Protein 2R3B (pdb70)

B-factor: mean 25.13, std 12.29, range [5.48, 78.99]

Structure (mmCIF, N/CA/C/O backbone):
data_2R3B
#
_entry.id   2R3B
#
_cell.length_a   97.817
_cell.length_b   159.564
_cell.length_c   102.497
_cell.angle_alpha   90.000
_cell.angle_beta   90.000
_cell.angle_gamma   90.000
#
_symmetry.space_group_name_H-M   'C 2 2 21'
#
loop_
_entity.id
_entity.type
_entity.pdbx_description
1 polymer 'YjeF-related protein'
2 non-polymer 'MAGNESIUM ION'
3 non-polymer 'CHLORIDE ION'
4 non-polymer 1,2-ETHANEDIOL
5 water water
#
loop_
_atom_site.group_PDB
_atom_site.id
_atom_site.type_symbol
_atom_site.label_atom_id
_atom_site.label_alt_id
_atom_site.label_comp_id
_atom_site.label_asym_id
_atom_site.label_entity_id
_atom_site.label_seq_id
_atom_site.pdbx_PDB_ins_code
_atom_site.Cartn_x
_atom_site.Cartn_y
_atom_site.Cartn_z
_atom_site.occupancy
_atom_site.B_iso_or_equiv
_atom_site.auth_seq_id
_atom_site.auth_comp_id
_atom_site.auth_asym_id
_atom_site.auth_atom_id
_atom_site.pdbx_PDB_model_num
ATOM 1 N N . GLU A 1 13 ? 12.656 38.578 -14.626 1.00 49.89 -6 GLU A N 1
ATOM 2 C CA . GLU A 1 13 ? 13.637 38.162 -13.583 1.00 48.63 -6 GLU A CA 1
ATOM 3 C C . GLU A 1 13 ? 14.470 39.354 -13.101 1.00 44.87 -6 GLU A C 1
ATOM 4 O O . GLU A 1 13 ? 14.558 40.393 -13.776 1.00 44.21 -6 GLU A O 1
ATOM 10 N N . ASN A 1 14 ? 15.081 39.199 -11.932 1.00 38.32 -5 ASN A N 1
ATOM 11 C CA . ASN A 1 14 ? 15.903 40.241 -11.366 1.00 34.55 -5 ASN A CA 1
ATOM 12 C C . ASN A 1 14 ? 17.060 40.585 -12.285 1.00 34.76 -5 ASN A C 1
ATOM 13 O O . ASN A 1 14 ? 17.544 39.739 -13.036 1.00 34.86 -5 ASN A O 1
ATOM 18 N N . LEU A 1 15 ? 17.502 41.825 -12.199 1.00 34.47 -4 LEU A N 1
ATOM 19 C CA . LEU A 1 15 ? 18.659 42.313 -12.917 1.00 36.83 -4 LEU A CA 1
ATOM 20 C C . LEU A 1 15 ? 19.682 42.614 -11.884 1.00 36.30 -4 LEU A C 1
ATOM 21 O O . LEU A 1 15 ? 19.453 43.432 -10.996 1.00 35.05 -4 LEU A O 1
ATOM 26 N N . TYR A 1 16 ? 20.830 41.964 -12.001 1.00 34.09 -3 TYR A N 1
ATOM 27 C CA . TYR A 1 16 ? 21.858 42.125 -11.019 1.00 32.84 -3 TYR A CA 1
ATOM 28 C C . TYR A 1 16 ? 23.005 42.867 -11.622 1.00 37.62 -3 TYR A C 1
ATOM 29 O O . TYR A 1 16 ? 23.274 42.754 -12.806 1.00 40.46 -3 TYR A O 1
ATOM 38 N N . PHE A 1 17 ? 23.659 43.669 -10.811 1.00 39.88 -2 PHE A N 1
ATOM 39 C CA . PHE A 1 17 ? 24.781 44.442 -11.266 1.00 43.28 -2 PHE A CA 1
ATOM 40 C C . PHE A 1 17 ? 25.924 43.868 -10.498 1.00 41.56 -2 PHE A C 1
ATOM 41 O O . PHE A 1 17 ? 25.813 43.555 -9.324 1.00 39.98 -2 PHE A O 1
ATOM 49 N N . GLN A 1 18 ? 27.016 43.650 -11.208 1.00 42.25 -1 GLN A N 1
ATOM 50 C CA . GLN A 1 18 ? 28.133 42.922 -10.666 1.00 40.25 -1 GLN A CA 1
ATOM 51 C C . GLN A 1 18 ? 28.796 43.735 -9.576 1.00 37.33 -1 GLN A C 1
ATOM 52 O O . GLN A 1 18 ? 29.355 43.187 -8.636 1.00 38.08 -1 GLN A O 1
ATOM 58 N N A GLY A 1 19 ? 28.723 45.062 -9.676 0.50 36.87 0 GLY A N 1
ATOM 59 N N B GLY A 1 19 ? 28.746 45.052 -9.744 0.50 35.41 0 GLY A N 1
ATOM 60 C CA A GLY A 1 19 ? 29.338 45.938 -8.679 0.50 36.53 0 GLY A CA 1
ATOM 61 C CA B GLY A 1 19 ? 29.276 45.962 -8.767 0.50 33.80 0 GLY A CA 1
ATOM 62 C C A GLY A 1 19 ? 28.506 46.181 -7.417 0.50 36.40 0 GLY A C 1
ATOM 63 C C B GLY A 1 19 ? 28.177 46.503 -7.870 0.50 32.74 0 GLY A C 1
ATOM 64 O O A GLY A 1 19 ? 28.975 46.807 -6.457 0.50 35.24 0 GLY A O 1
ATOM 65 O O B GLY A 1 19 ? 28.086 47.718 -7.682 0.50 26.10 0 GLY A O 1
ATOM 79 N N A ARG A 1 21 ? 26.276 45.330 -3.981 0.70 27.83 2 ARG A N 1
ATOM 80 N N B ARG A 1 21 ? 26.340 45.331 -3.986 0.30 26.83 2 ARG A N 1
ATOM 81 C CA A ARG A 1 21 ? 26.289 44.462 -2.793 0.70 26.17 2 ARG A CA 1
ATOM 82 C CA B ARG A 1 21 ? 26.208 44.438 -2.849 0.30 24.19 2 ARG A CA 1
ATOM 83 C C A ARG A 1 21 ? 24.903 44.363 -2.070 0.70 25.59 2 ARG A C 1
ATOM 84 C C B ARG A 1 21 ? 24.736 44.341 -2.482 0.30 23.22 2 ARG A C 1
ATOM 85 O O A ARG A 1 21 ? 24.425 45.333 -1.483 0.70 23.97 2 ARG A O 1
ATOM 86 O O B ARG A 1 21 ? 23.987 45.304 -2.654 0.30 21.26 2 ARG A O 1
ATOM 101 N N . TYR A 1 22 ? 24.324 43.166 -2.015 1.00 22.82 3 TYR A N 1
ATOM 102 C CA . TYR A 1 22 ? 22.951 42.944 -1.556 1.00 21.58 3 TYR A CA 1
ATOM 103 C C . TYR A 1 22 ? 22.876 42.688 -0.073 1.00 25.09 3 TYR A C 1
ATOM 104 O O . TYR A 1 22 ? 23.469 41.727 0.441 1.00 23.68 3 TYR A O 1
ATOM 113 N N . LEU A 1 23 ? 22.146 43.542 0.634 1.00 20.13 4 LEU A N 1
ATOM 114 C CA . LEU A 1 23 ? 22.112 43.431 2.093 1.00 21.12 4 LEU A CA 1
ATOM 115 C C . LEU A 1 23 ? 21.326 42.222 2.581 1.00 20.94 4 LEU A C 1
ATOM 116 O O . LEU A 1 23 ? 20.377 41.774 1.937 1.00 21.34 4 LEU A O 1
ATOM 121 N N . SER A 1 24 ? 21.779 41.676 3.711 1.00 23.30 5 SER A N 1
ATOM 122 C CA . SER A 1 24 ? 21.151 40.530 4.368 1.00 23.43 5 SER A CA 1
ATOM 123 C C . SER A 1 24 ? 21.352 40.677 5.871 1.00 22.50 5 SER A C 1
ATOM 124 O O . SER A 1 24 ? 21.990 41.611 6.325 1.00 21.75 5 SER A O 1
ATOM 127 N N . LYS A 1 25 ? 20.870 39.718 6.644 1.00 23.21 6 LYS A N 1
ATOM 128 C CA . LYS A 1 25 ? 21.070 39.741 8.098 1.00 23.18 6 LYS A CA 1
ATOM 129 C C . LYS A 1 25 ? 22.532 39.789 8.498 1.00 21.24 6 LYS A C 1
ATOM 130 O O . LYS A 1 25 ? 22.848 40.197 9.597 1.00 21.78 6 LYS A O 1
ATOM 136 N N . ASP A 1 26 ? 23.454 39.395 7.607 1.00 24.22 7 ASP A N 1
ATOM 137 C CA . ASP A 1 26 ? 24.889 39.466 7.907 1.00 24.31 7 ASP A CA 1
ATOM 138 C C . ASP A 1 26 ? 25.333 40.880 8.308 1.00 20.88 7 ASP A C 1
ATOM 139 O O . ASP A 1 26 ? 26.240 41.065 9.111 1.00 23.22 7 ASP A O 1
ATOM 144 N N . ILE A 1 27 ? 24.703 41.894 7.721 1.00 20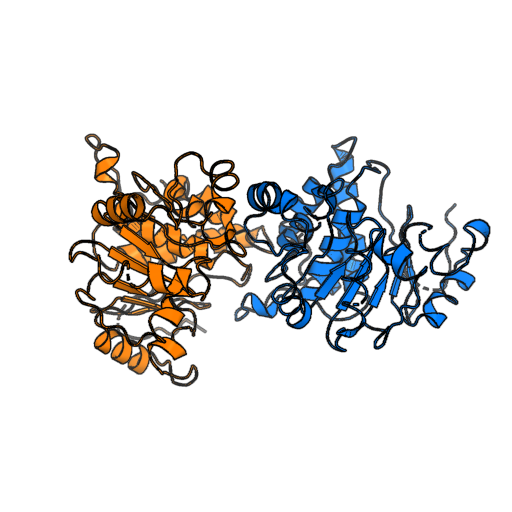.36 8 ILE A N 1
ATOM 145 C CA . ILE A 1 27 ? 25.064 43.280 8.004 1.00 18.52 8 ILE A CA 1
ATOM 146 C C . ILE A 1 27 ? 24.748 43.619 9.460 1.00 18.78 8 ILE A C 1
ATOM 147 O O . ILE A 1 27 ? 25.503 44.328 10.092 1.00 20.37 8 ILE A O 1
ATOM 152 N N . LEU A 1 28 ? 23.673 43.061 9.998 1.00 20.01 9 LEU A N 1
ATOM 153 C CA . LEU A 1 28 ? 23.281 43.335 11.376 1.00 20.13 9 LEU A CA 1
ATOM 154 C C . LEU A 1 28 ? 24.257 42.707 12.362 1.00 22.44 9 LEU A C 1
ATOM 155 O O . LEU A 1 28 ? 24.640 43.323 13.341 1.00 21.08 9 LEU A O 1
ATOM 160 N N . GLU A 1 29 ? 24.681 41.480 12.076 1.00 24.27 10 GLU A N 1
ATOM 161 C CA . GLU A 1 29 ? 25.613 40.775 12.948 1.00 27.47 10 GLU A CA 1
ATOM 162 C C . GLU A 1 29 ? 26.947 41.508 12.945 1.00 25.72 10 GLU A C 1
ATOM 163 O O . GLU A 1 29 ? 27.629 41.584 13.962 1.00 27.71 10 GLU A O 1
ATOM 169 N N . GLU A 1 30 ? 27.300 42.100 11.806 1.00 24.51 11 GLU A N 1
ATOM 170 C CA . GLU A 1 30 ? 28.538 42.855 11.676 1.00 26.26 11 GLU A CA 1
ATOM 171 C C . GLU A 1 30 ? 28.491 44.168 12.442 1.00 25.54 11 GLU A C 1
ATOM 172 O O . GLU A 1 30 ? 29.444 44.543 13.115 1.00 25.01 11 GLU A O 1
ATOM 178 N N . VAL A 1 31 ? 27.363 44.870 12.340 1.00 20.40 12 VAL A N 1
ATOM 179 C CA . VAL A 1 31 ? 27.269 46.227 12.866 1.00 17.67 12 VAL A CA 1
ATOM 180 C C . VAL A 1 31 ? 26.919 46.317 14.344 1.00 16.94 12 VAL A C 1
ATOM 181 O O . VAL A 1 31 ? 27.513 47.095 15.098 1.00 16.78 12 VAL A O 1
ATOM 185 N N . ILE A 1 32 ? 25.951 45.517 14.760 1.00 15.11 13 ILE A N 1
ATOM 186 C CA . ILE A 1 32 ? 25.428 45.655 16.101 1.00 16.24 13 ILE A CA 1
ATOM 187 C C . ILE A 1 32 ? 26.264 44.852 17.088 1.00 18.40 13 ILE A C 1
ATOM 188 O O . ILE A 1 32 ? 26.156 43.629 17.155 1.00 22.46 13 ILE A O 1
ATOM 193 N N . THR A 1 33 ? 27.098 45.561 17.819 1.00 18.86 14 THR A N 1
ATOM 194 C CA . THR A 1 33 ? 27.993 44.972 18.769 1.00 21.95 14 THR A CA 1
ATOM 195 C C . THR A 1 33 ? 27.395 44.825 20.187 1.00 23.89 14 THR A C 1
ATOM 196 O O . THR A 1 33 ? 26.483 45.538 20.583 1.00 22.64 14 THR A O 1
ATOM 200 N N . GLN A 1 34 ? 27.932 43.880 20.954 1.00 24.42 15 GLN A N 1
ATOM 201 C CA . GLN A 1 34 ? 27.601 43.785 22.372 1.00 27.04 15 GLN A CA 1
ATOM 202 C C . GLN A 1 34 ? 28.223 44.972 23.070 1.00 24.85 15 GLN A C 1
ATOM 203 O O . GLN A 1 34 ? 29.367 45.308 22.813 1.00 28.91 15 GLN A O 1
ATOM 209 N N . ARG A 1 35 ? 27.489 45.621 23.971 1.00 25.84 16 ARG A N 1
ATOM 210 C CA . ARG A 1 35 ? 28.021 46.769 24.692 1.00 26.21 16 ARG A CA 1
ATOM 211 C C . ARG A 1 35 ? 29.021 46.351 25.747 1.00 28.58 16 ARG A C 1
ATOM 212 O O . ARG A 1 35 ? 28.768 45.378 26.461 1.00 27.71 16 ARG A O 1
ATOM 220 N N . PRO A 1 36 ? 30.147 47.069 25.849 1.00 30.51 17 PRO A N 1
ATOM 221 C CA . PRO A 1 36 ? 31.096 46.789 26.936 1.00 33.51 17 PRO A CA 1
ATOM 222 C C . PRO A 1 36 ? 30.513 47.012 28.314 1.00 33.28 17 PRO A C 1
ATOM 223 O O . PRO A 1 36 ? 29.791 47.981 28.523 1.00 30.65 17 PRO A O 1
ATOM 227 N N . SER A 1 37 ? 30.902 46.155 29.257 1.00 35.30 18 SER A N 1
ATOM 228 C CA . SER A 1 37 ? 30.470 46.254 30.643 1.00 36.60 18 SER A CA 1
ATOM 229 C C . SER A 1 37 ? 30.634 47.626 31.267 1.00 35.22 18 SER A C 1
ATOM 230 O O . SER A 1 37 ? 29.742 48.071 31.979 1.00 39.12 18 SER A O 1
ATOM 233 N N . ASP A 1 38 ? 31.738 48.311 30.992 1.00 36.87 19 ASP A N 1
ATOM 234 C CA . ASP A 1 38 ? 32.020 49.595 31.651 1.00 38.26 19 ASP A CA 1
ATOM 235 C C . ASP A 1 38 ? 31.475 50.840 30.927 1.00 39.38 19 ASP A C 1
ATOM 236 O O . ASP A 1 38 ? 31.844 51.968 31.251 1.00 41.03 19 ASP A O 1
ATOM 238 N N . SER A 1 39 ? 30.570 50.651 29.977 1.00 39.80 20 SER A N 1
ATOM 239 C CA . SER A 1 39 ? 30.007 51.770 29.202 1.00 35.43 20 SER A CA 1
ATOM 240 C C . SER A 1 39 ? 29.127 52.721 30.010 1.00 35.08 20 SER A C 1
ATOM 241 O O . SER A 1 39 ? 28.418 52.296 30.930 1.00 38.00 20 SER A O 1
ATOM 244 N N . TYR A 1 40 ? 29.127 54.002 29.643 1.00 32.15 21 TYR A N 1
ATOM 245 C CA . TYR A 1 40 ? 28.144 54.953 30.163 1.00 33.41 21 TYR A CA 1
ATOM 246 C C . TYR A 1 40 ? 27.442 55.633 28.996 1.00 29.03 21 TYR A C 1
ATOM 247 O O . TYR A 1 40 ? 27.873 55.470 27.874 1.00 25.96 21 TYR A O 1
ATOM 256 N N . LYS A 1 41 ? 26.372 56.379 29.272 1.00 27.21 22 LYS A N 1
ATOM 257 C CA . LYS A 1 41 ? 25.484 56.869 28.192 1.00 29.94 22 LYS A CA 1
ATOM 258 C C . LYS A 1 41 ? 26.232 57.685 27.124 1.00 30.88 22 LYS A C 1
ATOM 259 O O . LYS A 1 41 ? 25.934 57.561 25.947 1.00 27.57 22 LYS A O 1
ATOM 265 N N . SER A 1 42 ? 27.219 58.484 27.533 1.00 31.79 23 SER A N 1
ATOM 266 C CA . SER A 1 42 ? 28.018 59.274 26.579 1.00 33.81 23 SER A CA 1
ATOM 267 C C . SER A 1 42 ? 28.789 58.389 25.567 1.00 32.61 23 SER A C 1
ATOM 268 O O . SER A 1 42 ? 29.030 58.805 24.418 1.00 29.11 23 SER A O 1
ATOM 271 N N . ASN A 1 43 ? 29.138 57.161 25.969 1.00 27.33 24 ASN A N 1
ATOM 272 C CA . ASN A 1 43 ? 29.725 56.206 25.027 1.00 27.31 24 ASN A CA 1
ATOM 273 C C . ASN A 1 43 ? 28.806 55.836 23.869 1.00 25.57 24 ASN A C 1
ATOM 274 O O . ASN A 1 43 ? 29.266 55.361 22.822 1.00 26.23 24 ASN A O 1
ATOM 279 N N . PHE A 1 44 ? 27.502 56.034 24.042 1.00 22.71 25 PHE A N 1
ATOM 280 C CA . PHE A 1 44 ? 26.560 55.656 23.000 1.00 19.76 25 PHE A CA 1
ATOM 281 C C . PHE A 1 44 ? 26.047 56.868 22.247 1.00 20.38 25 PHE A C 1
ATOM 282 O O . PHE A 1 44 ? 25.103 56.757 21.487 1.00 20.85 25 PHE A O 1
ATOM 290 N N . GLY A 1 45 ? 26.703 58.007 22.471 1.00 19.46 26 GLY A N 1
ATOM 291 C CA . GLY A 1 45 ? 26.681 59.142 21.572 1.00 19.05 26 GLY A CA 1
ATOM 292 C C . GLY A 1 45 ? 25.621 60.167 21.962 1.00 20.29 26 GLY A C 1
ATOM 293 O O . GLY A 1 45 ? 24.610 59.804 22.584 1.00 20.33 26 GLY A O 1
ATOM 294 N N . ARG A 1 46 ? 25.910 61.432 21.632 1.00 20.78 27 ARG A N 1
ATOM 295 C CA A ARG A 1 46 ? 24.963 62.535 21.772 0.50 18.30 27 ARG A CA 1
ATOM 296 C CA B ARG A 1 46 ? 24.959 62.529 21.770 0.50 18.34 27 ARG A CA 1
ATOM 297 C C . ARG A 1 46 ? 24.407 62.838 20.387 1.00 18.05 27 ARG A C 1
ATOM 298 O O . ARG A 1 46 ? 25.154 63.178 19.482 1.00 18.36 27 ARG A O 1
ATOM 313 N N . VAL A 1 47 ? 23.091 62.724 20.231 1.00 14.99 28 VAL A N 1
ATOM 314 C CA . VAL A 1 47 ? 22.444 62.963 18.934 1.00 12.46 28 VAL A CA 1
ATOM 315 C C . VAL A 1 47 ? 21.638 64.245 19.085 1.00 14.33 28 VAL A C 1
ATOM 316 O O . VAL A 1 47 ? 20.984 64.470 20.125 1.00 16.13 28 VAL A O 1
ATOM 320 N N . VAL A 1 48 ? 21.699 65.079 18.051 1.00 13.78 29 VAL A N 1
ATOM 321 C CA . VAL A 1 48 ? 20.805 66.231 17.911 1.00 14.36 29 VAL A CA 1
ATOM 322 C C . VAL A 1 48 ? 19.962 66.035 16.664 1.00 14.39 29 VAL A C 1
ATOM 323 O O . VAL A 1 48 ? 20.479 65.795 15.584 1.00 13.32 29 VAL A O 1
ATOM 327 N N . LEU A 1 49 ? 18.645 66.071 16.846 1.00 10.98 30 LEU A N 1
ATOM 328 C CA A LEU A 1 49 ? 17.669 65.941 15.755 0.50 12.13 30 LEU A CA 1
ATOM 329 C CA B LEU A 1 49 ? 17.657 65.948 15.752 0.50 12.73 30 LEU A CA 1
ATOM 330 C C . LEU A 1 49 ? 17.032 67.304 15.542 1.00 13.49 30 LEU A C 1
ATOM 331 O O . LEU A 1 49 ? 16.534 67.922 16.505 1.00 15.58 30 LEU A O 1
ATOM 340 N N . ILE A 1 50 ? 17.022 67.773 14.294 1.00 12.58 31 ILE A N 1
ATOM 341 C CA . ILE A 1 50 ? 16.557 69.126 13.999 1.00 12.76 31 ILE A CA 1
ATOM 342 C C . ILE A 1 50 ? 15.450 69.090 12.937 1.00 13.96 31 ILE A C 1
ATOM 343 O O . ILE A 1 50 ? 15.658 68.653 11.813 1.00 14.13 31 ILE A O 1
ATOM 348 N N . GLY A 1 51 ? 14.260 69.564 13.301 1.00 12.55 32 GLY A N 1
ATOM 349 C CA . GLY A 1 51 ? 13.126 69.532 12.370 1.00 12.70 32 GLY A CA 1
ATOM 350 C C . GLY A 1 51 ? 11.839 69.837 13.078 1.00 13.60 32 GLY A C 1
ATOM 351 O O . GLY A 1 51 ? 11.868 70.288 14.217 1.00 14.65 32 GLY A O 1
ATOM 352 N N . GLY A 1 52 ? 10.728 69.618 12.381 1.00 13.34 33 GLY A N 1
ATOM 353 C CA . GLY A 1 52 ? 9.415 69.767 12.958 1.00 14.40 33 GLY A CA 1
ATOM 354 C C . GLY A 1 52 ? 9.022 71.226 13.089 1.00 11.91 33 GLY A C 1
ATOM 355 O O . GLY A 1 52 ? 9.146 71.818 14.153 1.00 13.87 33 GLY A O 1
ATOM 356 N N . ASN A 1 53 ? 8.537 71.807 12.004 1.00 12.26 34 ASN A N 1
ATOM 357 C CA . ASN A 1 53 ? 7.910 73.116 12.101 1.00 10.89 34 ASN A CA 1
ATOM 358 C C . ASN A 1 53 ? 6.515 72.964 12.681 1.00 12.34 34 ASN A C 1
ATOM 359 O O . ASN A 1 53 ? 6.206 71.927 13.237 1.00 14.16 34 ASN A O 1
ATOM 364 N N . ARG A 1 54 ? 5.662 73.968 12.550 1.00 12.24 35 ARG A N 1
ATOM 365 C CA . ARG A 1 54 ? 4.373 73.927 13.264 1.00 12.01 35 ARG A CA 1
ATOM 366 C C . ARG A 1 54 ? 3.323 73.064 12.611 1.00 13.53 35 ARG A C 1
ATOM 367 O O . ARG A 1 54 ? 2.340 72.648 13.280 1.00 14.02 35 ARG A O 1
ATOM 375 N N . GLN A 1 55 ? 3.513 72.770 11.332 1.00 11.41 36 GLN A N 1
ATOM 376 C CA . GLN A 1 55 ? 2.615 71.872 10.589 1.00 12.41 36 GLN A CA 1
ATOM 377 C C . GLN A 1 55 ? 3.093 70.433 10.671 1.00 13.15 36 GLN A C 1
ATOM 378 O O . GLN A 1 55 ? 2.285 69.502 10.744 1.00 13.61 36 GLN A O 1
ATOM 384 N N . TYR A 1 56 ? 4.410 70.246 10.613 1.00 15.25 37 TYR A N 1
ATOM 385 C CA . TYR A 1 56 ? 4.956 68.894 10.449 1.00 14.88 37 TYR A CA 1
ATOM 386 C C . TYR A 1 56 ? 5.666 68.368 11.690 1.00 16.06 37 TYR A C 1
ATOM 387 O O . TYR A 1 56 ? 6.583 67.562 11.543 1.00 15.63 37 TYR A O 1
ATOM 396 N N . GLY A 1 57 ? 5.296 68.833 12.885 1.00 13.39 38 GLY A N 1
ATOM 397 C CA . GLY A 1 57 ? 6.002 68.436 14.104 1.00 13.83 38 GLY A CA 1
ATOM 398 C C . GLY A 1 57 ? 5.985 66.936 14.395 1.00 15.12 38 GLY A C 1
ATOM 399 O O . GLY A 1 57 ? 6.924 66.376 14.946 1.00 13.97 38 GLY A O 1
ATOM 400 N N . GLY A 1 58 ? 4.969 66.234 13.932 1.00 11.92 39 GLY A N 1
ATOM 401 C CA . GLY A 1 58 ? 4.933 64.775 14.134 1.00 13.20 39 GLY A CA 1
ATOM 402 C C . GLY A 1 58 ? 6.130 64.048 13.527 1.00 12.63 39 GLY A C 1
ATOM 403 O O . GLY A 1 58 ? 6.608 63.027 14.029 1.00 13.34 39 GLY A O 1
ATOM 404 N N . ALA A 1 59 ? 6.661 64.594 12.444 1.00 12.53 40 ALA A N 1
ATOM 405 C CA . ALA A 1 59 ? 7.786 63.977 11.756 1.00 14.63 40 ALA A CA 1
ATOM 406 C C . ALA A 1 59 ? 8.999 63.887 12.679 1.00 13.38 40 ALA A C 1
ATOM 407 O O . ALA A 1 59 ? 9.644 62.831 12.766 1.00 14.30 40 ALA A O 1
ATOM 409 N N . ILE A 1 60 ? 9.308 64.971 13.385 1.00 12.68 41 ILE A N 1
ATOM 410 C CA . ILE A 1 60 ? 10.482 64.970 14.254 1.00 12.05 41 ILE A CA 1
ATOM 411 C C . ILE A 1 60 ? 10.229 64.116 15.479 1.00 13.22 41 ILE A C 1
ATOM 412 O O . ILE A 1 60 ? 11.151 63.505 15.998 1.00 14.00 41 ILE A O 1
ATOM 417 N N . ILE A 1 61 ? 8.967 64.050 15.893 1.00 14.21 42 ILE A N 1
ATOM 418 C CA . ILE A 1 61 ? 8.564 63.199 16.995 1.00 14.76 42 ILE A CA 1
ATOM 419 C C . ILE A 1 61 ? 8.809 61.721 16.652 1.00 14.50 42 ILE A C 1
ATOM 420 O O . ILE A 1 61 ? 9.324 60.958 17.492 1.00 14.33 42 ILE A O 1
ATOM 433 N N . SER A 1 63 ? 11.041 60.618 14.350 1.00 12.92 44 SER A N 1
ATOM 434 C CA . SER A 1 63 ? 12.506 60.430 14.303 1.00 14.30 44 SER A CA 1
ATOM 435 C C . SER A 1 63 ? 13.101 60.243 15.697 1.00 13.70 44 SER A C 1
ATOM 436 O O . SER A 1 63 ? 14.049 59.461 15.904 1.00 11.85 44 SER A O 1
ATOM 439 N N . THR A 1 64 ? 12.580 61.014 16.648 1.00 12.41 45 THR A N 1
ATOM 440 C CA . THR A 1 64 ? 13.050 60.972 18.011 1.00 13.22 45 THR A CA 1
ATOM 441 C C . THR A 1 64 ? 12.781 59.609 18.646 1.00 13.14 45 THR A C 1
ATOM 442 O O . THR A 1 64 ? 13.649 59.039 19.287 1.00 12.97 45 THR A O 1
ATOM 446 N N . GLU A 1 65 ? 11.581 59.078 18.454 1.00 13.60 46 GLU A N 1
ATOM 447 C CA . GLU A 1 65 ? 11.261 57.759 19.012 1.00 14.55 46 GLU A CA 1
ATOM 448 C C . GLU A 1 65 ? 12.173 56.680 18.434 1.00 13.62 46 GLU A C 1
ATOM 449 O O . GLU A 1 65 ? 12.597 55.774 19.135 1.00 10.95 46 GLU A O 1
ATOM 455 N N . ALA A 1 66 ? 12.437 56.763 17.139 1.00 13.71 47 ALA A N 1
ATOM 456 C CA . ALA A 1 66 ? 13.359 55.838 16.469 1.00 14.11 47 ALA A CA 1
ATOM 457 C C . ALA A 1 66 ? 14.754 55.947 17.072 1.00 14.25 47 ALA A C 1
ATOM 458 O O . ALA A 1 66 ? 15.393 54.933 17.416 1.00 15.32 47 ALA A O 1
ATOM 460 N N . CYS A 1 67 ? 15.231 57.167 17.227 1.00 14.69 48 CYS A N 1
ATOM 461 C CA . CYS A 1 67 ? 16.588 57.417 17.770 1.00 13.98 48 CYS A CA 1
ATOM 462 C C . CYS A 1 67 ? 16.779 56.878 19.191 1.00 14.88 48 CYS A C 1
ATOM 463 O O . CYS A 1 67 ? 17.753 56.172 19.478 1.00 17.60 48 CYS A O 1
ATOM 466 N N . ILE A 1 68 ? 15.834 57.195 20.076 1.00 13.84 49 ILE A N 1
ATOM 467 C CA . ILE A 1 68 ? 15.883 56.703 21.428 1.00 12.06 49 ILE A CA 1
ATOM 468 C C . ILE A 1 68 ? 15.848 55.165 21.463 1.00 11.66 49 ILE A C 1
ATOM 469 O O . ILE A 1 68 ? 16.678 54.522 22.136 1.00 15.30 49 ILE A O 1
ATOM 474 N N . ASN A 1 69 ? 14.915 54.562 20.740 1.00 14.26 50 ASN A N 1
ATOM 475 C CA . ASN A 1 69 ? 14.748 53.093 20.762 1.00 13.33 50 ASN A CA 1
ATOM 476 C C . ASN A 1 69 ? 15.906 52.339 20.097 1.00 15.22 50 ASN A C 1
ATOM 477 O O . ASN A 1 69 ? 16.158 51.181 20.391 1.00 14.88 50 ASN A O 1
ATOM 482 N N . SER A 1 70 ? 16.604 53.024 19.219 1.00 13.24 51 SER A N 1
ATOM 483 C CA . SER A 1 70 ? 17.781 52.447 18.554 1.00 14.65 51 SER A CA 1
ATOM 484 C C . SER A 1 70 ? 18.966 52.318 19.501 1.00 15.49 51 SER A C 1
ATOM 485 O O . SER A 1 70 ? 19.910 51.593 19.200 1.00 18.32 51 SER A O 1
ATOM 488 N N . GLY A 1 71 ? 18.932 53.031 20.627 1.00 15.45 52 GLY A N 1
ATOM 489 C CA . GLY A 1 71 ? 19.971 52.954 21.631 1.00 17.55 52 GLY A CA 1
ATOM 490 C C . GLY A 1 71 ? 20.901 54.133 21.757 1.00 16.36 52 GLY A C 1
ATOM 491 O O . GLY A 1 71 ? 21.871 54.075 22.504 1.00 17.12 52 GLY A O 1
ATOM 492 N N . ALA A 1 72 ? 20.596 55.242 21.094 1.00 15.29 53 ALA A N 1
ATOM 493 C CA . ALA A 1 72 ? 21.406 56.450 21.257 1.00 15.06 53 ALA A CA 1
ATOM 494 C C . ALA A 1 72 ? 21.474 56.841 22.697 1.00 15.48 53 ALA A C 1
ATOM 495 O O . ALA A 1 72 ? 20.480 56.799 23.419 1.00 17.47 53 ALA A O 1
ATOM 497 N N . GLY A 1 73 ? 22.640 57.266 23.137 1.00 16.09 54 GLY A N 1
ATOM 498 C CA . GLY A 1 73 ? 22.817 57.519 24.561 1.00 17.70 54 GLY A CA 1
ATOM 499 C C . GLY A 1 73 ? 22.067 58.718 25.080 1.00 16.85 54 GLY A C 1
ATOM 500 O O . GLY A 1 73 ? 21.454 58.656 26.144 1.00 17.25 54 GLY A O 1
ATOM 501 N N . LEU A 1 74 ? 22.144 59.819 24.329 1.00 16.71 55 LEU A N 1
ATOM 502 C CA . LEU A 1 74 ? 21.443 61.048 24.667 1.00 17.90 55 LEU A CA 1
ATOM 503 C C . LEU A 1 74 ? 20.849 61.674 23.430 1.00 17.18 55 LEU A C 1
ATOM 504 O O . LEU A 1 74 ? 21.478 61.714 22.390 1.00 16.61 55 LEU A O 1
ATOM 509 N N . THR A 1 75 ? 19.614 62.148 23.518 1.00 15.35 56 THR A N 1
ATOM 510 C CA . THR A 1 75 ? 18.956 62.691 22.346 1.00 13.87 56 THR A CA 1
ATOM 511 C C . THR A 1 75 ? 18.381 64.071 22.693 1.00 13.64 56 THR A C 1
ATOM 512 O O . THR A 1 75 ? 17.678 64.212 23.674 1.00 14.61 56 THR A O 1
ATOM 516 N N . THR A 1 76 ? 18.742 65.082 21.905 1.00 13.25 57 THR A N 1
ATOM 517 C CA . THR A 1 76 ? 18.201 66.426 22.026 1.00 13.90 57 THR A CA 1
ATOM 518 C C . THR A 1 76 ? 17.523 66.755 20.721 1.00 15.24 57 THR A C 1
ATOM 519 O O . THR A 1 76 ? 18.032 66.436 19.638 1.00 15.15 57 THR A O 1
ATOM 523 N N . VAL A 1 77 ? 16.369 67.374 20.822 1.00 12.14 58 VAL A N 1
ATOM 524 C CA . VAL A 1 77 ? 15.550 67.724 19.657 1.00 11.68 58 VAL A CA 1
ATOM 525 C C . VAL A 1 77 ? 15.428 69.245 19.592 1.00 11.95 58 VAL A C 1
ATOM 526 O O . VAL A 1 77 ? 14.992 69.890 20.546 1.00 13.12 58 VAL A O 1
ATOM 530 N N . ILE A 1 78 ? 15.834 69.800 18.454 1.00 12.56 59 ILE A N 1
ATOM 531 C CA . ILE A 1 78 ? 15.618 71.196 18.125 1.00 13.00 59 ILE A CA 1
ATOM 532 C C . ILE A 1 78 ? 14.407 71.251 17.200 1.00 13.11 59 ILE A C 1
ATOM 533 O O . ILE A 1 78 ? 14.448 70.789 16.059 1.00 13.40 59 ILE A O 1
ATOM 538 N N . THR A 1 79 ? 13.308 71.789 17.729 1.00 11.72 60 THR A N 1
ATOM 539 C CA . THR A 1 79 ? 12.035 71.797 17.031 1.00 11.34 60 THR A CA 1
ATOM 540 C C . THR A 1 79 ? 11.203 72.922 17.574 1.00 10.58 60 THR A C 1
ATOM 541 O O . THR A 1 79 ? 11.513 73.413 18.634 1.00 11.46 60 THR A O 1
ATOM 545 N N . ASP A 1 80 ? 10.161 73.347 16.860 1.00 12.79 61 ASP A N 1
ATOM 546 C CA . ASP A 1 80 ? 9.307 74.432 17.346 1.00 13.36 61 ASP A CA 1
ATOM 547 C C . ASP A 1 80 ? 8.785 74.090 18.708 1.00 13.19 61 ASP A C 1
ATOM 548 O O . ASP A 1 80 ? 8.398 72.936 18.952 1.00 12.92 61 ASP A O 1
ATOM 553 N N . VAL A 1 81 ? 8.767 75.084 19.603 1.00 12.87 62 VAL A N 1
ATOM 554 C CA . VAL A 1 81 ? 8.292 74.911 20.986 1.00 11.51 62 VAL A CA 1
ATOM 555 C C . VAL A 1 81 ? 6.860 74.369 21.012 1.00 12.91 62 VAL A C 1
ATOM 556 O O . VAL A 1 81 ? 6.482 73.663 21.932 1.00 12.86 62 VAL A O 1
ATOM 560 N N . LYS A 1 82 ? 6.106 74.621 19.958 1.00 12.87 63 LYS A N 1
ATOM 561 C CA . LYS A 1 82 ? 4.785 74.017 19.814 1.00 11.70 63 LYS A CA 1
ATOM 562 C C . LYS A 1 82 ? 4.801 72.500 20.016 1.00 12.86 63 LYS A C 1
ATOM 563 O O . LYS A 1 82 ? 3.865 71.955 20.573 1.00 15.54 63 LYS A O 1
ATOM 569 N N . ASN A 1 83 ? 5.834 71.845 19.500 1.00 12.79 64 ASN A N 1
ATOM 570 C CA . ASN A 1 83 ? 5.942 70.392 19.484 1.00 12.01 64 ASN A CA 1
ATOM 571 C C . ASN A 1 83 ? 6.510 69.781 20.743 1.00 11.09 64 ASN A C 1
ATOM 572 O O . ASN A 1 83 ? 6.530 68.553 20.866 1.00 12.86 64 ASN A O 1
ATOM 577 N N . HIS A 1 84 ? 6.920 70.583 21.720 1.00 10.79 65 HIS A N 1
ATOM 578 C CA . HIS A 1 84 ? 7.694 70.007 22.845 1.00 10.35 65 HIS A CA 1
ATOM 579 C C . HIS A 1 84 ? 6.818 69.133 23.753 1.00 12.57 65 HIS A C 1
ATOM 580 O O . HIS A 1 84 ? 7.280 68.099 24.295 1.00 13.65 65 HIS A O 1
ATOM 587 N N . GLY A 1 85 ? 5.549 69.543 23.893 1.00 12.72 66 GLY A N 1
ATOM 588 C CA . GLY A 1 85 ? 4.568 68.859 24.754 1.00 14.34 66 GLY A CA 1
ATOM 589 C C . GLY A 1 85 ? 4.247 67.453 24.277 1.00 13.81 66 GLY A C 1
ATOM 590 O O . GLY A 1 85 ? 4.465 66.476 25.002 1.00 14.16 66 GLY A O 1
ATOM 591 N N . PRO A 1 86 ? 3.750 67.318 23.042 1.00 13.56 67 PRO A N 1
ATOM 592 C CA . PRO A 1 86 ? 3.502 65.962 22.548 1.00 13.95 67 PRO A CA 1
ATOM 593 C C . PRO A 1 86 ? 4.755 65.104 22.456 1.00 12.80 67 PRO A C 1
ATOM 594 O O . PRO A 1 86 ? 4.698 63.905 22.686 1.00 13.83 67 PRO A O 1
ATOM 598 N N . LEU A 1 87 ? 5.885 65.709 22.130 1.00 14.45 68 LEU A N 1
ATOM 599 C CA . LEU A 1 87 ? 7.138 64.975 22.099 1.00 13.67 68 LEU A CA 1
ATOM 600 C C . LEU A 1 87 ? 7.464 64.362 23.462 1.00 14.50 68 LEU A C 1
ATOM 601 O O . LEU A 1 87 ? 7.772 63.189 23.570 1.00 13.32 68 LEU A O 1
ATOM 606 N N . HIS A 1 88 ? 7.427 65.155 24.507 1.00 12.02 69 HIS A N 1
ATOM 607 C CA . HIS A 1 88 ? 7.607 64.612 25.833 1.00 13.49 69 HIS A CA 1
ATOM 608 C C . HIS A 1 88 ? 6.547 63.647 26.306 1.00 13.98 69 HIS A C 1
ATOM 609 O O . HIS A 1 88 ? 6.840 62.757 27.096 1.00 16.21 69 HIS A O 1
ATOM 616 N N . ALA A 1 89 ? 5.333 63.775 25.823 1.00 11.09 70 ALA A N 1
ATOM 617 C CA . ALA A 1 89 ? 4.305 62.798 26.210 1.00 15.62 70 ALA A CA 1
ATOM 618 C C . ALA A 1 89 ? 4.665 61.406 25.692 1.00 16.29 70 ALA A C 1
ATOM 619 O O . ALA A 1 89 ? 4.403 60.390 26.365 1.00 16.12 70 ALA A O 1
ATOM 621 N N . ARG A 1 90 ? 5.255 61.375 24.511 1.00 15.91 71 ARG A N 1
ATOM 622 C CA . ARG A 1 90 ? 5.643 60.128 23.850 1.00 16.78 71 ARG A CA 1
ATOM 623 C C . ARG A 1 90 ? 7.072 59.684 24.200 1.00 18.88 71 ARG A C 1
ATOM 624 O O . ARG A 1 90 ? 7.354 58.477 24.260 1.00 19.76 71 ARG A O 1
ATOM 632 N N . CYS A 1 91 ? 7.977 60.649 24.356 1.00 16.41 72 CYS A N 1
ATOM 633 C CA . CYS A 1 91 ? 9.415 60.421 24.438 1.00 15.26 72 CYS A CA 1
ATOM 634 C C . CYS A 1 91 ? 10.041 61.283 25.524 1.00 13.17 72 CYS A C 1
ATOM 635 O O . CYS A 1 91 ? 10.789 62.220 25.210 1.00 13.64 72 CYS A O 1
ATOM 638 N N . PRO A 1 92 ? 9.768 60.976 26.792 1.00 15.46 73 PRO A N 1
ATOM 639 C CA . PRO A 1 92 ? 10.351 61.779 27.875 1.00 15.09 73 PRO A CA 1
ATOM 640 C C . PRO A 1 92 ? 11.850 61.693 27.964 1.00 14.11 73 PRO A C 1
ATOM 641 O O . PRO A 1 92 ? 12.487 62.554 28.612 1.00 14.62 73 PRO A O 1
ATOM 645 N N . GLU A 1 93 ? 12.457 60.719 27.279 1.00 11.54 74 GLU A N 1
ATOM 646 C CA . GLU A 1 93 ? 13.908 60.616 27.288 1.00 14.15 74 GLU A CA 1
ATOM 647 C C . GLU A 1 93 ? 14.587 61.779 26.551 1.00 15.55 74 GLU A C 1
ATOM 648 O O . GLU A 1 93 ? 15.748 62.095 26.806 1.00 17.51 74 GLU A O 1
ATOM 654 N N . ALA A 1 94 ? 13.861 62.412 25.637 1.00 12.37 75 ALA A N 1
ATOM 655 C CA . ALA A 1 94 ? 14.445 63.448 24.788 1.00 13.53 75 ALA A CA 1
ATOM 656 C C . ALA A 1 94 ? 14.529 64.782 25.496 1.00 16.40 75 ALA A C 1
ATOM 657 O O . ALA A 1 94 ? 13.617 65.149 26.251 1.00 19.29 75 ALA A O 1
ATOM 667 N N . VAL A 1 96 ? 14.769 68.974 24.813 1.00 11.95 77 VAL A N 1
ATOM 668 C CA . VAL A 1 96 ? 14.107 69.802 23.789 1.00 12.30 77 VAL A CA 1
ATOM 669 C C . VAL A 1 96 ? 14.645 71.241 23.822 1.00 13.68 77 VAL A C 1
ATOM 670 O O . VAL A 1 96 ? 14.734 71.849 24.894 1.00 13.36 77 VAL A O 1
ATOM 674 N N . VAL A 1 97 ? 14.903 71.774 22.635 1.00 14.04 78 VAL A N 1
ATOM 675 C CA . VAL A 1 97 ? 15.370 73.150 22.433 1.00 13.14 78 VAL A CA 1
ATOM 676 C C . VAL A 1 97 ? 14.505 73.770 21.318 1.00 14.03 78 VAL A C 1
ATOM 677 O O . VAL A 1 97 ? 14.282 73.140 20.307 1.00 14.36 78 VAL A O 1
ATOM 681 N N . GLY A 1 98 ? 13.989 74.970 21.532 1.00 12.09 79 GLY A N 1
ATOM 682 C CA . GLY A 1 98 ? 13.203 75.640 20.522 1.00 13.04 79 GLY A CA 1
ATOM 683 C C . GLY A 1 98 ? 14.057 76.343 19.483 1.00 12.76 79 GLY A C 1
ATOM 684 O O . GLY A 1 98 ? 15.222 76.691 19.732 1.00 15.78 79 GLY A O 1
ATOM 685 N N . PHE A 1 99 ? 13.458 76.624 18.328 1.00 14.53 80 PHE A N 1
ATOM 686 C CA . PHE A 1 99 ? 14.163 77.325 17.246 1.00 15.96 80 PHE A CA 1
ATOM 687 C C . PHE A 1 99 ? 14.682 78.726 17.593 1.00 17.27 80 PHE A C 1
ATOM 688 O O . PHE A 1 99 ? 15.645 79.203 16.981 1.00 18.38 80 PHE A O 1
ATOM 696 N N . GLU A 1 100 ? 14.019 79.386 18.529 1.00 18.20 81 GLU A N 1
ATOM 697 C CA A GLU A 1 100 ? 14.282 80.734 19.035 0.70 18.96 81 GLU A CA 1
ATOM 698 C CA B GLU A 1 100 ? 14.427 80.745 18.880 0.30 17.78 81 GLU A CA 1
ATOM 699 C C . GLU A 1 100 ? 15.436 80.794 20.026 1.00 20.22 81 GLU A C 1
ATOM 700 O O . GLU A 1 100 ? 15.929 81.865 20.372 1.00 18.50 81 GLU A O 1
ATOM 711 N N . GLU A 1 101 ? 15.822 79.642 20.563 1.00 17.17 82 GLU A N 1
ATOM 712 C CA . GLU A 1 101 ? 16.811 79.586 21.638 1.00 16.51 82 GLU A CA 1
ATOM 713 C C . GLU A 1 101 ? 18.223 79.504 21.068 1.00 19.53 82 GLU A C 1
ATOM 714 O O . GLU A 1 101 ? 18.896 78.476 21.162 1.00 17.00 82 GLU A O 1
ATOM 720 N N . THR A 1 102 ? 18.686 80.621 20.496 1.00 20.92 83 THR A N 1
ATOM 721 C CA . THR A 1 102 ? 19.835 80.609 19.602 1.00 20.10 83 THR A CA 1
ATOM 722 C C . THR A 1 102 ? 21.126 80.158 20.274 1.00 21.09 83 THR A C 1
ATOM 723 O O . THR A 1 102 ? 21.843 79.340 19.716 1.00 25.36 83 THR A O 1
ATOM 727 N N . VAL A 1 103 ? 21.412 80.647 21.463 1.00 21.60 84 VAL A N 1
ATOM 728 C CA . VAL A 1 103 ? 22.659 80.238 22.127 1.00 23.49 84 VAL A CA 1
ATOM 729 C C . VAL A 1 103 ? 22.631 78.768 22.486 1.00 24.14 84 VAL A C 1
ATOM 730 O O . VAL A 1 103 ? 23.603 78.051 22.270 1.00 23.18 84 VAL A O 1
ATOM 734 N N . LEU A 1 104 ? 21.516 78.321 23.042 1.00 21.00 85 LEU A N 1
ATOM 735 C CA . LEU A 1 104 ? 21.408 76.941 23.481 1.00 20.54 85 LEU A CA 1
ATOM 736 C C . LEU A 1 104 ? 21.466 75.964 22.296 1.00 18.47 85 LEU A C 1
ATOM 737 O O . LEU A 1 104 ? 22.101 74.911 22.363 1.00 18.09 85 LEU A O 1
ATOM 742 N N . LEU A 1 105 ? 20.747 76.286 21.238 1.00 17.66 86 LEU A N 1
ATOM 743 C CA A LEU A 1 105 ? 20.730 75.519 19.993 0.50 18.80 86 LEU A CA 1
ATOM 744 C CA B LEU A 1 105 ? 20.754 75.396 20.094 0.50 18.70 86 LEU A CA 1
ATOM 745 C C . LEU A 1 105 ? 22.155 75.322 19.460 1.00 20.22 86 LEU A C 1
ATOM 746 O O . LEU A 1 105 ? 22.582 74.225 19.035 1.00 17.57 86 LEU A O 1
ATOM 755 N N . THR A 1 106 ? 22.918 76.417 19.463 1.00 20.57 87 THR A N 1
ATOM 756 C CA A THR A 1 106 ? 24.299 76.412 18.977 0.70 22.22 87 THR A CA 1
ATOM 757 C CA B THR A 1 106 ? 24.253 76.350 18.908 0.30 20.77 87 THR A CA 1
ATOM 758 C C . THR A 1 106 ? 25.172 75.510 19.834 1.00 20.69 87 THR A C 1
ATOM 759 O O . THR A 1 106 ? 25.968 74.720 19.344 1.00 22.49 87 THR A O 1
ATOM 766 N N . ASN A 1 107 ? 25.000 75.616 21.139 1.00 21.42 88 ASN A N 1
ATOM 767 C CA A ASN A 1 107 ? 25.734 74.748 22.073 0.80 22.40 88 ASN A CA 1
ATOM 768 C CA B ASN A 1 107 ? 25.707 74.764 22.093 0.20 20.58 88 ASN A CA 1
ATOM 769 C C . ASN A 1 107 ? 25.442 73.273 21.878 1.00 20.50 88 ASN A C 1
ATOM 770 O O . ASN A 1 107 ? 26.376 72.451 21.855 1.00 19.72 88 ASN A O 1
ATOM 779 N N . VAL A 1 108 ? 24.167 72.911 21.751 1.00 18.53 89 VAL A N 1
ATOM 780 C CA . VAL A 1 108 ? 23.842 71.494 21.622 1.00 16.64 89 VAL A CA 1
ATOM 781 C C . VAL A 1 108 ? 24.354 70.919 20.309 1.00 16.48 89 VAL A C 1
ATOM 782 O O . VAL A 1 108 ? 24.804 69.780 20.263 1.00 18.03 89 VAL A O 1
ATOM 786 N N . VAL A 1 109 ? 24.293 71.692 19.240 1.00 15.83 90 VAL A N 1
ATOM 787 C CA . VAL A 1 109 ? 24.865 71.276 17.965 1.00 17.48 90 VAL A CA 1
ATOM 788 C C . VAL A 1 109 ? 26.383 71.078 18.065 1.00 18.07 90 VAL A C 1
ATOM 789 O O . VAL A 1 109 ? 26.920 70.083 17.585 1.00 18.10 90 VAL A O 1
ATOM 793 N N . GLU A 1 110 ? 27.060 72.008 18.742 1.00 19.95 91 GLU A N 1
ATOM 794 C CA . GLU A 1 110 ? 28.494 71.937 18.939 1.00 23.10 91 GLU A CA 1
ATOM 795 C C . GLU A 1 110 ? 28.905 70.686 19.677 1.00 22.18 91 GLU A C 1
ATOM 796 O O . GLU A 1 110 ? 29.928 70.094 19.378 1.00 21.98 91 GLU A O 1
ATOM 802 N N . GLN A 1 111 ? 28.095 70.275 20.633 1.00 18.15 92 GLN A N 1
ATOM 803 C CA . GLN A 1 111 ? 28.394 69.129 21.468 1.00 19.22 92 GLN A CA 1
ATOM 804 C C . GLN A 1 111 ? 27.986 67.805 20.854 1.00 19.83 92 GLN A C 1
ATOM 805 O O . GLN A 1 111 ? 28.331 66.754 21.367 1.00 19.75 92 GLN A O 1
ATOM 811 N N . ALA A 1 112 ? 27.235 67.836 19.763 1.00 18.21 93 ALA A N 1
ATOM 812 C CA . ALA A 1 112 ? 26.670 66.595 19.234 1.00 17.51 93 ALA A CA 1
ATOM 813 C C . ALA A 1 112 ? 27.734 65.700 18.584 1.00 18.91 93 ALA A C 1
ATOM 814 O O . ALA A 1 112 ? 28.669 66.194 17.925 1.00 18.56 93 ALA A O 1
ATOM 816 N N . ASP A 1 113 ? 27.523 64.389 18.683 1.00 17.54 94 ASP A N 1
ATOM 817 C CA . ASP A 1 113 ? 28.260 63.431 17.878 1.00 17.62 94 ASP A CA 1
ATOM 818 C C . ASP A 1 113 ? 27.645 63.197 16.513 1.00 17.55 94 ASP A C 1
ATOM 819 O O . ASP A 1 113 ? 28.365 62.950 15.545 1.00 15.64 94 ASP A O 1
ATOM 824 N N . VAL A 1 114 ? 26.321 63.230 16.450 1.00 14.81 95 VAL A N 1
ATOM 825 C CA . VAL A 1 114 ? 25.542 63.014 15.213 1.00 13.10 95 VAL A CA 1
ATOM 826 C C . VAL A 1 114 ? 24.442 64.090 15.199 1.00 13.18 95 VAL A C 1
ATOM 827 O O . VAL A 1 114 ? 23.814 64.359 16.213 1.00 13.59 95 VAL A O 1
ATOM 831 N N . ILE A 1 115 ? 24.280 64.728 14.051 1.00 13.71 96 ILE A N 1
ATOM 832 C CA . ILE A 1 115 ? 23.257 65.726 13.811 1.00 15.28 96 ILE A CA 1
ATOM 833 C C . ILE A 1 115 ? 22.400 65.223 12.651 1.00 15.18 96 ILE A C 1
ATOM 834 O O . ILE A 1 115 ? 22.916 64.861 11.593 1.00 16.83 96 ILE A O 1
ATOM 839 N N . LEU A 1 116 ? 21.082 65.173 12.868 1.00 13.42 97 LEU A N 1
ATOM 840 C CA . LEU A 1 116 ? 20.116 64.889 11.822 1.00 13.25 97 LEU A CA 1
ATOM 841 C C . LEU A 1 116 ? 19.317 66.160 11.624 1.00 14.16 97 LEU A C 1
ATOM 842 O O . LEU A 1 116 ? 18.754 66.671 12.584 1.00 14.61 97 LEU A O 1
ATOM 847 N N . ILE A 1 117 ? 19.292 66.670 10.395 1.00 13.74 98 ILE A N 1
ATOM 848 C CA . ILE A 1 117 ? 18.445 67.839 10.066 1.00 14.14 98 ILE A CA 1
ATOM 849 C C . ILE A 1 117 ? 17.517 67.524 8.894 1.00 14.81 98 ILE A C 1
ATOM 850 O O . ILE A 1 117 ? 17.945 66.981 7.852 1.00 16.14 98 ILE A O 1
ATOM 855 N N . GLY A 1 118 ? 16.246 67.848 9.068 1.00 13.45 99 GLY A N 1
ATOM 856 C CA . GLY A 1 118 ? 15.271 67.683 8.003 1.00 15.81 99 GLY A CA 1
ATOM 857 C C . GLY A 1 118 ? 13.863 67.182 8.215 1.00 16.39 99 GLY A C 1
ATOM 858 O O . GLY A 1 118 ? 12.959 67.661 7.527 1.00 15.00 99 GLY A O 1
ATOM 859 N N . PRO A 1 119 ? 13.646 66.163 9.087 1.00 15.26 100 PRO A N 1
ATOM 860 C CA . PRO A 1 119 ? 12.252 65.660 9.240 1.00 14.21 100 PRO A CA 1
ATOM 861 C C . PRO A 1 119 ? 11.278 66.773 9.604 1.00 13.46 100 PRO A C 1
ATOM 862 O O . PRO A 1 119 ? 11.451 67.425 10.625 1.00 15.05 100 PRO A O 1
ATOM 866 N N . GLY A 1 120 ? 10.265 66.988 8.771 1.00 13.74 101 GLY A N 1
ATOM 867 C CA . GLY A 1 120 ? 9.282 68.001 9.048 1.00 13.43 101 GLY A CA 1
ATOM 868 C C . GLY A 1 120 ? 9.761 69.446 9.104 1.00 13.65 101 GLY A C 1
ATOM 869 O O . GLY A 1 120 ? 9.080 70.311 9.652 1.00 14.54 101 GLY A O 1
ATOM 870 N N . LEU A 1 121 ? 10.950 69.708 8.572 1.00 14.01 102 LEU A N 1
ATOM 871 C CA . LEU A 1 121 ? 11.609 71.000 8.735 1.00 14.17 102 LEU A CA 1
ATOM 872 C C . LEU A 1 121 ? 10.946 72.085 7.934 1.00 18.41 102 LEU A C 1
ATOM 873 O O . LEU A 1 121 ? 10.923 73.250 8.370 1.00 20.37 102 LEU A O 1
ATOM 878 N N . GLY A 1 122 ? 10.374 71.769 6.791 1.00 18.73 103 GLY A N 1
ATOM 879 C CA . GLY A 1 122 ? 9.805 72.906 6.019 1.00 23.94 103 GLY A CA 1
ATOM 880 C C . GLY A 1 122 ? 10.906 73.720 5.310 1.00 25.63 103 GLY A C 1
ATOM 881 O O . GLY A 1 122 ? 12.083 73.288 5.278 1.00 23.23 103 GLY A O 1
ATOM 882 N N . LEU A 1 123 ? 10.536 74.892 4.769 1.00 20.57 104 LEU A N 1
ATOM 883 C CA . LEU A 1 123 ? 11.394 75.617 3.823 1.00 22.66 104 LEU A CA 1
ATOM 884 C C . LEU A 1 123 ? 11.570 77.079 4.160 1.00 25.32 104 LEU A C 1
ATOM 885 O O . LEU A 1 123 ? 12.056 77.843 3.341 1.00 26.56 104 LEU A O 1
ATOM 890 N N . ASP A 1 124 ? 11.242 77.472 5.382 1.00 26.14 105 ASP A N 1
ATOM 891 C CA . ASP A 1 124 ? 11.254 78.898 5.713 1.00 27.04 105 ASP A CA 1
ATOM 892 C C . ASP A 1 124 ? 12.594 79.465 6.151 1.00 24.02 105 ASP A C 1
ATOM 893 O O . ASP A 1 124 ? 13.610 78.776 6.243 1.00 20.94 105 ASP A O 1
ATOM 898 N N . ALA A 1 125 ? 12.615 80.759 6.422 1.00 22.87 106 ALA A N 1
ATOM 899 C CA . ALA A 1 125 ? 13.869 81.421 6.684 1.00 21.54 106 ALA A CA 1
ATOM 900 C C . ALA A 1 125 ? 14.577 80.895 7.935 1.00 21.35 106 ALA A C 1
ATOM 901 O O . ALA A 1 125 ? 15.807 80.869 8.002 1.00 21.15 106 ALA A O 1
ATOM 903 N N . THR A 1 126 ? 13.811 80.556 8.969 1.00 22.29 107 THR A N 1
ATOM 904 C CA . THR A 1 126 ? 14.422 79.963 10.155 1.00 23.99 107 THR A CA 1
ATOM 905 C C . THR A 1 126 ? 15.090 78.625 9.811 1.00 19.35 107 THR A C 1
ATOM 906 O O . THR A 1 126 ? 16.192 78.369 10.280 1.00 21.62 107 THR A O 1
ATOM 910 N N . ALA A 1 127 ? 14.427 77.805 9.008 1.00 21.33 108 ALA A N 1
ATOM 911 C CA . ALA A 1 127 ? 15.038 76.529 8.557 1.00 21.78 108 ALA A CA 1
ATOM 912 C C . ALA A 1 127 ? 16.364 76.738 7.800 1.00 23.22 108 ALA A C 1
ATOM 913 O O . ALA A 1 127 ? 17.346 76.030 8.024 1.00 20.43 108 ALA A O 1
ATOM 915 N N . GLN A 1 128 ? 16.396 77.743 6.930 1.00 23.43 109 GLN A N 1
ATOM 916 C CA . GLN A 1 128 ? 17.611 78.086 6.185 1.00 22.53 109 GLN A CA 1
ATOM 917 C C . GLN A 1 128 ? 18.697 78.580 7.103 1.00 22.74 109 GLN A C 1
ATOM 918 O O . GLN A 1 128 ? 19.867 78.248 6.919 1.00 23.94 109 GLN A O 1
ATOM 924 N N . GLN A 1 129 ? 18.337 79.385 8.107 1.00 21.77 110 GLN A N 1
ATOM 925 C CA A GLN 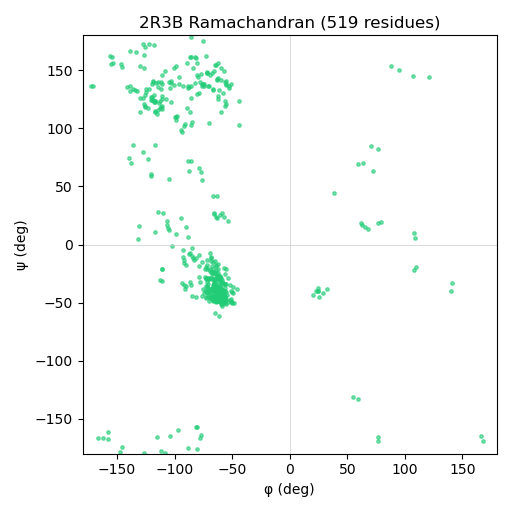A 1 129 ? 19.349 79.897 9.018 0.70 21.95 110 GLN A CA 1
ATOM 926 C CA B GLN A 1 129 ? 19.291 79.914 9.063 0.30 21.48 110 GLN A CA 1
ATOM 927 C C . GLN A 1 129 ? 19.951 78.787 9.870 1.00 20.58 110 GLN A C 1
ATOM 928 O O . GLN A 1 129 ? 21.142 78.791 10.129 1.00 21.31 110 GLN A O 1
ATOM 939 N N . ILE A 1 130 ? 19.145 77.837 10.316 1.00 20.02 111 ILE A N 1
ATOM 940 C CA . ILE A 1 130 ? 19.699 76.766 11.160 1.00 18.53 111 ILE A CA 1
ATOM 941 C C . ILE A 1 130 ? 20.563 75.832 10.309 1.00 17.29 111 ILE A C 1
ATOM 942 O O . ILE A 1 130 ? 21.640 75.409 10.740 1.00 19.48 111 ILE A O 1
ATOM 947 N N . LEU A 1 131 ? 20.139 75.552 9.087 1.00 19.02 112 LEU A N 1
ATOM 948 C CA . LEU A 1 131 ? 20.987 74.748 8.184 1.00 20.25 112 LEU A CA 1
ATOM 949 C C . LEU A 1 131 ? 22.342 75.416 7.959 1.00 21.77 112 LEU A C 1
ATOM 950 O O . LEU A 1 131 ? 23.391 74.768 8.016 1.00 21.39 112 LEU A O 1
ATOM 955 N N . LYS A 1 132 ? 22.301 76.716 7.681 1.00 23.00 113 LYS A N 1
ATOM 956 C CA . LYS A 1 132 ? 23.500 77.506 7.541 1.00 22.87 113 LYS A CA 1
ATOM 957 C C . LYS A 1 132 ? 24.402 77.365 8.755 1.00 23.03 113 LYS A C 1
ATOM 958 O O . LYS A 1 132 ? 25.593 77.111 8.590 1.00 23.32 113 LYS A O 1
ATOM 977 N N . VAL A 1 134 ? 24.475 74.963 11.081 1.00 23.85 115 VAL A N 1
ATOM 978 C CA . VAL A 1 134 ? 24.945 73.587 11.248 1.00 21.51 115 VAL A CA 1
ATOM 979 C C . VAL A 1 134 ? 26.104 73.266 10.305 1.00 22.19 115 VAL A C 1
ATOM 980 O O . VAL A 1 134 ? 27.118 72.671 10.707 1.00 23.51 115 VAL A O 1
ATOM 984 N N . LEU A 1 135 ? 25.941 73.665 9.054 1.00 23.42 116 LEU A N 1
ATOM 985 C CA . LEU A 1 135 ? 26.957 73.440 8.038 1.00 24.78 116 LEU A CA 1
ATOM 986 C C . LEU A 1 135 ? 28.241 74.212 8.353 1.00 26.50 116 LEU A C 1
ATOM 987 O O . LEU A 1 135 ? 29.336 73.683 8.204 1.00 28.31 116 LEU A O 1
ATOM 992 N N . ALA A 1 136 ? 28.100 75.445 8.828 1.00 28.77 117 ALA A N 1
ATOM 993 C CA . ALA A 1 136 ? 29.250 76.286 9.182 1.00 28.54 117 ALA A CA 1
ATOM 994 C C . ALA A 1 136 ? 30.067 75.729 10.324 1.00 29.14 117 ALA A C 1
ATOM 995 O O . ALA A 1 136 ? 31.270 75.882 10.334 1.00 33.31 117 ALA A O 1
ATOM 997 N N . GLN A 1 137 ? 29.416 75.111 11.300 1.00 28.85 118 GLN A N 1
ATOM 998 C CA . GLN A 1 137 ? 30.104 74.578 12.471 1.00 30.68 118 GLN A CA 1
ATOM 999 C C . GLN A 1 137 ? 30.539 73.116 12.350 1.00 28.65 118 GLN A C 1
ATOM 1000 O O . GLN A 1 137 ? 31.310 72.654 13.174 1.00 29.61 118 GLN A O 1
ATOM 1006 N N . HIS A 1 138 ? 30.034 72.403 11.346 1.00 28.87 119 HIS A N 1
ATOM 1007 C CA . HIS A 1 138 ? 30.283 70.953 11.201 1.00 27.74 119 HIS A CA 1
ATOM 1008 C C . HIS A 1 138 ? 31.736 70.584 11.437 1.00 29.55 119 HIS A C 1
ATOM 1009 O O . HIS A 1 138 ? 32.643 71.077 10.780 1.00 30.47 119 HIS A O 1
ATOM 1016 N N . GLN A 1 139 ? 31.930 69.689 12.384 1.00 28.22 120 GLN A N 1
ATOM 1017 C CA . GLN A 1 139 ? 33.240 69.277 12.826 1.00 27.60 120 GLN A CA 1
ATOM 1018 C C . GLN A 1 139 ? 33.590 67.944 12.191 1.00 28.79 120 GLN A C 1
ATOM 1019 O O . GLN A 1 139 ? 32.715 67.137 11.897 1.00 25.58 120 GLN A O 1
ATOM 1025 N N . LYS A 1 140 ? 34.881 67.689 12.001 1.00 28.74 121 LYS A N 1
ATOM 1026 C CA . LYS A 1 140 ? 35.304 66.527 11.220 1.00 32.46 121 LYS A CA 1
ATOM 1027 C C . LYS A 1 140 ? 34.875 65.210 11.848 1.00 29.55 121 LYS A C 1
ATOM 1028 O O . LYS A 1 140 ? 34.653 64.224 11.152 1.00 33.29 121 LYS A O 1
ATOM 1034 N N . GLN A 1 141 ? 34.774 65.188 13.164 1.00 29.67 122 GLN A N 1
ATOM 1035 C CA . GLN A 1 141 ? 34.373 63.993 13.865 1.00 31.17 122 GLN A CA 1
ATOM 1036 C C . GLN A 1 141 ? 32.841 63.790 13.918 1.00 27.81 122 GLN A C 1
ATOM 1037 O O . GLN A 1 141 ? 32.377 62.699 14.259 1.00 30.03 122 GLN A O 1
ATOM 1043 N N . GLN A 1 142 ? 32.068 64.816 13.584 1.00 23.33 123 GLN A N 1
ATOM 1044 C CA . GLN A 1 142 ? 30.613 64.721 13.649 1.00 20.15 123 GLN A CA 1
ATOM 1045 C C . GLN A 1 142 ? 30.014 64.136 12.385 1.00 18.86 123 GLN A C 1
ATOM 1046 O O . GLN A 1 142 ? 30.406 64.497 11.286 1.00 22.58 123 GLN A O 1
ATOM 1052 N N . TRP A 1 143 ? 29.056 63.228 12.533 1.00 16.84 124 TRP A N 1
ATOM 1053 C CA . TRP A 1 143 ? 28.189 62.840 11.418 1.00 14.49 124 TRP A CA 1
ATOM 1054 C C . TRP A 1 143 ? 27.054 63.852 11.254 1.00 16.06 124 TRP A C 1
ATOM 1055 O O . TRP A 1 143 ? 26.465 64.294 12.245 1.00 16.53 124 TRP A O 1
ATOM 1066 N N . LEU A 1 144 ? 26.747 64.179 10.002 1.00 15.52 125 LEU A N 1
ATOM 1067 C CA . LEU A 1 144 ? 25.625 65.076 9.661 1.00 15.58 125 LEU A CA 1
ATOM 1068 C C . LEU A 1 144 ? 24.740 64.354 8.648 1.00 17.49 125 LEU A C 1
ATOM 1069 O O . LEU A 1 144 ? 25.218 63.921 7.588 1.00 19.25 125 LEU A O 1
ATOM 1074 N N . ILE A 1 145 ? 23.462 64.152 8.999 1.00 13.83 126 ILE A N 1
ATOM 1075 C CA . ILE A 1 145 ? 22.539 63.521 8.123 1.00 13.03 126 ILE A CA 1
ATOM 1076 C C . ILE A 1 145 ? 21.604 64.606 7.640 1.00 15.46 126 ILE A C 1
ATOM 1077 O O . ILE A 1 145 ? 21.026 65.307 8.453 1.00 15.39 126 ILE A O 1
ATOM 1082 N N . ILE A 1 146 ? 21.485 64.751 6.325 1.00 15.46 127 ILE A N 1
ATOM 1083 C CA . ILE A 1 146 ? 20.625 65.793 5.721 1.00 15.49 127 ILE A CA 1
ATOM 1084 C C . ILE A 1 146 ? 19.505 65.128 4.987 1.00 14.15 127 ILE A C 1
ATOM 1085 O O . ILE A 1 146 ? 19.716 64.374 4.023 1.00 15.78 127 ILE A O 1
ATOM 1090 N N . ASP A 1 147 ? 18.279 65.373 5.466 1.00 14.13 128 ASP A N 1
ATOM 1091 C CA . ASP A 1 147 ? 17.086 64.603 5.108 1.00 16.23 128 ASP A CA 1
ATOM 1092 C C . ASP A 1 147 ? 15.978 65.545 4.621 1.00 17.14 128 ASP A C 1
ATOM 1093 O O . ASP A 1 147 ? 15.954 66.729 4.965 1.00 16.02 128 ASP A O 1
ATOM 1098 N N . GLY A 1 148 ? 15.118 65.034 3.773 1.00 17.23 129 GLY A N 1
ATOM 1099 C CA . GLY A 1 148 ? 13.904 65.743 3.406 1.00 19.64 129 GLY A CA 1
ATOM 1100 C C . GLY A 1 148 ? 14.136 67.143 2.876 1.00 18.04 129 GLY A C 1
ATOM 1101 O O . GLY A 1 148 ? 14.969 67.366 2.006 1.00 16.42 129 GLY A O 1
ATOM 1102 N N . SER A 1 149 ? 13.381 68.105 3.412 1.00 17.36 130 SER A N 1
ATOM 1103 C CA . SER A 1 149 ? 13.430 69.479 2.925 1.00 17.89 130 SER A CA 1
ATOM 1104 C C . SER A 1 149 ? 14.786 70.114 3.140 1.00 16.49 130 SER A C 1
ATOM 1105 O O . SER A 1 149 ? 15.117 71.078 2.469 1.00 17.63 130 SER A O 1
ATOM 1108 N N . ALA A 1 150 ? 15.593 69.604 4.082 1.00 16.01 131 ALA A N 1
ATOM 1109 C CA . ALA A 1 150 ? 16.923 70.142 4.293 1.00 16.04 131 ALA A CA 1
ATOM 1110 C C . ALA A 1 150 ? 17.799 69.896 3.056 1.00 14.06 131 ALA A C 1
ATOM 1111 O O . ALA A 1 150 ? 18.729 70.683 2.793 1.00 15.52 131 ALA A O 1
ATOM 1113 N N . ILE A 1 151 ? 17.513 68.813 2.339 1.00 15.83 132 ILE A N 1
ATOM 1114 C CA . ILE A 1 151 ? 18.209 68.493 1.079 1.00 17.74 132 ILE A CA 1
ATOM 1115 C C . ILE A 1 151 ? 17.842 69.573 0.036 1.00 19.36 132 ILE A C 1
ATOM 1116 O O . ILE A 1 151 ? 18.706 70.095 -0.665 1.00 21.67 132 ILE A O 1
ATOM 1121 N N . THR A 1 152 ? 16.559 69.889 -0.060 1.00 20.52 133 THR A N 1
ATOM 1122 C CA . THR A 1 152 ? 16.087 70.954 -0.967 1.00 19.55 133 THR A CA 1
ATOM 1123 C C . THR A 1 152 ? 16.731 72.267 -0.657 1.00 19.50 133 THR A C 1
ATOM 1124 O O . THR A 1 152 ? 17.243 72.949 -1.560 1.00 21.83 133 THR A O 1
ATOM 1128 N N . LEU A 1 153 ? 16.762 72.631 0.617 1.00 19.54 134 LEU A N 1
ATOM 1129 C CA . LEU A 1 153 ? 17.405 73.872 1.047 1.00 19.52 134 LEU A CA 1
ATOM 1130 C C . LEU A 1 153 ? 18.897 73.905 0.748 1.00 20.70 134 LEU A C 1
ATOM 1131 O O . LEU A 1 153 ? 19.449 74.941 0.316 1.00 19.30 134 LEU A O 1
ATOM 1136 N N . PHE A 1 154 ? 19.577 72.795 1.045 1.00 19.38 135 PHE A N 1
ATOM 1137 C CA . PHE A 1 154 ? 21.005 72.688 0.760 1.00 20.69 135 PHE A CA 1
ATOM 1138 C C . PHE A 1 154 ? 21.293 72.932 -0.726 1.00 21.85 135 PHE A C 1
ATOM 1139 O O . PHE A 1 154 ? 22.207 73.681 -1.067 1.00 24.31 135 PHE A O 1
ATOM 1147 N N . SER A 1 155 ? 20.509 72.288 -1.578 1.00 22.52 136 SER A N 1
ATOM 1148 C CA A SER A 1 155 ? 20.722 72.347 -3.024 0.70 24.65 136 SER A CA 1
ATOM 1149 C CA B SER A 1 155 ? 20.681 72.332 -3.029 0.30 23.56 136 SER A CA 1
ATOM 1150 C C . SER A 1 155 ? 20.384 73.718 -3.605 1.00 26.10 136 SER A C 1
ATOM 1151 O O . SER A 1 155 ? 21.086 74.196 -4.502 1.00 30.41 136 SER A O 1
ATOM 1156 N N . GLN A 1 156 ? 19.355 74.369 -3.079 1.00 24.24 137 GLN A N 1
ATOM 1157 C CA . GLN A 1 156 ? 18.946 75.677 -3.593 1.00 24.77 137 GLN A CA 1
ATOM 1158 C C . GLN A 1 156 ? 19.823 76.821 -3.103 1.00 28.21 137 GLN A C 1
ATOM 1159 O O . GLN A 1 156 ? 19.951 77.842 -3.788 1.00 28.01 137 GLN A O 1
ATOM 1165 N N . GLY A 1 157 ? 20.421 76.669 -1.927 1.00 26.90 138 GLY A N 1
ATOM 1166 C CA . GLY A 1 157 ? 21.270 77.701 -1.350 1.00 28.75 138 GLY A CA 1
ATOM 1167 C C . GLY A 1 157 ? 22.702 77.540 -1.815 1.00 30.43 138 GLY A C 1
ATOM 1168 O O . GLY A 1 157 ? 23.047 76.703 -2.634 1.00 29.52 138 GLY A O 1
ATOM 1169 N N . ASN A 1 158 ? 23.581 78.350 -1.294 1.00 36.92 139 ASN A N 1
ATOM 1170 C CA . ASN A 1 158 ? 24.947 78.211 -1.749 1.00 41.65 139 ASN A CA 1
ATOM 1171 C C . ASN A 1 158 ? 25.692 77.522 -0.638 1.00 42.20 139 ASN A C 1
ATOM 1172 O O . ASN A 1 158 ? 26.633 78.054 -0.047 1.00 42.91 139 ASN A O 1
ATOM 1177 N N . PHE A 1 159 ? 25.180 76.359 -0.273 1.00 41.54 140 PHE A N 1
ATOM 1178 C CA . PHE A 1 159 ? 25.670 75.711 0.919 1.00 39.60 140 PHE A CA 1
ATOM 1179 C C . PHE A 1 159 ? 26.703 74.738 0.435 1.00 39.31 140 PHE A C 1
ATOM 1180 O O . PHE A 1 159 ? 26.591 74.185 -0.655 1.00 42.29 140 PHE A O 1
ATOM 1188 N N . SER A 1 160 ? 27.744 74.581 1.230 1.00 41.70 141 SER A N 1
ATOM 1189 C CA . SER A 1 160 ? 28.786 73.647 0.900 1.00 42.79 141 SER A CA 1
ATOM 1190 C C . SER A 1 160 ? 29.239 72.876 2.145 1.00 39.63 141 SER A C 1
ATOM 1191 O O . SER A 1 160 ? 28.923 73.252 3.328 1.00 34.61 141 SER A O 1
ATOM 1194 N N . LEU A 1 161 ? 29.987 71.813 1.843 1.00 35.67 142 LEU A N 1
ATOM 1195 C CA . LEU A 1 161 ? 30.430 70.831 2.817 1.00 31.32 142 LEU A CA 1
ATOM 1196 C C . LEU A 1 161 ? 31.926 70.907 3.021 1.00 30.53 142 LEU A C 1
ATOM 1197 O O . LEU A 1 161 ? 32.716 70.650 2.105 1.00 32.63 142 LEU A O 1
ATOM 1202 N N . THR A 1 162 ? 32.308 71.214 4.241 1.00 32.45 143 THR A N 1
ATOM 1203 C CA . THR A 1 162 ? 33.703 71.230 4.610 1.00 33.83 143 THR A CA 1
ATOM 1204 C C . THR A 1 162 ? 34.250 69.821 4.756 1.00 34.26 143 THR A C 1
ATOM 1205 O O . THR A 1 162 ? 35.368 69.552 4.318 1.00 35.24 143 THR A O 1
ATOM 1209 N N . TYR A 1 163 ? 33.459 68.937 5.378 1.00 30.41 144 TYR A N 1
ATOM 1210 C CA . TYR A 1 163 ? 33.842 67.540 5.571 1.00 28.37 144 TYR A CA 1
ATOM 1211 C C . TYR A 1 163 ? 32.817 66.622 4.961 1.00 27.38 144 TYR A C 1
ATOM 1212 O O . TYR A 1 163 ? 32.079 65.923 5.685 1.00 27.85 144 TYR A O 1
ATOM 1221 N N . PRO A 1 164 ? 32.805 66.536 3.624 1.00 23.47 145 PRO A N 1
ATOM 1222 C CA . PRO A 1 164 ? 31.753 65.798 2.950 1.00 22.44 145 PRO A CA 1
ATOM 1223 C C . PRO A 1 164 ? 31.709 64.310 3.292 1.00 22.17 145 PRO A C 1
ATOM 1224 O O . PRO A 1 164 ? 30.665 63.689 3.213 1.00 19.35 145 PRO A O 1
ATOM 1228 N N . GLU A 1 165 ? 32.827 63.747 3.717 1.00 22.17 146 GLU A N 1
ATOM 1229 C CA . GLU A 1 165 ? 32.883 62.319 3.968 1.00 19.68 146 GLU A CA 1
ATOM 1230 C C . GLU A 1 165 ? 32.106 61.936 5.236 1.00 19.49 146 GLU A C 1
ATOM 1231 O O . GLU A 1 165 ? 31.822 60.747 5.467 1.00 21.36 146 GLU A O 1
ATOM 1237 N N . LYS A 1 166 ? 31.757 62.933 6.042 1.00 19.10 147 LYS A N 1
ATOM 1238 C CA . LYS A 1 166 ? 30.980 62.686 7.255 1.00 20.02 147 LYS A CA 1
ATOM 1239 C C . LYS A 1 166 ? 29.532 63.164 7.089 1.00 18.83 147 LYS A C 1
ATOM 1240 O O . LYS A 1 166 ? 28.837 63.377 8.064 1.00 18.39 147 LYS A O 1
ATOM 1246 N N . VAL A 1 167 ? 29.128 63.373 5.856 1.00 19.09 148 VAL A N 1
ATOM 1247 C CA . VAL A 1 167 ? 27.777 63.829 5.539 1.00 17.11 148 VAL A CA 1
ATOM 1248 C C . VAL A 1 167 ? 27.032 62.704 4.827 1.00 18.32 148 VAL A C 1
ATOM 1249 O O . VAL A 1 167 ? 27.565 62.007 3.927 1.00 17.51 148 VAL A O 1
ATOM 1253 N N . VAL A 1 168 ? 25.791 62.474 5.276 1.00 15.37 149 VAL A N 1
ATOM 1254 C CA . VAL A 1 168 ? 24.905 61.483 4.685 1.00 14.22 149 VAL A CA 1
ATOM 1255 C C . VAL A 1 168 ? 23.648 62.194 4.202 1.00 17.12 149 VAL A C 1
ATOM 1256 O O . VAL A 1 168 ? 23.009 62.864 5.000 1.00 17.23 149 VAL A O 1
ATOM 1260 N N . PHE A 1 169 ? 23.296 62.051 2.931 1.00 16.31 150 PHE A N 1
ATOM 1261 C CA . PHE A 1 169 ? 22.020 62.572 2.416 1.00 15.99 150 PHE A CA 1
ATOM 1262 C C . PHE A 1 169 ? 21.070 61.403 2.274 1.00 14.75 150 PHE A C 1
ATOM 1263 O O . PHE A 1 169 ? 21.444 60.309 1.821 1.00 18.05 150 PHE A O 1
ATOM 1271 N N . THR A 1 170 ? 19.806 61.615 2.608 1.00 15.52 151 THR A N 1
ATOM 1272 C CA . THR A 1 170 ? 18.786 60.569 2.498 1.00 15.17 151 THR A CA 1
ATOM 1273 C C . THR A 1 170 ? 17.621 60.964 1.561 1.00 17.64 151 THR A C 1
ATOM 1274 O O . THR A 1 170 ? 16.487 61.009 1.992 1.00 18.46 151 THR A O 1
ATOM 1278 N N . PRO A 1 171 ? 17.907 61.258 0.278 1.00 18.57 152 PRO A N 1
ATOM 1279 C CA . PRO A 1 171 ? 16.831 61.727 -0.618 1.00 17.74 152 PRO A CA 1
ATOM 1280 C C . PRO A 1 171 ? 15.886 60.659 -1.144 1.00 19.47 152 PRO A C 1
ATOM 1281 O O . PRO A 1 171 ? 16.296 59.522 -1.380 1.00 19.09 152 PRO A O 1
ATOM 1285 N N . HIS A 1 172 ? 14.628 61.043 -1.330 1.00 21.41 153 HIS A N 1
ATOM 1286 C CA . HIS A 1 172 ? 13.718 60.379 -2.257 1.00 25.05 153 HIS A CA 1
ATOM 1287 C C . HIS A 1 172 ? 14.122 60.799 -3.673 1.00 24.40 153 HIS A C 1
ATOM 1288 O O . HIS A 1 172 ? 14.978 61.652 -3.863 1.00 23.13 153 HIS A O 1
ATOM 1295 N N . GLN A 1 173 ? 13.479 60.229 -4.680 1.00 28.42 154 GLN A N 1
ATOM 1296 C CA . GLN A 1 173 ? 13.925 60.471 -6.049 1.00 31.67 154 GLN A CA 1
ATOM 1297 C C . GLN A 1 173 ? 13.884 61.929 -6.501 1.00 27.64 154 GLN A C 1
ATOM 1298 O O . GLN A 1 173 ? 14.816 62.377 -7.160 1.00 29.58 154 GLN A O 1
ATOM 1317 N N . GLU A 1 175 ? 14.074 64.646 -4.522 1.00 26.72 156 GLU A N 1
ATOM 1318 C CA . GLU A 1 175 ? 15.138 65.342 -3.788 1.00 25.32 156 GLU A CA 1
ATOM 1319 C C . GLU A 1 175 ? 16.526 65.068 -4.404 1.00 22.39 156 GLU A C 1
ATOM 1320 O O . GLU A 1 175 ? 17.387 65.960 -4.437 1.00 22.04 156 GLU A O 1
ATOM 1326 N N . TRP A 1 176 ? 16.746 63.838 -4.876 1.00 21.28 157 TRP A N 1
ATOM 1327 C CA . TRP A 1 176 ? 18.005 63.486 -5.525 1.00 22.60 157 TRP A CA 1
ATOM 1328 C C . TRP A 1 176 ? 18.160 64.219 -6.857 1.00 23.51 157 TRP A C 1
ATOM 1329 O O . TRP A 1 176 ? 19.258 64.679 -7.216 1.00 22.81 157 TRP A O 1
ATOM 1340 N N . GLN A 1 177 ? 17.055 64.339 -7.565 1.00 26.29 158 GLN A N 1
ATOM 1341 C CA . GLN A 1 177 ? 17.027 65.107 -8.809 1.00 29.82 158 GLN A CA 1
ATOM 1342 C C . GLN A 1 177 ? 17.430 66.541 -8.529 1.00 28.79 158 GLN A C 1
ATOM 1343 O O . GLN A 1 177 ? 18.236 67.093 -9.264 1.00 30.36 158 GLN A O 1
ATOM 1349 N N . ARG A 1 178 ? 16.905 67.143 -7.454 1.00 29.19 159 ARG A N 1
ATOM 1350 C CA A ARG A 1 178 ? 17.310 68.502 -7.106 0.70 30.03 159 ARG A CA 1
ATOM 1351 C CA B ARG A 1 178 ? 17.284 68.503 -7.044 0.30 29.19 159 ARG A CA 1
ATOM 1352 C C . ARG A 1 178 ? 18.771 68.567 -6.724 1.00 29.43 159 ARG A C 1
ATOM 1353 O O . ARG A 1 178 ? 19.477 69.477 -7.142 1.00 30.07 159 ARG A O 1
ATOM 1368 N N . LEU A 1 179 ? 19.228 67.614 -5.908 1.00 26.59 160 LEU A N 1
ATOM 1369 C CA . LEU A 1 179 ? 20.608 67.641 -5.426 1.00 23.86 160 LEU A CA 1
ATOM 1370 C C . LEU A 1 179 ? 21.638 67.290 -6.493 1.00 25.75 160 LEU A C 1
ATOM 1371 O O . LEU A 1 179 ? 22.686 67.918 -6.554 1.00 26.50 160 LEU A O 1
ATOM 1376 N N . SER A 1 180 ? 21.371 66.237 -7.259 1.00 24.41 161 SER A N 1
ATOM 1377 C CA . SER A 1 180 ? 22.333 65.735 -8.241 1.00 27.92 161 SER A CA 1
ATOM 1378 C C . SER A 1 180 ? 22.185 66.368 -9.612 1.00 31.07 161 SER A C 1
ATOM 1379 O O . SER A 1 180 ? 23.092 66.234 -10.441 1.00 31.96 161 SER A O 1
ATOM 1382 N N . HIS A 1 181 ? 21.024 66.981 -9.840 1.00 31.65 162 HIS A N 1
ATOM 1383 C CA . HIS A 1 181 ? 20.585 67.484 -11.155 1.00 36.01 162 HIS A CA 1
ATOM 1384 C C . HIS A 1 181 ? 20.296 66.390 -12.189 1.00 36.91 162 HIS A C 1
ATOM 1385 O O . HIS A 1 181 ? 20.131 66.691 -13.371 1.00 38.13 162 HIS A O 1
ATOM 1392 N N . LEU A 1 182 ? 20.199 65.136 -11.753 1.00 35.95 163 LEU A N 1
ATOM 1393 C CA . LEU A 1 182 ? 19.822 64.035 -12.637 1.00 36.06 163 LEU A CA 1
ATOM 1394 C C . LEU A 1 182 ? 18.308 63.863 -12.653 1.00 39.05 163 LEU A C 1
ATOM 1395 O O . LEU A 1 182 ? 17.705 63.570 -11.612 1.00 39.14 163 LEU A O 1
ATOM 1400 N N . PRO A 1 183 ? 17.667 64.044 -13.821 1.00 42.56 164 PRO A N 1
ATOM 1401 C CA . PRO A 1 183 ? 16.235 63.736 -13.872 1.00 43.19 164 PRO A CA 1
ATOM 1402 C C . PRO A 1 183 ? 16.000 62.270 -13.594 1.00 45.18 164 PRO A C 1
ATOM 1403 O O . PRO A 1 183 ? 16.905 61.474 -13.815 1.00 45.42 164 PRO A O 1
ATOM 1407 N N . ILE A 1 184 ? 14.806 61.912 -13.123 1.00 47.74 165 ILE A N 1
ATOM 1408 C CA . ILE A 1 184 ? 14.555 60.535 -12.670 1.00 50.35 165 ILE A CA 1
ATOM 1409 C C . ILE A 1 184 ? 14.998 59.517 -13.718 1.00 52.02 165 ILE A C 1
ATOM 1410 O O . ILE A 1 184 ? 15.690 58.555 -13.397 1.00 51.79 165 ILE A O 1
ATOM 1415 N N . GLU A 1 185 ? 14.576 59.735 -14.962 1.00 54.51 166 GLU A N 1
ATOM 1416 C CA . GLU A 1 185 ? 15.027 58.948 -16.130 1.00 55.73 166 GLU A CA 1
ATOM 1417 C C . GLU A 1 185 ? 16.540 58.711 -16.200 1.00 53.64 166 GLU A C 1
ATOM 1418 O O . GLU A 1 185 ? 16.993 57.635 -16.599 1.00 55.63 166 GLU A O 1
ATOM 1424 N N . GLN A 1 186 ? 17.315 59.722 -15.825 1.00 50.70 167 GLN A N 1
ATOM 1425 C CA . GLN A 1 186 ? 18.771 59.668 -15.891 1.00 49.00 167 GLN A CA 1
ATOM 1426 C C . GLN A 1 186 ? 19.442 59.099 -14.628 1.00 46.10 167 GLN A C 1
ATOM 1427 O O . GLN A 1 186 ? 20.672 59.119 -14.518 1.00 44.06 167 GLN A O 1
ATOM 1433 N N . GLN A 1 187 ? 18.650 58.604 -13.676 1.00 44.26 168 GLN A N 1
ATOM 1434 C CA . GLN A 1 187 ? 19.184 58.173 -12.376 1.00 42.11 168 GLN A CA 1
ATOM 1435 C C . GLN A 1 187 ? 19.646 56.714 -12.434 1.00 42.47 168 GLN A C 1
ATOM 1436 O O . GLN A 1 187 ? 19.137 55.839 -11.724 1.00 44.19 168 GLN A O 1
ATOM 1442 N N . THR A 1 188 ? 20.649 56.475 -13.274 1.00 41.81 169 THR A N 1
ATOM 1443 C CA . THR A 1 188 ? 21.215 55.146 -13.461 1.00 39.14 169 THR A CA 1
ATOM 1444 C C . THR A 1 188 ? 22.298 54.888 -12.430 1.00 37.54 169 THR A C 1
ATOM 1445 O O . THR A 1 188 ? 22.849 55.828 -11.861 1.00 37.59 169 THR A O 1
ATOM 1449 N N . LEU A 1 189 ? 22.642 53.618 -12.227 1.00 36.84 170 LEU A N 1
ATOM 1450 C CA . LEU A 1 189 ? 23.709 53.270 -11.284 1.00 37.11 170 LEU A CA 1
ATOM 1451 C C . LEU A 1 189 ? 24.952 54.118 -11.530 1.00 34.84 170 LEU A C 1
ATOM 1452 O O . LEU A 1 189 ? 25.502 54.711 -10.598 1.00 36.62 170 LEU A O 1
ATOM 1457 N N . ALA A 1 190 ? 25.405 54.176 -12.786 1.00 34.47 171 ALA A N 1
ATOM 1458 C CA . ALA A 1 190 ? 26.640 54.895 -13.117 1.00 30.54 171 ALA A CA 1
ATOM 1459 C C . ALA A 1 190 ? 26.520 56.400 -12.872 1.00 28.35 171 ALA A C 1
ATOM 1460 O O . ALA A 1 190 ? 27.443 57.016 -12.356 1.00 26.52 171 ALA A O 1
ATOM 1462 N N . ASN A 1 191 ? 25.404 56.990 -13.284 1.00 28.30 172 ASN A N 1
ATOM 1463 C CA . ASN A 1 191 ? 25.196 58.432 -13.104 1.00 30.16 172 ASN A CA 1
ATOM 1464 C C . ASN A 1 191 ? 25.039 58.772 -11.620 1.00 27.33 172 ASN A C 1
ATOM 1465 O O . ASN A 1 191 ? 25.560 59.773 -11.137 1.00 26.19 172 ASN A O 1
ATOM 1470 N N . ASN A 1 192 ? 24.320 57.921 -10.897 1.00 28.70 173 ASN A N 1
ATOM 1471 C CA . ASN A 1 192 ? 24.153 58.105 -9.443 1.00 25.81 173 ASN A CA 1
ATOM 1472 C C . ASN A 1 192 ? 25.512 58.055 -8.776 1.00 24.46 173 ASN A C 1
ATOM 1473 O O . ASN A 1 192 ? 25.892 58.915 -7.975 1.00 22.57 173 ASN A O 1
ATOM 1478 N N . GLN A 1 193 ? 26.309 57.065 -9.149 1.00 23.95 174 GLN A N 1
ATOM 1479 C CA . GLN A 1 193 ? 27.594 56.939 -8.525 1.00 22.84 174 GLN A CA 1
ATOM 1480 C C . GLN A 1 193 ? 28.459 58.177 -8.806 1.00 24.14 174 GLN A C 1
ATOM 1481 O O . GLN A 1 193 ? 29.198 58.645 -7.939 1.00 23.87 174 GLN A O 1
ATOM 1487 N N . ARG A 1 194 ? 28.381 58.689 -10.039 1.00 27.02 175 ARG A N 1
ATOM 1488 C CA A ARG A 1 194 ? 29.206 59.831 -10.462 0.70 27.53 175 ARG A CA 1
ATOM 1489 C CA B ARG A 1 194 ? 29.207 59.825 -10.459 0.30 25.74 175 ARG A CA 1
ATOM 1490 C C . ARG A 1 194 ? 28.865 61.076 -9.653 1.00 24.29 175 ARG A C 1
ATOM 1491 O O . ARG A 1 194 ? 29.741 61.817 -9.241 1.00 25.51 175 ARG A O 1
ATOM 1506 N N . GLN A 1 195 ? 27.584 61.289 -9.417 1.00 25.60 176 GLN A N 1
ATOM 1507 C CA . GLN A 1 195 ? 27.137 62.453 -8.620 1.00 26.40 176 GLN A CA 1
ATOM 1508 C C . GLN A 1 195 ? 27.412 62.299 -7.127 1.00 24.41 176 GLN A C 1
ATOM 1509 O O . GLN A 1 195 ? 27.628 63.287 -6.434 1.00 24.42 176 GLN A O 1
ATOM 1515 N N . GLN A 1 196 ? 27.455 61.061 -6.627 1.00 25.65 177 GLN A N 1
ATOM 1516 C CA . GLN A 1 196 ? 27.942 60.835 -5.263 1.00 21.92 177 GLN A CA 1
ATOM 1517 C C . GLN A 1 196 ? 29.393 61.283 -5.146 1.00 24.11 177 GLN A C 1
ATOM 1518 O O . GLN A 1 196 ? 29.790 61.978 -4.197 1.00 23.01 177 GLN A O 1
ATOM 1524 N N . ALA A 1 197 ? 30.205 60.833 -6.115 1.00 24.76 178 ALA A N 1
ATOM 1525 C CA . ALA A 1 197 ? 31.627 61.123 -6.137 1.00 25.25 178 ALA A CA 1
ATOM 1526 C C . ALA A 1 197 ? 31.892 62.631 -6.149 1.00 24.12 178 ALA A C 1
ATOM 1527 O O . ALA A 1 197 ? 32.816 63.133 -5.480 1.00 24.37 178 ALA A O 1
ATOM 1529 N N . LYS A 1 198 ? 31.075 63.347 -6.904 1.00 25.44 179 LYS A N 1
ATOM 1530 C CA . LYS A 1 198 ? 31.172 64.801 -7.012 1.00 27.30 179 LYS A CA 1
ATOM 1531 C C . LYS A 1 198 ? 30.934 65.472 -5.668 1.00 26.94 179 LYS A C 1
ATOM 1532 O O . LYS A 1 198 ? 31.619 66.418 -5.293 1.00 28.76 179 LYS A O 1
ATOM 1538 N N . LEU A 1 199 ? 29.971 64.956 -4.908 1.00 26.13 180 LEU A N 1
ATOM 1539 C CA . LEU A 1 199 ? 29.722 65.442 -3.548 1.00 24.48 180 LEU A CA 1
ATOM 1540 C C . LEU A 1 199 ? 30.746 64.961 -2.526 1.00 23.52 180 LEU A C 1
ATOM 1541 O O . LEU A 1 199 ? 31.100 65.694 -1.592 1.00 25.37 180 LEU A O 1
ATOM 1546 N N . GLY A 1 200 ? 31.177 63.717 -2.663 1.00 22.30 181 GLY A N 1
ATOM 1547 C CA . GLY A 1 200 ? 32.083 63.134 -1.698 1.00 22.58 181 GLY A CA 1
ATOM 1548 C C . GLY A 1 200 ? 31.357 62.673 -0.441 1.00 22.41 181 GLY A C 1
ATOM 1549 O O . GLY A 1 200 ? 31.972 62.519 0.586 1.00 23.21 181 GLY A O 1
ATOM 1550 N N . SER A 1 201 ? 30.042 62.491 -0.544 1.00 21.99 182 SER A N 1
ATOM 1551 C CA . SER A 1 201 ? 29.191 62.158 0.608 1.00 21.89 182 SER A CA 1
ATOM 1552 C C . SER A 1 201 ? 28.533 60.809 0.415 1.00 21.15 182 SER A C 1
ATOM 1553 O O . SER A 1 201 ? 28.634 60.218 -0.647 1.00 22.67 182 SER A O 1
ATOM 1556 N N . THR A 1 202 ? 27.865 60.295 1.458 1.00 15.84 183 THR A N 1
ATOM 1557 C CA . THR A 1 202 ? 27.081 59.065 1.312 1.00 17.15 183 THR A CA 1
ATOM 1558 C C . THR A 1 202 ? 25.696 59.473 0.882 1.00 16.94 183 THR A C 1
ATOM 1559 O O . THR A 1 202 ? 25.164 60.439 1.454 1.00 17.87 183 THR A O 1
ATOM 1563 N N . ILE A 1 203 ? 25.148 58.775 -0.120 1.00 15.91 184 ILE A N 1
ATOM 1564 C CA . ILE A 1 203 ? 23.788 59.002 -0.605 1.00 16.50 184 ILE A CA 1
ATOM 1565 C C . ILE A 1 203 ? 22.953 57.779 -0.333 1.00 19.65 184 ILE A C 1
ATOM 1566 O O . ILE A 1 203 ? 23.150 56.715 -0.962 1.00 20.24 184 ILE A O 1
ATOM 1571 N N . VAL A 1 204 ? 21.977 57.932 0.575 1.00 15.74 185 VAL A N 1
ATOM 1572 C CA . VAL A 1 204 ? 20.994 56.888 0.785 1.00 14.47 185 VAL A CA 1
ATOM 1573 C C . VAL A 1 204 ? 19.791 57.193 -0.101 1.00 16.89 185 VAL A C 1
ATOM 1574 O O . VAL A 1 204 ? 18.942 58.019 0.250 1.00 18.23 185 VAL A O 1
ATOM 1578 N N . LEU A 1 205 ? 19.755 56.566 -1.274 1.00 16.20 186 LEU A N 1
ATOM 1579 C CA . LEU A 1 205 ? 18.774 56.887 -2.303 1.00 19.07 186 LEU A CA 1
ATOM 1580 C C . LEU A 1 205 ? 17.588 56.006 -2.087 1.00 20.88 186 LEU A C 1
ATOM 1581 O O . LEU A 1 205 ? 17.594 54.817 -2.421 1.00 18.98 186 LEU A O 1
ATOM 1586 N N . LYS A 1 206 ? 16.536 56.610 -1.529 1.00 19.60 187 LYS A N 1
ATOM 1587 C CA . LYS A 1 206 ? 15.377 55.867 -1.113 1.00 23.28 187 LYS A CA 1
ATOM 1588 C C . LYS A 1 206 ? 14.488 55.521 -2.269 1.00 25.02 187 LYS A C 1
ATOM 1589 O O . LYS A 1 206 ? 14.153 56.348 -3.096 1.00 25.75 187 LYS A O 1
ATOM 1595 N N . SER A 1 207 ? 14.126 54.243 -2.334 1.00 27.98 188 SER A N 1
ATOM 1596 C CA . SER A 1 207 ? 13.232 53.739 -3.358 1.00 27.12 188 SER A CA 1
ATOM 1597 C C . SER A 1 207 ? 12.667 52.466 -2.777 1.00 27.59 188 SER A C 1
ATOM 1598 O O . SER A 1 207 ? 12.767 52.262 -1.558 1.00 27.87 188 SER A O 1
ATOM 1601 N N . HIS A 1 208 ? 12.113 51.592 -3.616 1.00 27.25 189 HIS A N 1
ATOM 1602 C CA . HIS A 1 208 ? 11.586 50.319 -3.112 1.00 28.60 189 HIS A CA 1
ATOM 1603 C C . HIS A 1 208 ? 12.728 49.453 -2.593 1.00 28.90 189 HIS A C 1
ATOM 1604 O O . HIS A 1 208 ? 12.595 48.804 -1.555 1.00 29.63 189 HIS A O 1
ATOM 1611 N N . ARG A 1 209 ? 13.845 49.479 -3.322 1.00 26.36 190 ARG A N 1
ATOM 1612 C CA . ARG A 1 209 ? 15.060 48.823 -2.911 1.00 25.22 190 ARG A CA 1
ATOM 1613 C C . ARG A 1 209 ? 16.073 49.940 -2.732 1.00 25.21 190 ARG A C 1
ATOM 1614 O O . ARG A 1 209 ? 16.817 50.282 -3.651 1.00 25.81 190 ARG A O 1
ATOM 1622 N N . THR A 1 210 ? 16.070 50.533 -1.540 1.00 21.91 191 THR A N 1
ATOM 1623 C CA . THR A 1 210 ? 16.960 51.641 -1.233 1.00 18.60 191 THR A CA 1
ATOM 1624 C C . THR A 1 210 ? 18.401 51.247 -1.566 1.00 20.75 191 THR A C 1
ATOM 1625 O O . THR A 1 210 ? 18.829 50.131 -1.256 1.00 20.15 191 THR A O 1
ATOM 1629 N N . THR A 1 211 ? 19.125 52.169 -2.206 1.00 19.37 192 THR A N 1
ATOM 1630 C CA . THR A 1 211 ? 20.510 51.930 -2.635 1.00 20.62 192 THR A CA 1
ATOM 1631 C C . THR A 1 211 ? 21.409 52.965 -2.031 1.00 19.99 192 THR A C 1
ATOM 1632 O O . THR A 1 211 ? 21.085 54.159 -2.035 1.00 22.44 192 THR A O 1
ATOM 1636 N N . ILE A 1 212 ? 22.539 52.527 -1.487 1.00 19.71 193 ILE A N 1
ATOM 1637 C CA . ILE A 1 212 ? 23.450 53.403 -0.802 1.00 17.48 193 ILE A CA 1
ATOM 1638 C C . ILE A 1 212 ? 24.733 53.537 -1.615 1.00 20.15 193 ILE A C 1
ATOM 1639 O O . ILE A 1 212 ? 25.444 52.532 -1.866 1.00 19.87 193 ILE A O 1
ATOM 1644 N N . PHE A 1 213 ? 25.003 54.777 -2.016 1.00 20.30 194 PHE A N 1
ATOM 1645 C CA . PHE A 1 213 ? 26.167 55.133 -2.801 1.00 19.06 194 PHE A CA 1
ATOM 1646 C C . PHE A 1 213 ? 27.175 55.810 -1.894 1.00 19.60 194 PHE A C 1
ATOM 1647 O O . PHE A 1 213 ? 26.853 56.686 -1.075 1.00 18.29 194 PHE A O 1
ATOM 1655 N N . HIS A 1 214 ? 28.432 55.395 -2.027 1.00 19.44 195 HIS A N 1
ATOM 1656 C CA . HIS A 1 214 ? 29.493 55.907 -1.210 1.00 19.16 195 HIS A CA 1
ATOM 1657 C C . HIS A 1 214 ? 30.845 55.684 -1.954 1.00 22.16 195 HIS A C 1
ATOM 1658 O O . HIS A 1 214 ? 30.849 55.397 -3.143 1.00 23.69 195 HIS A O 1
ATOM 1665 N N . ALA A 1 215 ? 31.943 55.862 -1.244 1.00 24.04 196 ALA A N 1
ATOM 1666 C CA . ALA A 1 215 ? 33.287 55.773 -1.842 1.00 27.90 196 ALA A CA 1
ATOM 1667 C C . ALA A 1 215 ? 33.621 54.349 -2.252 1.00 30.86 196 ALA A C 1
ATOM 1668 O O . ALA A 1 215 ? 34.489 54.147 -3.079 1.00 36.27 196 ALA A O 1
ATOM 1670 N N . GLY A 1 216 ? 32.943 53.366 -1.675 1.00 30.55 197 GLY A N 1
ATOM 1671 C CA . GLY A 1 216 ? 33.067 51.975 -2.100 1.00 29.37 197 GLY A CA 1
ATOM 1672 C C . GLY A 1 216 ? 31.992 51.509 -3.045 1.00 30.35 197 GLY A C 1
ATOM 1673 O O . GLY A 1 216 ? 31.307 52.323 -3.684 1.00 32.34 197 GLY A O 1
ATOM 1674 N N . GLU A 1 217 ? 31.816 50.181 -3.131 1.00 30.35 198 GLU A N 1
ATOM 1675 C CA . GLU A 1 217 ? 30.791 49.587 -3.997 1.00 31.45 198 GLU A CA 1
ATOM 1676 C C . GLU A 1 217 ? 29.428 49.752 -3.355 1.00 28.81 198 GLU A C 1
ATOM 1677 O O . GLU A 1 217 ? 29.316 49.627 -2.141 1.00 29.87 198 GLU A O 1
ATOM 1683 N N . PRO A 1 218 ? 28.412 50.094 -4.162 1.00 27.51 199 PRO A N 1
ATOM 1684 C CA . PRO A 1 218 ? 27.098 50.394 -3.612 1.00 25.26 199 PRO A CA 1
ATOM 1685 C C . PRO A 1 218 ? 26.406 49.199 -2.962 1.00 27.25 199 PRO A C 1
ATOM 1686 O O . PRO A 1 218 ? 26.599 48.036 -3.376 1.00 24.95 199 PRO A O 1
ATOM 1690 N N . PHE A 1 219 ? 25.597 49.514 -1.952 1.00 24.64 200 PHE A N 1
ATOM 1691 C CA . PHE A 1 219 ? 24.758 48.527 -1.263 1.00 23.13 200 PHE A CA 1
ATOM 1692 C C . PHE A 1 219 ? 23.342 48.680 -1.729 1.00 23.38 200 PHE A C 1
ATOM 1693 O O . PHE A 1 219 ? 22.853 49.811 -1.831 1.00 24.29 200 PHE A O 1
ATOM 1701 N N . GLN A 1 220 ? 22.659 47.568 -1.949 1.00 19.94 201 GLN A N 1
ATOM 1702 C CA . GLN A 1 220 ? 21.245 47.605 -2.230 1.00 21.05 201 GLN A CA 1
ATOM 1703 C C . GLN A 1 220 ? 20.471 46.856 -1.159 1.00 21.56 201 GLN A C 1
ATOM 1704 O O . GLN A 1 220 ? 20.739 45.686 -0.855 1.00 18.35 201 GLN A O 1
ATOM 1710 N N . ASN A 1 221 ? 19.472 47.524 -0.617 1.00 18.07 202 ASN A N 1
ATOM 1711 C CA . ASN A 1 221 ? 18.604 46.879 0.339 1.00 19.14 202 ASN A CA 1
ATOM 1712 C C . ASN A 1 221 ? 17.666 45.922 -0.367 1.00 18.37 202 ASN A C 1
ATOM 1713 O O . ASN A 1 221 ? 17.120 46.235 -1.432 1.00 22.12 202 ASN A O 1
ATOM 1718 N N . THR A 1 222 ? 17.460 44.747 0.230 1.00 18.92 203 THR A N 1
ATOM 1719 C CA . THR A 1 222 ? 16.684 43.702 -0.387 1.00 19.18 203 THR A CA 1
ATOM 1720 C C . THR A 1 222 ? 15.266 43.601 0.181 1.00 21.47 203 THR A C 1
ATOM 1721 O O . THR A 1 222 ? 14.490 42.802 -0.284 1.00 24.30 203 THR A O 1
ATOM 1725 N N . GLY A 1 223 ? 14.923 44.437 1.152 1.00 21.54 204 GLY A N 1
ATOM 1726 C CA . GLY A 1 223 ? 13.614 44.366 1.785 1.00 20.91 204 GLY A CA 1
ATOM 1727 C C . GLY A 1 223 ? 12.786 45.619 1.524 1.00 20.47 204 GLY A C 1
ATOM 1728 O O . GLY A 1 223 ? 13.121 46.436 0.677 1.00 19.54 204 GLY A O 1
ATOM 1729 N N . GLY A 1 224 ? 11.714 45.787 2.283 1.00 18.75 205 GLY A N 1
ATOM 1730 C CA . GLY A 1 224 ? 10.773 46.869 2.018 1.00 19.22 205 GLY A CA 1
ATOM 1731 C C . GLY A 1 224 ? 9.498 46.352 1.425 1.00 22.12 205 GLY A C 1
ATOM 1732 O O . GLY A 1 224 ? 9.511 45.380 0.663 1.00 18.46 205 GLY A O 1
ATOM 1733 N N . ASN A 1 225 ? 8.378 46.998 1.782 1.00 17.62 206 ASN A N 1
ATOM 1734 C CA . ASN A 1 225 ? 7.074 46.581 1.325 1.00 16.35 206 ASN A CA 1
ATOM 1735 C C . ASN A 1 225 ? 6.126 47.754 1.348 1.00 15.83 206 ASN A C 1
ATOM 1736 O O . ASN A 1 225 ? 6.374 48.711 2.094 1.00 17.49 206 ASN A O 1
ATOM 1741 N N . PRO A 1 226 ? 5.066 47.716 0.514 1.00 18.85 207 PRO A N 1
ATOM 1742 C CA . PRO A 1 226 ? 4.123 48.822 0.415 1.00 17.33 207 PRO A CA 1
ATOM 1743 C C . PRO A 1 226 ? 3.260 49.033 1.649 1.00 17.13 207 PRO A C 1
ATOM 1744 O O . PRO A 1 226 ? 2.616 50.067 1.734 1.00 15.41 207 PRO A O 1
ATOM 1748 N N . GLY A 1 227 ? 3.255 48.095 2.592 1.00 14.49 208 GLY A N 1
ATOM 1749 C CA . GLY A 1 227 ? 2.643 48.353 3.887 1.00 17.65 208 GLY A CA 1
ATOM 1750 C C . GLY A 1 227 ? 3.340 49.455 4.643 1.00 16.91 208 GLY A C 1
ATOM 1751 O O . GLY A 1 227 ? 2.744 50.030 5.539 1.00 16.58 208 GLY A O 1
ATOM 1760 N N . ALA A 1 229 ? 4.385 52.245 3.110 1.00 16.89 210 ALA A N 1
ATOM 1761 C CA . ALA A 1 229 ? 4.203 53.422 2.267 1.00 17.22 210 ALA A CA 1
ATOM 1762 C C . ALA A 1 229 ? 3.194 54.332 2.955 1.00 18.24 210 ALA A C 1
ATOM 1763 O O . ALA A 1 229 ? 2.073 54.492 2.499 1.00 18.93 210 ALA A O 1
ATOM 1765 N N . THR A 1 230 ? 3.628 54.921 4.061 1.00 17.03 211 THR A N 1
ATOM 1766 C CA . THR A 1 230 ? 2.744 55.783 4.881 1.00 17.07 211 THR A CA 1
ATOM 1767 C C . THR A 1 230 ? 3.584 56.886 5.480 1.00 17.63 211 THR A C 1
ATOM 1768 O O . THR A 1 230 ? 4.800 56.735 5.670 1.00 17.68 211 THR A O 1
ATOM 1772 N N . GLY A 1 231 ? 2.951 58.005 5.804 1.00 18.36 212 GLY A N 1
ATOM 1773 C CA . GLY A 1 231 ? 3.712 59.160 6.287 1.00 15.62 212 GLY A CA 1
ATOM 1774 C C . GLY A 1 231 ? 4.441 58.801 7.569 1.00 15.11 212 GLY A C 1
ATOM 1775 O O . GLY A 1 231 ? 3.851 58.244 8.466 1.00 18.38 212 GLY A O 1
ATOM 1776 N N . GLY A 1 232 ? 5.721 59.142 7.656 1.00 14.09 213 GLY A N 1
ATOM 1777 C CA . GLY A 1 232 ? 6.538 58.857 8.824 1.00 14.26 213 GLY A CA 1
ATOM 1778 C C . GLY A 1 232 ? 7.581 57.762 8.661 1.00 15.36 213 GLY A C 1
ATOM 1779 O O . GLY A 1 232 ? 8.507 57.669 9.450 1.00 16.38 213 GLY A O 1
ATOM 1780 N N . THR A 1 233 ? 7.396 56.870 7.687 1.00 16.16 214 THR A N 1
ATOM 1781 C CA . THR A 1 233 ? 8.382 55.816 7.467 1.00 14.77 214 THR A CA 1
ATOM 1782 C C . THR A 1 233 ? 9.787 56.335 7.255 1.00 17.04 214 THR A C 1
ATOM 1783 O O . THR A 1 233 ? 10.736 55.799 7.823 1.00 16.28 214 THR A O 1
ATOM 1787 N N . GLY A 1 234 ? 9.935 57.380 6.459 1.00 16.27 215 GLY A N 1
ATOM 1788 C CA . GLY A 1 234 ? 11.265 57.949 6.223 1.00 16.99 215 GLY A CA 1
ATOM 1789 C C . GLY A 1 234 ? 11.807 58.685 7.435 1.00 16.17 215 GLY A C 1
ATOM 1790 O O . GLY A 1 234 ? 12.998 58.742 7.653 1.00 15.73 215 GLY A O 1
ATOM 1791 N N . ASP A 1 235 ? 10.946 59.357 8.186 1.00 16.91 216 ASP A N 1
ATOM 1792 C CA . ASP A 1 235 ? 11.388 60.044 9.415 1.00 14.96 216 ASP A CA 1
ATOM 1793 C C . ASP A 1 235 ? 11.952 59.017 10.427 1.00 14.11 216 ASP A C 1
ATOM 1794 O O . ASP A 1 235 ? 12.972 59.248 11.084 1.00 14.55 216 ASP A O 1
ATOM 1799 N N . THR A 1 236 ? 11.278 57.881 10.518 1.00 15.80 217 THR A N 1
ATOM 1800 C CA . THR A 1 236 ? 11.725 56.752 11.322 1.00 13.76 217 THR A CA 1
ATOM 1801 C C . THR A 1 236 ? 13.107 56.235 10.886 1.00 14.33 217 THR A C 1
ATOM 1802 O O . THR A 1 236 ? 14.006 56.075 11.732 1.00 12.51 217 THR A O 1
ATOM 1806 N N . LEU A 1 237 ? 13.269 55.937 9.596 1.00 14.16 218 LEU A N 1
ATOM 1807 C CA . LEU A 1 237 ? 14.567 55.523 9.053 1.00 13.52 218 LEU A CA 1
ATOM 1808 C C . LEU A 1 237 ? 15.667 56.500 9.440 1.00 14.62 218 LEU A C 1
ATOM 1809 O O . LEU A 1 237 ? 16.719 56.100 9.897 1.00 13.35 218 LEU A O 1
ATOM 1814 N N . ALA A 1 238 ? 15.409 57.789 9.278 1.00 15.78 219 ALA A N 1
ATOM 1815 C CA . ALA A 1 238 ? 16.422 58.808 9.550 1.00 14.30 219 ALA A CA 1
ATOM 1816 C C . ALA A 1 238 ? 16.867 58.781 11.009 1.00 12.74 219 ALA A C 1
ATOM 1817 O O . ALA A 1 238 ? 18.041 58.893 11.290 1.00 15.03 219 ALA A O 1
ATOM 1819 N N . GLY A 1 239 ? 15.927 58.569 11.944 1.00 15.28 220 GLY A N 1
ATOM 1820 C CA . GLY A 1 239 ? 16.278 58.420 13.363 1.00 14.62 220 GLY A CA 1
ATOM 1821 C C . GLY A 1 239 ? 17.103 57.181 13.683 1.00 12.57 220 GLY A C 1
ATOM 1822 O O . GLY A 1 239 ? 17.969 57.213 14.580 1.00 13.81 220 GLY A O 1
ATOM 1823 N N . ILE A 1 240 ? 16.830 56.099 12.959 1.00 13.72 221 ILE A N 1
ATOM 1824 C CA . ILE A 1 240 ? 17.598 54.845 13.123 1.00 12.60 221 ILE A CA 1
ATOM 1825 C C . ILE A 1 240 ? 19.010 55.052 12.626 1.00 13.96 221 ILE A C 1
ATOM 1826 O O . ILE A 1 240 ? 20.003 54.692 13.301 1.00 14.83 221 ILE A O 1
ATOM 1831 N N . ILE A 1 241 ? 19.150 55.698 11.472 1.00 11.95 222 ILE A N 1
ATOM 1832 C CA . ILE A 1 241 ? 20.491 56.012 10.982 1.00 13.12 222 ILE A CA 1
ATOM 1833 C C . ILE A 1 241 ? 21.260 56.842 11.971 1.00 12.08 222 ILE A C 1
ATOM 1834 O O . ILE A 1 241 ? 22.408 56.539 12.291 1.00 14.84 222 ILE A O 1
ATOM 1839 N N . ALA A 1 242 ? 20.631 57.890 12.494 1.00 11.70 223 ALA A N 1
ATOM 1840 C CA . ALA A 1 242 ? 21.233 58.725 13.501 1.00 11.38 223 ALA A CA 1
ATOM 1841 C C . ALA A 1 242 ? 21.688 57.928 14.726 1.00 13.61 223 ALA A C 1
ATOM 1842 O O . ALA A 1 242 ? 22.814 58.092 15.179 1.00 15.54 223 ALA A O 1
ATOM 1844 N N . GLY A 1 243 ? 20.803 57.103 15.296 1.00 13.69 224 GLY A N 1
ATOM 1845 C CA . GLY A 1 243 ? 21.145 56.291 16.441 1.00 14.39 224 GLY A CA 1
ATOM 1846 C C . GLY A 1 243 ? 22.256 55.290 16.202 1.00 15.86 224 GLY A C 1
ATOM 1847 O O . GLY A 1 243 ? 23.070 55.017 17.088 1.00 16.31 224 GLY A O 1
ATOM 1848 N N . PHE A 1 244 ? 22.251 54.682 15.029 1.00 14.74 225 PHE A N 1
ATOM 1849 C CA . PHE A 1 244 ? 23.302 53.750 14.657 1.00 14.58 225 PHE A CA 1
ATOM 1850 C C . PHE A 1 244 ? 24.653 54.449 14.556 1.00 15.68 225 PHE A C 1
ATOM 1851 O O . PHE A 1 244 ? 25.658 53.957 15.085 1.00 16.63 225 PHE A O 1
ATOM 1859 N N . LEU A 1 245 ? 24.695 55.611 13.913 1.00 15.45 226 LEU A N 1
ATOM 1860 C CA . LEU A 1 245 ? 25.982 56.344 13.821 1.00 13.98 226 LEU A CA 1
ATOM 1861 C C . LEU A 1 245 ? 26.482 56.837 15.151 1.00 15.51 226 LEU A C 1
ATOM 1862 O O . LEU A 1 245 ? 27.679 57.092 15.298 1.00 19.01 226 LEU A O 1
ATOM 1867 N N . ALA A 1 246 ? 25.576 57.008 16.125 1.00 15.19 227 ALA A N 1
ATOM 1868 C CA . ALA A 1 246 ? 25.921 57.510 17.441 1.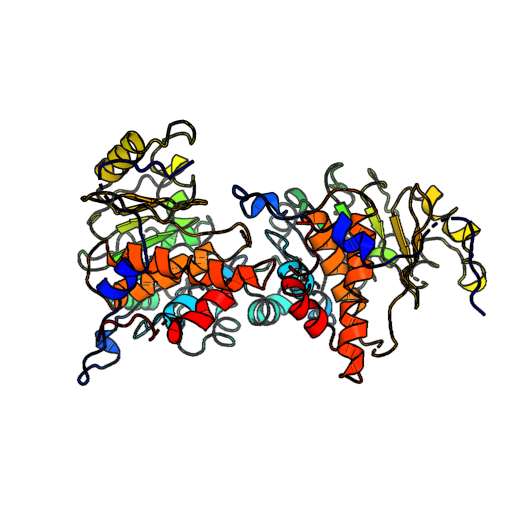00 16.04 227 ALA A CA 1
ATOM 1869 C C . ALA A 1 246 ? 26.666 56.431 18.225 1.00 17.45 227 ALA A C 1
ATOM 1870 O O . ALA A 1 246 ? 27.461 56.754 19.107 1.00 18.86 227 ALA A O 1
ATOM 1872 N N . GLN A 1 247 ? 26.375 55.170 17.921 1.00 16.22 228 GLN A N 1
ATOM 1873 C CA . GLN A 1 247 ? 26.844 54.034 18.737 1.00 17.60 228 GLN A CA 1
ATOM 1874 C C . GLN A 1 247 ? 27.877 53.151 18.077 1.00 18.46 228 GLN A C 1
ATOM 1875 O O . GLN A 1 247 ? 28.639 52.468 18.786 1.00 17.44 228 GLN A O 1
ATOM 1881 N N . PHE A 1 248 ? 27.803 53.030 16.759 1.00 17.43 229 PHE A N 1
ATOM 1882 C CA . PHE A 1 248 ? 28.565 51.978 16.066 1.00 17.28 229 PHE A CA 1
ATOM 1883 C C . PHE A 1 248 ? 29.747 52.507 15.266 1.00 18.90 229 PHE A C 1
ATOM 1884 O O . PHE A 1 248 ? 30.004 53.705 15.275 1.00 18.47 229 PHE A O 1
ATOM 1892 N N . LYS A 1 249 ? 30.489 51.619 14.591 1.00 20.23 230 LYS A N 1
ATOM 1893 C CA . LYS A 1 249 ? 31.685 52.066 13.866 1.00 21.93 230 LYS A CA 1
ATOM 1894 C C . LYS A 1 249 ? 31.346 53.113 12.788 1.00 21.81 230 LYS A C 1
ATOM 1895 O O . LYS A 1 249 ? 30.308 53.009 12.103 1.00 21.40 230 LYS A O 1
ATOM 1901 N N . PRO A 1 250 ? 32.208 54.122 12.626 1.00 23.13 231 PRO A N 1
ATOM 1902 C CA . PRO A 1 250 ? 31.968 55.205 11.646 1.00 22.95 231 PRO A CA 1
ATOM 1903 C C . PRO A 1 250 ? 32.269 54.789 10.207 1.00 24.73 231 PRO A C 1
ATOM 1904 O O . PRO A 1 250 ? 33.162 55.345 9.563 1.00 24.53 231 PRO A O 1
ATOM 1908 N N . THR A 1 251 ? 31.539 53.803 9.707 1.00 22.57 232 THR A N 1
ATOM 1909 C CA . THR A 1 251 ? 31.737 53.291 8.378 1.00 23.78 232 THR A CA 1
ATOM 1910 C C . THR A 1 251 ? 30.384 53.162 7.696 1.00 22.73 232 THR A C 1
ATOM 1911 O O . THR A 1 251 ? 29.332 53.171 8.347 1.00 22.19 232 THR A O 1
ATOM 1915 N N . ILE A 1 252 ? 30.381 52.982 6.380 1.00 21.86 233 ILE A N 1
ATOM 1916 C CA A ILE A 1 252 ? 29.109 52.992 5.686 0.70 24.17 233 ILE A CA 1
ATOM 1917 C CA B ILE A 1 252 ? 29.141 52.967 5.628 0.30 22.23 233 ILE A CA 1
ATOM 1918 C C . ILE A 1 252 ? 28.325 51.707 5.949 1.00 21.97 233 ILE A C 1
ATOM 1919 O O . ILE A 1 252 ? 27.110 51.703 5.834 1.00 21.88 233 ILE A O 1
ATOM 1928 N N . GLU A 1 253 ? 28.993 50.641 6.389 1.00 17.34 234 GLU A N 1
ATOM 1929 C CA . GLU A 1 253 ? 28.274 49.455 6.850 1.00 16.63 234 GLU A CA 1
ATOM 1930 C C . GLU A 1 253 ? 27.267 49.739 7.982 1.00 15.89 234 GLU A C 1
ATOM 1931 O O . GLU A 1 253 ? 26.197 49.126 8.018 1.00 17.80 234 GLU A O 1
ATOM 1937 N N . THR A 1 254 ? 27.589 50.676 8.849 1.00 16.00 235 THR A N 1
ATOM 1938 C CA . THR A 1 254 ? 26.730 51.078 9.957 1.00 17.04 235 THR A CA 1
ATOM 1939 C C . THR A 1 254 ? 25.416 51.670 9.378 1.00 17.25 235 THR A C 1
ATOM 1940 O O . THR A 1 254 ? 24.331 51.332 9.796 1.00 16.59 235 THR A O 1
ATOM 1944 N N . ILE A 1 255 ? 25.539 52.526 8.378 1.00 15.94 236 ILE A N 1
ATOM 1945 C CA . ILE A 1 255 ? 24.386 53.123 7.703 1.00 16.68 236 ILE A CA 1
ATOM 1946 C C . ILE A 1 255 ? 23.564 52.054 6.990 1.00 18.40 236 ILE A C 1
ATOM 1947 O O . ILE A 1 255 ? 22.334 52.049 7.060 1.00 17.74 236 ILE A O 1
ATOM 1952 N N . ALA A 1 256 ? 24.236 51.119 6.307 1.00 16.67 237 ALA A N 1
ATOM 1953 C CA . ALA A 1 256 ? 23.566 50.008 5.660 1.00 15.61 237 ALA A CA 1
ATOM 1954 C C . ALA A 1 256 ? 22.783 49.140 6.632 1.00 14.96 237 ALA A C 1
ATOM 1955 O O . ALA A 1 256 ? 21.706 48.637 6.304 1.00 16.08 237 ALA A O 1
ATOM 1957 N N . GLY A 1 257 ? 23.335 48.931 7.820 1.00 15.94 238 GLY A N 1
ATOM 1958 C CA . GLY A 1 257 ? 22.669 48.114 8.825 1.00 14.68 238 GLY A CA 1
ATOM 1959 C C . GLY A 1 257 ? 21.400 48.765 9.312 1.00 15.68 238 GLY A C 1
ATOM 1960 O O . GLY A 1 257 ? 20.423 48.086 9.515 1.00 15.56 238 GLY A O 1
ATOM 1961 N N . ALA A 1 258 ? 21.424 50.078 9.477 1.00 14.47 239 ALA A N 1
ATOM 1962 C CA . ALA A 1 258 ? 20.201 50.853 9.831 1.00 13.40 239 ALA A CA 1
ATOM 1963 C C . ALA A 1 258 ? 19.114 50.714 8.791 1.00 15.17 239 ALA A C 1
ATOM 1964 O O . ALA A 1 258 ? 17.944 50.449 9.098 1.00 15.14 239 ALA A O 1
ATOM 1966 N N . VAL A 1 259 ? 19.494 50.856 7.519 1.00 12.46 240 VAL A N 1
ATOM 1967 C CA . VAL A 1 259 ? 18.544 50.761 6.428 1.00 14.21 240 VAL A CA 1
ATOM 1968 C C . VAL A 1 259 ? 17.961 49.350 6.404 1.00 13.55 240 VAL A C 1
ATOM 1969 O O . VAL A 1 259 ? 16.766 49.160 6.237 1.00 14.38 240 VAL A O 1
ATOM 1973 N N . TYR A 1 260 ? 18.829 48.347 6.516 1.00 14.51 241 TYR A N 1
ATOM 1974 C CA . TYR A 1 260 ? 18.387 46.980 6.475 1.00 14.62 241 TYR A CA 1
ATOM 1975 C C . TYR A 1 260 ? 17.456 46.661 7.650 1.00 15.03 241 TYR A C 1
ATOM 1976 O O . TYR A 1 260 ? 16.414 46.037 7.469 1.00 15.30 241 TYR A O 1
ATOM 1985 N N . LEU A 1 261 ? 17.829 47.057 8.839 1.00 15.36 242 LEU A N 1
ATOM 1986 C CA . LEU A 1 261 ? 16.985 46.745 9.995 1.00 14.87 242 LEU A CA 1
ATOM 1987 C C . LEU A 1 261 ? 15.595 47.372 9.926 1.00 14.24 242 LEU A C 1
ATOM 1988 O O . LEU A 1 261 ? 14.589 46.751 10.285 1.00 16.67 242 LEU A O 1
ATOM 1993 N N . HIS A 1 262 ? 15.544 48.628 9.527 1.00 15.06 243 HIS A N 1
ATOM 1994 C CA . HIS A 1 262 ? 14.291 49.337 9.330 1.00 12.91 243 HIS A CA 1
ATOM 1995 C C . HIS A 1 262 ? 13.307 48.536 8.466 1.00 13.58 243 HIS A C 1
ATOM 1996 O O . HIS A 1 262 ? 12.142 48.322 8.866 1.00 15.09 243 HIS A O 1
ATOM 2003 N N . SER A 1 263 ? 13.765 48.048 7.303 1.00 13.85 244 SER A N 1
ATOM 2004 C CA A SER A 1 263 ? 12.896 47.257 6.430 0.70 15.50 244 SER A CA 1
ATOM 2005 C CA B SER A 1 263 ? 12.944 47.244 6.390 0.30 14.08 244 SER A CA 1
ATOM 2006 C C . SER A 1 263 ? 12.666 45.819 6.904 1.00 12.73 244 SER A C 1
ATOM 2007 O O . SER A 1 263 ? 11.620 45.226 6.576 1.00 17.23 244 SER A O 1
ATOM 2012 N N . LEU A 1 264 ? 13.601 45.249 7.674 1.00 15.35 245 LEU A N 1
ATOM 2013 C CA . LEU A 1 264 ? 13.430 43.897 8.190 1.00 13.74 245 LEU A CA 1
ATOM 2014 C C . LEU A 1 264 ? 12.238 43.897 9.151 1.00 12.40 245 LEU A C 1
ATOM 2015 O O . LEU A 1 264 ? 11.330 43.052 9.061 1.00 15.40 245 LEU A O 1
ATOM 2020 N N . ILE A 1 265 ? 12.244 44.887 10.050 1.00 13.36 246 ILE A N 1
ATOM 2021 C CA . ILE A 1 265 ? 11.177 45.034 11.036 1.00 13.29 246 ILE A CA 1
ATOM 2022 C C . ILE A 1 265 ? 9.870 45.345 10.305 1.00 11.71 246 ILE A C 1
ATOM 2023 O O . ILE A 1 265 ? 8.836 44.715 10.536 1.00 15.23 246 ILE A O 1
ATOM 2028 N N . GLY A 1 266 ? 9.912 46.297 9.391 1.00 14.29 247 GLY A N 1
ATOM 2029 C CA . GLY A 1 266 ? 8.742 46.595 8.580 1.00 14.24 247 GLY A CA 1
ATOM 2030 C C . GLY A 1 266 ? 8.173 45.432 7.798 1.00 15.97 247 GLY A C 1
ATOM 2031 O O . GLY A 1 266 ? 6.951 45.269 7.707 1.00 14.99 247 GLY A O 1
ATOM 2032 N N . ASP A 1 267 ? 9.053 44.603 7.236 1.00 15.67 248 ASP A N 1
ATOM 2033 C CA . ASP A 1 267 ? 8.625 43.451 6.466 1.00 16.02 248 ASP A CA 1
ATOM 2034 C C . ASP A 1 267 ? 7.997 42.422 7.389 1.00 16.99 248 ASP A C 1
ATOM 2035 O O . ASP A 1 267 ? 7.046 41.780 7.039 1.00 18.17 248 ASP A O 1
ATOM 2040 N N . ASP A 1 268 ? 8.547 42.249 8.576 1.00 17.37 249 ASP A N 1
ATOM 2041 C CA . ASP A 1 268 ? 7.986 41.317 9.538 1.00 16.53 249 ASP A CA 1
ATOM 2042 C C . ASP A 1 268 ? 6.598 41.794 10.015 1.00 16.57 249 ASP A C 1
ATOM 2043 O O . ASP A 1 268 ? 5.643 41.002 10.102 1.00 15.17 249 ASP A O 1
ATOM 2048 N N . LEU A 1 269 ? 6.486 43.085 10.319 1.00 15.37 250 LEU A N 1
ATOM 2049 C CA . LEU A 1 269 ? 5.212 43.634 10.814 1.00 14.86 250 LEU A CA 1
ATOM 2050 C C . LEU A 1 269 ? 4.146 43.560 9.739 1.00 13.77 250 LEU A C 1
ATOM 2051 O O . LEU A 1 269 ? 2.967 43.352 10.036 1.00 18.53 250 LEU A O 1
ATOM 2056 N N . ALA A 1 270 ? 4.554 43.686 8.473 1.00 13.82 251 ALA A N 1
ATOM 2057 C CA . ALA A 1 270 ? 3.619 43.674 7.368 1.00 16.35 251 ALA A CA 1
ATOM 2058 C C . ALA A 1 270 ? 2.979 42.293 7.175 1.00 17.19 251 ALA A C 1
ATOM 2059 O O . ALA A 1 270 ? 1.962 42.163 6.473 1.00 18.27 251 ALA A O 1
ATOM 2061 N N . LYS A 1 271 ? 3.552 41.265 7.800 1.00 16.46 252 LYS A N 1
ATOM 2062 C CA . LYS A 1 271 ? 2.944 39.945 7.725 1.00 18.53 252 LYS A CA 1
ATOM 2063 C C . LYS A 1 271 ? 1.623 39.903 8.445 1.00 19.07 252 LYS A C 1
ATOM 2064 O O . LYS A 1 271 ? 0.753 39.128 8.047 1.00 19.16 252 LYS A O 1
ATOM 2070 N N . THR A 1 272 ? 1.464 40.737 9.482 1.00 16.09 253 THR A N 1
ATOM 2071 C CA . THR A 1 272 ? 0.238 40.790 10.250 1.00 16.28 253 THR A CA 1
ATOM 2072 C C . THR A 1 272 ? -0.550 42.081 10.058 1.00 17.80 253 THR A C 1
ATOM 2073 O O . THR A 1 272 ? -1.733 42.088 10.351 1.00 16.62 253 THR A O 1
ATOM 2077 N N . ASP A 1 273 ? 0.114 43.147 9.603 1.00 15.06 254 ASP A N 1
ATOM 2078 C CA . ASP A 1 273 ? -0.439 44.521 9.629 1.00 16.01 254 ASP A CA 1
ATOM 2079 C C . ASP A 1 273 ? -0.543 45.020 8.204 1.00 15.49 254 ASP A C 1
ATOM 2080 O O . ASP A 1 273 ? 0.463 45.078 7.510 1.00 16.43 254 ASP A O 1
ATOM 2085 N N . TYR A 1 274 ? -1.727 45.434 7.778 1.00 14.16 255 TYR A N 1
ATOM 2086 C CA . TYR A 1 274 ? -1.933 45.895 6.414 1.00 14.00 255 TYR A CA 1
ATOM 2087 C C . TYR A 1 274 ? -1.114 47.128 6.130 1.00 16.98 255 TYR A C 1
ATOM 2088 O O . TYR A 1 274 ? -0.461 47.206 5.093 1.00 18.61 255 TYR A O 1
ATOM 2097 N N . VAL A 1 275 ? -1.183 48.109 7.030 1.00 15.22 256 VAL A N 1
ATOM 2098 C CA . VAL A 1 275 ? -0.259 49.236 7.022 1.00 13.56 256 VAL A CA 1
ATOM 2099 C C . VAL A 1 275 ? 0.563 49.128 8.297 1.00 15.60 256 VAL A C 1
ATOM 2100 O O . VAL A 1 275 ? 0.059 48.712 9.342 1.00 14.55 256 VAL A O 1
ATOM 2104 N N . VAL A 1 276 ? 1.849 49.416 8.168 1.00 12.50 257 VAL A N 1
ATOM 2105 C CA . VAL A 1 276 ? 2.784 49.363 9.277 1.00 14.50 257 VAL A CA 1
ATOM 2106 C C . VAL A 1 276 ? 2.997 50.756 9.834 1.00 13.38 257 VAL A C 1
ATOM 2107 O O . VAL A 1 276 ? 3.564 51.608 9.193 1.00 15.07 257 VAL A O 1
ATOM 2111 N N . LEU A 1 277 ? 2.482 50.994 11.023 1.00 14.22 258 LEU A N 1
ATOM 2112 C CA . LEU A 1 277 ? 2.651 52.303 11.660 1.00 16.23 258 LEU A CA 1
ATOM 2113 C C . LEU A 1 277 ? 4.149 52.522 11.891 1.00 14.86 258 LEU A C 1
ATOM 2114 O O . LEU A 1 277 ? 4.814 51.675 12.462 1.00 15.26 258 LEU A O 1
ATOM 2119 N N . PRO A 1 278 ? 4.689 53.653 11.442 1.00 14.97 259 PRO A N 1
ATOM 2120 C CA . PRO A 1 278 ? 6.120 53.822 11.640 1.00 15.19 259 PRO A CA 1
ATOM 2121 C C . PRO A 1 278 ? 6.594 53.725 13.088 1.00 15.79 259 PRO A C 1
ATOM 2122 O O . PRO A 1 278 ? 7.684 53.226 13.326 1.00 15.05 259 PRO A O 1
ATOM 2126 N N . THR A 1 279 ? 5.784 54.175 14.055 1.00 13.39 260 THR A N 1
ATOM 2127 C CA . THR A 1 279 ? 6.136 54.094 15.466 1.00 14.61 260 THR A CA 1
ATOM 2128 C C . THR A 1 279 ? 6.286 52.652 15.964 1.00 12.31 260 THR A C 1
ATOM 2129 O O . THR A 1 279 ? 7.071 52.381 16.878 1.00 15.78 260 THR A O 1
ATOM 2133 N N . LYS A 1 280 ? 5.581 51.704 15.331 1.00 14.15 261 LYS A N 1
ATOM 2134 C CA . LYS A 1 280 ? 5.760 50.282 15.638 1.00 14.39 261 LYS A CA 1
ATOM 2135 C C . LYS A 1 280 ? 7.117 49.731 15.268 1.00 13.93 261 LYS A C 1
ATOM 2136 O O . LYS A 1 280 ? 7.614 48.807 15.935 1.00 13.31 261 LYS A O 1
ATOM 2142 N N . ILE A 1 281 ? 7.688 50.247 14.191 1.00 13.85 262 ILE A N 1
ATOM 2143 C CA . ILE A 1 281 ? 9.044 49.861 13.809 1.00 15.51 262 ILE A CA 1
ATOM 2144 C C . ILE A 1 281 ? 9.992 50.318 14.899 1.00 15.04 262 ILE A C 1
ATOM 2145 O O . ILE A 1 281 ? 10.824 49.550 15.396 1.00 13.40 262 ILE A O 1
ATOM 2150 N N . SER A 1 282 ? 9.854 51.571 15.309 1.00 13.65 263 SER A N 1
ATOM 2151 C CA . SER A 1 282 ? 10.697 52.114 16.347 1.00 12.32 263 SER A CA 1
ATOM 2152 C C . SER A 1 282 ? 10.583 51.313 17.637 1.00 14.50 263 SER A C 1
ATOM 2153 O O . SER A 1 282 ? 11.600 50.984 18.293 1.00 13.36 263 SER A O 1
ATOM 2156 N N . GLN A 1 283 ? 9.359 50.973 17.999 1.00 14.21 264 GLN A N 1
ATOM 2157 C CA . GLN A 1 283 ? 9.112 50.283 19.250 1.00 15.18 264 GLN A CA 1
ATOM 2158 C C . GLN A 1 283 ? 9.707 48.883 19.247 1.00 15.80 264 GLN A C 1
ATOM 2159 O O . GLN A 1 283 ? 9.980 48.349 20.320 1.00 14.23 264 GLN A O 1
ATOM 2165 N N . ALA A 1 284 ? 9.917 48.293 18.073 1.00 13.90 265 ALA A N 1
ATOM 2166 C CA . ALA A 1 284 ? 10.476 46.948 17.989 1.00 13.54 265 ALA A CA 1
ATOM 2167 C C . ALA A 1 284 ? 11.989 46.902 17.989 1.00 14.08 265 ALA A C 1
ATOM 2168 O O . ALA A 1 284 ? 12.590 45.810 18.075 1.00 14.53 265 ALA A O 1
ATOM 2170 N N . LEU A 1 285 ? 12.640 48.064 17.912 1.00 14.39 266 LEU A N 1
ATOM 2171 C CA . LEU A 1 285 ? 14.114 48.099 17.800 1.00 13.04 266 LEU A CA 1
ATOM 2172 C C . LEU A 1 285 ? 14.842 47.375 18.943 1.00 13.14 266 LEU A C 1
ATOM 2173 O O . LEU A 1 285 ? 15.742 46.580 18.688 1.00 15.56 266 LEU A O 1
ATOM 2178 N N . PRO A 1 286 ? 14.479 47.632 20.201 1.00 12.99 267 PRO A N 1
ATOM 2179 C CA . PRO A 1 286 ? 15.267 46.987 21.247 1.00 14.22 267 PRO A CA 1
ATOM 2180 C C . PRO A 1 286 ? 15.294 45.464 21.217 1.00 15.67 267 PRO A C 1
ATOM 2181 O O . PRO A 1 286 ? 16.349 44.864 21.426 1.00 16.13 267 PRO A O 1
ATOM 2185 N N . THR A 1 287 ? 14.171 44.856 20.900 1.00 15.19 268 THR A N 1
ATOM 2186 C CA . THR A 1 287 ? 14.099 43.396 20.813 1.00 16.89 268 THR A CA 1
ATOM 2187 C C . THR A 1 287 ? 14.786 42.863 19.573 1.00 17.95 268 THR A C 1
ATOM 2188 O O . THR A 1 287 ? 15.442 41.837 19.630 1.00 17.27 268 THR A O 1
ATOM 2192 N N . TYR A 1 288 ? 14.639 43.546 18.437 1.00 14.63 269 TYR A N 1
ATOM 2193 C CA . TYR A 1 288 ? 15.371 43.101 17.250 1.00 15.59 269 TYR A CA 1
ATOM 2194 C C . TYR A 1 288 ? 16.870 43.239 17.396 1.00 15.74 269 TYR A C 1
ATOM 2195 O O . TYR A 1 288 ? 17.615 42.340 16.998 1.00 15.57 269 TYR A O 1
ATOM 2212 N N . LYS A 1 290 ? 18.707 43.211 20.104 1.00 16.31 271 LYS A N 1
ATOM 2213 C CA . LYS A 1 290 ? 19.236 42.193 21.002 1.00 17.10 271 LYS A CA 1
ATOM 2214 C C . LYS A 1 290 ? 19.451 40.880 20.261 1.00 21.24 271 LYS A C 1
ATOM 2215 O O . LYS A 1 290 ? 20.472 40.195 20.472 1.00 21.89 271 LYS A O 1
ATOM 2221 N N . LYS A 1 291 ? 18.501 40.533 19.416 1.00 21.31 272 LYS A N 1
ATOM 2222 C CA . LYS A 1 291 ? 18.554 39.272 18.690 1.00 22.92 272 LYS A CA 1
ATOM 2223 C C . LYS A 1 291 ? 19.763 39.208 17.799 1.00 25.85 272 LYS A C 1
ATOM 2224 O O . LYS A 1 291 ? 20.431 38.175 17.759 1.00 24.95 272 LYS A O 1
ATOM 2230 N N . TYR A 1 292 ? 20.097 40.307 17.114 1.00 26.53 273 TYR A N 1
ATOM 2231 C CA . TYR A 1 292 ? 21.235 40.313 16.176 1.00 27.81 273 TYR A CA 1
ATOM 2232 C C . TYR A 1 292 ? 22.560 40.754 16.760 1.00 30.50 273 TYR A C 1
ATOM 2233 O O . TYR A 1 292 ? 23.574 40.671 16.083 1.00 33.94 273 TYR A O 1
ATOM 2242 N N . ALA A 1 293 ? 22.581 41.188 18.010 1.00 30.14 274 ALA A N 1
ATOM 2243 C CA . ALA A 1 293 ? 23.785 41.744 18.585 1.00 33.90 274 ALA A CA 1
ATOM 2244 C C . ALA A 1 293 ? 24.894 40.692 18.553 1.00 42.71 274 ALA A C 1
ATOM 2245 O O . ALA A 1 293 ? 24.780 39.640 19.206 1.00 42.51 274 ALA A O 1
ATOM 2247 N N . GLN A 1 294 ? 25.924 40.998 17.753 1.00 51.18 275 GLN A N 1
ATOM 2248 C CA . GLN A 1 294 ? 27.148 40.204 17.600 1.00 56.44 275 GLN A CA 1
ATOM 2249 C C . GLN A 1 294 ? 27.656 39.744 18.951 1.00 61.08 275 GLN A C 1
ATOM 2250 O O . GLN A 1 294 ? 28.266 40.547 19.664 1.00 62.83 275 GLN A O 1
ATOM 2252 N N . PRO A 1 295 ? 27.425 38.451 19.304 1.00 65.82 276 PRO A N 1
ATOM 2253 C CA . PRO A 1 295 ? 27.852 37.942 20.598 1.00 67.18 276 PRO A CA 1
ATOM 2254 C C . PRO A 1 295 ? 29.255 37.345 20.547 1.00 68.23 276 PRO A C 1
ATOM 2255 O O . PRO A 1 295 ? 30.146 37.932 19.931 1.00 69.84 276 PRO A O 1
ATOM 2259 N N . HIS B 1 12 ? 37.859 31.652 37.695 1.00 54.70 -7 HIS B N 1
ATOM 2260 C CA . HIS B 1 12 ? 38.071 32.281 39.045 1.00 53.73 -7 HIS B CA 1
ATOM 2261 C C . HIS B 1 12 ? 36.769 32.393 39.860 1.00 51.86 -7 HIS B C 1
ATOM 2262 O O . HIS B 1 12 ? 35.694 32.609 39.302 1.00 51.74 -7 HIS B O 1
ATOM 2264 N N . GLU B 1 13 ? 36.872 32.229 41.179 1.00 47.69 -6 GLU B N 1
ATOM 2265 C CA . GLU B 1 13 ? 35.755 32.534 42.076 1.00 44.14 -6 GLU B CA 1
ATOM 2266 C C . GLU B 1 13 ? 35.769 34.051 42.344 1.00 40.54 -6 GLU B C 1
ATOM 2267 O O . GLU B 1 13 ? 36.787 34.714 42.113 1.00 37.53 -6 GLU B O 1
ATOM 2273 N N . ASN B 1 14 ? 34.654 34.614 42.812 1.00 35.84 -5 ASN B N 1
ATOM 2274 C CA . ASN B 1 14 ? 34.643 36.056 43.117 1.00 34.51 -5 ASN B CA 1
ATOM 2275 C C . ASN B 1 14 ? 35.595 36.442 44.249 1.00 33.81 -5 ASN B C 1
ATOM 2276 O O . ASN B 1 14 ? 35.887 35.617 45.133 1.00 32.47 -5 ASN B O 1
ATOM 2281 N N . LEU B 1 15 ? 36.028 37.699 44.230 1.00 32.83 -4 LEU B N 1
ATOM 2282 C CA . LEU B 1 15 ? 36.718 38.348 45.356 1.00 32.68 -4 LEU B CA 1
ATOM 2283 C C . LEU B 1 15 ? 35.844 39.449 46.012 1.00 31.97 -4 LEU B C 1
ATOM 2284 O O . LEU B 1 15 ? 35.380 40.367 45.334 1.00 31.34 -4 LEU B O 1
ATOM 2286 N N . TYR B 1 16 ? 35.674 39.383 47.330 1.00 28.61 -3 TYR B N 1
ATOM 2287 C CA . TYR B 1 16 ? 34.851 40.348 48.040 1.00 27.71 -3 TYR B CA 1
ATOM 2288 C C . TYR B 1 16 ? 35.630 41.147 49.069 1.00 30.70 -3 TYR B C 1
ATOM 2289 O O . TYR B 1 16 ? 36.488 40.609 49.761 1.00 29.58 -3 TYR B O 1
ATOM 2298 N N . PHE B 1 17 ? 35.328 42.430 49.185 1.00 29.74 -2 PHE B N 1
ATOM 2299 C CA . PHE B 1 17 ? 35.928 43.252 50.223 1.00 32.67 -2 PHE B CA 1
ATOM 2300 C C . PHE B 1 17 ? 35.282 42.947 51.548 1.00 32.98 -2 PHE B C 1
ATOM 2301 O O . PHE B 1 17 ? 34.067 42.792 51.641 1.00 28.19 -2 PHE B O 1
ATOM 2309 N N . GLN B 1 18 ? 36.107 42.830 52.584 1.00 33.33 -1 GLN B N 1
ATOM 2310 C CA A GLN B 1 18 ? 35.615 42.646 53.933 0.50 34.80 -1 GLN B CA 1
ATOM 2311 C CA B GLN B 1 18 ? 35.595 42.647 53.937 0.50 34.81 -1 GLN B CA 1
ATOM 2312 C C . GLN B 1 18 ? 34.966 43.984 54.322 1.00 34.42 -1 GLN B C 1
ATOM 2313 O O . GLN B 1 18 ? 35.328 45.025 53.787 1.00 38.21 -1 GLN B O 1
ATOM 2324 N N . GLY B 1 19 ? 34.008 43.961 55.225 1.00 34.82 0 GLY B N 1
ATOM 2325 C CA . GLY B 1 19 ? 33.391 45.200 55.692 1.00 34.46 0 GLY B CA 1
ATOM 2326 C C . GLY B 1 19 ? 32.473 45.860 54.665 1.00 33.60 0 GLY B C 1
ATOM 2327 O O . GLY B 1 19 ? 32.333 47.074 54.625 1.00 28.49 0 GLY B O 1
ATOM 2341 N N . ARG B 1 21 ? 28.637 44.968 52.452 1.00 24.97 2 ARG B N 1
ATOM 2342 C CA A ARG B 1 21 ? 27.464 44.109 52.247 0.70 24.11 2 ARG B CA 1
ATOM 2343 C CA B ARG B 1 21 ? 27.525 44.081 52.241 0.30 23.41 2 ARG B CA 1
ATOM 2344 C C . ARG B 1 21 ? 27.115 44.053 50.766 1.00 24.31 2 ARG B C 1
ATOM 2345 O O . ARG B 1 21 ? 26.744 45.056 50.190 1.00 20.19 2 ARG B O 1
ATOM 2360 N N . TYR B 1 22 ? 27.248 42.878 50.163 1.00 22.47 3 TYR B N 1
ATOM 2361 C CA . TYR B 1 22 ? 26.936 42.673 48.761 1.00 20.06 3 TYR B CA 1
ATOM 2362 C C . TYR B 1 22 ? 25.464 42.367 48.621 1.00 19.58 3 TYR B C 1
ATOM 2363 O O . TYR B 1 22 ? 24.919 41.466 49.248 1.00 18.69 3 TYR B O 1
ATOM 2372 N N . LEU B 1 23 ? 24.798 43.141 47.780 1.00 15.44 4 LEU B N 1
ATOM 2373 C CA . LEU B 1 23 ? 23.346 43.074 47.710 1.00 17.05 4 LEU B CA 1
ATOM 2374 C C . LEU B 1 23 ? 22.823 41.904 46.896 1.00 17.57 4 LEU B C 1
ATOM 2375 O O . LEU B 1 23 ? 23.409 41.527 45.888 1.00 19.39 4 LEU B O 1
ATOM 2380 N N . SER B 1 24 ? 21.700 41.352 47.349 1.00 19.41 5 SER B N 1
ATOM 2381 C CA . SER B 1 24 ? 20.933 40.335 46.625 1.00 18.94 5 SER B CA 1
ATOM 2382 C C . SER B 1 24 ? 19.446 40.535 46.910 1.00 20.36 5 SER B C 1
ATOM 2383 O O . SER B 1 24 ? 19.065 41.478 47.597 1.00 20.72 5 SER B O 1
ATOM 2386 N N . LYS B 1 25 ? 18.612 39.621 46.427 1.00 21.33 6 LYS B N 1
ATOM 2387 C CA . LYS B 1 25 ? 17.185 39.685 46.661 1.00 20.75 6 LYS B CA 1
ATOM 2388 C C . LYS B 1 25 ? 16.842 39.753 48.138 1.00 20.26 6 LYS B C 1
ATOM 2389 O O . LYS B 1 25 ? 15.746 40.129 48.504 1.00 19.45 6 LYS B O 1
ATOM 2395 N N . ASP B 1 26 ? 17.773 39.320 48.990 1.00 20.86 7 ASP B N 1
ATOM 2396 C CA . ASP B 1 26 ? 17.619 39.451 50.401 1.00 21.19 7 ASP B CA 1
ATOM 2397 C C . ASP B 1 26 ? 17.206 40.910 50.859 1.00 18.50 7 ASP B C 1
ATOM 2398 O O . ASP B 1 26 ? 16.384 41.099 51.775 1.00 18.08 7 ASP B O 1
ATOM 2403 N N . ILE B 1 27 ? 17.809 41.911 50.254 1.00 18.07 8 ILE B N 1
ATOM 2404 C CA . ILE B 1 27 ? 17.492 43.279 50.613 1.00 17.94 8 ILE B CA 1
ATOM 2405 C C . ILE B 1 27 ? 16.036 43.648 50.282 1.00 18.47 8 ILE B C 1
ATOM 2406 O O . ILE B 1 27 ? 15.413 44.462 50.994 1.00 17.98 8 ILE B O 1
ATOM 2411 N N . LEU B 1 28 ? 15.493 43.046 49.225 1.00 18.07 9 LEU B N 1
ATOM 2412 C CA . LEU B 1 28 ? 14.127 43.314 48.804 1.00 17.97 9 LEU B CA 1
ATOM 2413 C C . LEU B 1 28 ? 13.152 42.681 49.801 1.00 22.37 9 LEU B C 1
ATOM 2414 O O . LEU B 1 28 ? 12.156 43.274 50.177 1.00 19.16 9 LEU B O 1
ATOM 2419 N N . GLU B 1 29 ? 13.464 41.471 50.268 1.00 21.16 10 GLU B N 1
ATOM 2420 C CA . GLU B 1 29 ? 12.620 40.813 51.249 1.00 25.41 10 GLU B CA 1
ATOM 2421 C C . GLU B 1 29 ? 12.576 41.538 52.569 1.00 24.77 10 GLU B C 1
ATOM 2422 O O . GLU B 1 29 ? 11.530 41.606 53.211 1.00 28.66 10 GLU B O 1
ATOM 2428 N N . GLU B 1 30 ? 13.697 42.132 52.938 1.00 23.25 11 GLU B N 1
ATOM 2429 C CA . GLU B 1 30 ? 13.846 42.871 54.156 1.00 24.38 11 GLU B CA 1
ATOM 2430 C C . GLU B 1 30 ? 13.057 44.163 54.086 1.00 23.30 11 GLU B C 1
ATOM 2431 O O . GLU B 1 30 ? 12.318 44.480 55.007 1.00 24.10 11 GLU B O 1
ATOM 2437 N N . VAL B 1 31 ? 13.229 44.902 52.997 1.00 18.11 12 VAL B N 1
ATOM 2438 C CA . VAL B 1 31 ? 12.701 46.280 52.873 1.00 17.85 12 VAL B CA 1
ATOM 2439 C C . VAL B 1 31 ? 11.219 46.332 52.485 1.00 16.70 12 VAL B C 1
ATOM 2440 O O . VAL B 1 31 ? 10.449 47.117 53.058 1.00 19.53 12 VAL B O 1
ATOM 2444 N N . ILE B 1 32 ? 10.812 45.522 51.504 1.00 14.76 13 ILE B N 1
ATOM 2445 C CA . ILE B 1 32 ? 9.470 45.625 50.952 1.00 16.71 13 ILE B CA 1
ATOM 2446 C C . ILE B 1 32 ? 8.550 44.816 51.832 1.00 17.29 13 ILE B C 1
ATOM 2447 O O . ILE B 1 32 ? 8.584 43.605 51.801 1.00 20.83 13 ILE B O 1
ATOM 2452 N N . THR B 1 33 ? 7.752 45.514 52.626 1.00 19.16 14 THR B N 1
ATOM 2453 C CA . THR B 1 33 ? 6.867 44.892 53.587 1.00 20.63 14 THR B CA 1
ATOM 2454 C C . THR B 1 33 ? 5.446 44.791 53.033 1.00 21.94 14 THR B C 1
ATOM 2455 O O . THR B 1 33 ? 5.033 45.558 52.159 1.00 24.50 14 THR B O 1
ATOM 2459 N N . GLN B 1 34 ? 4.696 43.814 53.529 1.00 22.32 15 GLN B N 1
ATOM 2460 C CA . GLN B 1 34 ? 3.267 43.746 53.246 1.00 25.17 15 GLN B CA 1
ATOM 2461 C C . GLN B 1 34 ? 2.571 44.920 53.892 1.00 24.30 15 GLN B C 1
ATOM 2462 O O . GLN B 1 34 ? 2.800 45.203 55.043 1.00 25.13 15 GLN B O 1
ATOM 2468 N N . ARG B 1 35 ? 1.707 45.611 53.156 1.00 21.58 16 ARG B N 1
ATOM 2469 C CA . ARG B 1 35 ? 0.992 46.738 53.717 1.00 21.93 16 ARG B CA 1
ATOM 2470 C C . ARG B 1 35 ? -0.064 46.280 54.724 1.00 23.81 16 ARG B C 1
ATOM 2471 O O . ARG B 1 35 ? -0.835 45.354 54.431 1.00 24.26 16 ARG B O 1
ATOM 2479 N N . PRO B 1 36 ? -0.153 46.966 55.872 1.00 28.18 17 PRO B N 1
ATOM 2480 C CA . PRO B 1 36 ? -1.204 46.658 56.839 1.00 30.57 17 PRO B CA 1
ATOM 2481 C C . PRO B 1 36 ? -2.597 46.915 56.281 1.00 30.04 17 PRO B C 1
ATOM 2482 O O . PRO B 1 36 ? -2.817 47.894 55.578 1.00 27.78 17 PRO B O 1
ATOM 2486 N N . SER B 1 37 ? -3.545 46.063 56.626 1.00 31.75 18 SER B N 1
ATOM 2487 C CA . SER B 1 37 ? -4.901 46.212 56.100 1.00 33.62 18 SER B CA 1
ATOM 2488 C C . SER B 1 37 ? -5.600 47.499 56.535 1.00 34.61 18 SER B C 1
ATOM 2489 O O . SER B 1 37 ? -6.564 47.921 55.897 1.00 38.21 18 SER B O 1
ATOM 2492 N N . ASP B 1 38 ? -5.118 48.146 57.590 1.00 35.16 19 ASP B N 1
ATOM 2493 C CA . ASP B 1 38 ? -5.744 49.370 58.045 1.00 38.41 19 ASP B CA 1
ATOM 2494 C C . ASP B 1 38 ? -5.090 50.637 57.486 1.00 38.36 19 ASP B C 1
ATOM 2495 O O . ASP B 1 38 ? -5.257 51.697 58.051 1.00 40.20 19 ASP B O 1
ATOM 2500 N N . SER B 1 39 ? -4.394 50.534 56.357 1.00 38.01 20 SER B N 1
ATOM 2501 C CA . SER B 1 39 ? -3.601 51.649 55.809 1.00 35.71 20 SER B CA 1
ATOM 2502 C C . SER B 1 39 ? -4.441 52.587 54.984 1.00 34.60 20 SER B C 1
ATOM 2503 O O . SER B 1 39 ? -5.403 52.152 54.375 1.00 35.87 20 SER B O 1
ATOM 2506 N N . TYR B 1 40 ? -4.044 53.863 54.922 1.00 31.73 21 TYR B N 1
ATOM 2507 C CA . TYR B 1 40 ? -4.586 54.809 53.942 1.00 30.92 21 TYR B CA 1
ATOM 2508 C C . TYR B 1 40 ? -3.408 55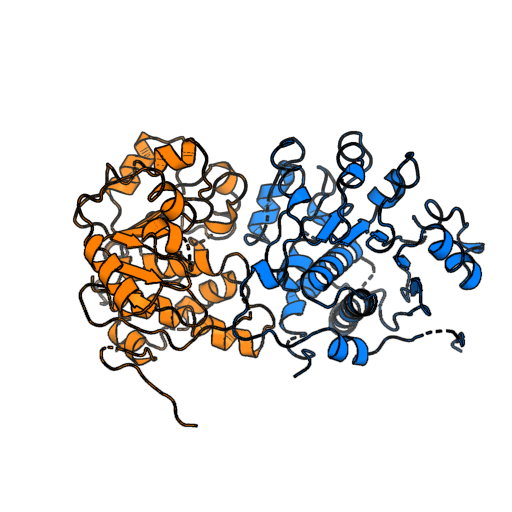.462 53.205 1.00 25.87 21 TYR B C 1
ATOM 2509 O O . TYR B 1 40 ? -2.258 55.269 53.592 1.00 25.34 21 TYR B O 1
ATOM 2518 N N . LYS B 1 41 ? -3.686 56.246 52.171 1.00 26.13 22 LYS B N 1
ATOM 2519 C CA . LYS B 1 41 ? -2.595 56.744 51.321 1.00 26.56 22 LYS B CA 1
ATOM 2520 C C . LYS B 1 41 ? -1.562 57.582 52.095 1.00 27.46 22 LYS B C 1
ATOM 2521 O O . LYS B 1 41 ? -0.378 57.536 51.800 1.00 22.78 22 LYS B O 1
ATOM 2527 N N . SER B 1 42 ? -1.999 58.298 53.125 1.00 31.85 23 SER B N 1
ATOM 2528 C CA . SER B 1 42 ? -1.072 59.101 53.934 1.00 32.68 23 SER B CA 1
ATOM 2529 C C . SER B 1 42 ? 0.014 58.234 54.589 1.00 29.98 23 SER B C 1
ATOM 2530 O O . SER B 1 42 ? 1.171 58.677 54.762 1.00 30.09 23 SER B O 1
ATOM 2533 N N . ASN B 1 43 ? -0.327 56.989 54.934 1.00 25.65 24 ASN B N 1
ATOM 2534 C CA . ASN B 1 43 ? 0.668 56.060 55.485 1.00 24.85 24 ASN B CA 1
ATOM 2535 C C . ASN B 1 43 ? 1.802 55.741 54.511 1.00 21.87 24 ASN B C 1
ATOM 2536 O O . ASN B 1 43 ? 2.847 55.221 54.919 1.00 22.16 24 ASN B O 1
ATOM 2541 N N . PHE B 1 44 ? 1.602 56.023 53.228 1.00 20.46 25 PHE B N 1
ATOM 2542 C CA . PHE B 1 44 ? 2.607 55.697 52.232 1.00 18.57 25 PHE B CA 1
ATOM 2543 C C . PHE B 1 44 ? 3.379 56.931 51.724 1.00 18.39 25 PHE B C 1
ATOM 2544 O O . PHE B 1 44 ? 4.125 56.859 50.753 1.00 18.44 25 PHE B O 1
ATOM 2552 N N . GLY B 1 45 ? 3.238 58.022 52.458 1.00 16.95 26 GLY B N 1
ATOM 2553 C CA . GLY B 1 45 ? 4.119 59.161 52.351 1.00 16.71 26 GLY B CA 1
ATOM 2554 C C . GLY B 1 45 ? 3.710 60.168 51.307 1.00 17.49 26 GLY B C 1
ATOM 2555 O O . GLY B 1 45 ? 3.027 59.823 50.327 1.00 18.14 26 GLY B O 1
ATOM 2556 N N . ARG B 1 46 ? 4.121 61.409 51.551 1.00 16.71 27 ARG B N 1
ATOM 2557 C CA A ARG B 1 46 ? 3.932 62.518 50.599 0.70 16.48 27 ARG B CA 1
ATOM 2558 C CA B ARG B 1 46 ? 3.940 62.519 50.617 0.30 16.58 27 ARG B CA 1
ATOM 2559 C C . ARG B 1 46 ? 5.294 62.838 50.032 1.00 16.06 27 ARG B C 1
ATOM 2560 O O . ARG B 1 46 ? 6.220 63.195 50.771 1.00 14.87 27 ARG B O 1
ATOM 2575 N N . VAL B 1 47 ? 5.429 62.711 48.727 1.00 15.99 28 VAL B N 1
ATOM 2576 C CA . VAL B 1 47 ? 6.723 62.960 48.092 1.00 10.73 28 VAL B CA 1
ATOM 2577 C C . VAL B 1 47 ? 6.619 64.204 47.258 1.00 12.34 28 VAL B C 1
ATOM 2578 O O . VAL B 1 47 ? 5.606 64.447 46.596 1.00 13.57 28 VAL B O 1
ATOM 2582 N N . VAL B 1 48 ? 7.664 65.023 47.290 1.00 10.84 29 VAL B N 1
ATOM 2583 C CA . VAL B 1 48 ? 7.737 66.138 46.394 1.00 11.10 29 VAL B CA 1
ATOM 2584 C C . VAL B 1 48 ? 8.986 65.985 45.513 1.00 12.70 29 VAL B C 1
ATOM 2585 O O . VAL B 1 48 ? 10.090 65.817 46.035 1.00 12.53 29 VAL B O 1
ATOM 2589 N N . LEU B 1 49 ? 8.786 66.007 44.196 1.00 10.71 30 LEU B N 1
ATOM 2590 C CA A LEU B 1 49 ? 9.866 65.862 43.217 0.70 11.89 30 LEU B CA 1
ATOM 2591 C CA B LEU B 1 49 ? 9.882 65.878 43.226 0.30 11.93 30 LEU B CA 1
ATOM 2592 C C . LEU B 1 49 ? 10.095 67.217 42.574 1.00 12.99 30 LEU B C 1
ATOM 2593 O O . LEU B 1 49 ? 9.143 67.843 42.077 1.00 12.93 30 LEU B O 1
ATOM 2602 N N . ILE B 1 50 ? 11.328 67.688 42.549 1.00 11.21 31 ILE B N 1
ATOM 2603 C CA . ILE B 1 50 ? 11.633 69.025 42.067 1.00 11.55 31 ILE B CA 1
ATOM 2604 C C . ILE B 1 50 ? 12.684 68.998 40.971 1.00 14.03 31 ILE B C 1
ATOM 2605 O O . ILE B 1 50 ? 13.775 68.493 41.181 1.00 13.78 31 ILE B O 1
ATOM 2610 N N . GLY B 1 51 ? 12.330 69.482 39.771 1.00 10.95 32 GLY B N 1
ATOM 2611 C CA . GLY B 1 51 ? 13.269 69.490 38.646 1.00 13.36 32 GLY B CA 1
ATOM 2612 C C . GLY B 1 51 ? 12.541 69.754 37.361 1.00 12.74 32 GLY B C 1
ATOM 2613 O O . GLY B 1 51 ? 11.391 70.191 37.368 1.00 14.53 32 GLY B O 1
ATOM 2614 N N . GLY B 1 52 ? 13.218 69.472 36.256 1.00 11.64 33 GLY B N 1
ATOM 2615 C CA . GLY B 1 52 ? 12.657 69.658 34.944 1.00 11.83 33 GLY B CA 1
ATOM 2616 C C . GLY B 1 52 ? 12.503 71.111 34.576 1.00 10.26 33 GLY B C 1
ATOM 2617 O O . GLY B 1 52 ? 11.391 71.718 34.712 1.00 13.98 33 GLY B O 1
ATOM 2618 N N . ASN B 1 53 ? 13.568 71.684 34.066 1.00 13.30 34 ASN B N 1
ATOM 2619 C CA . ASN B 1 53 ? 13.492 73.017 33.494 1.00 11.94 34 ASN B CA 1
ATOM 2620 C C . ASN B 1 53 ? 12.870 72.909 32.100 1.00 10.94 34 ASN B C 1
ATOM 2621 O O . ASN B 1 53 ? 12.297 71.869 31.772 1.00 13.29 34 ASN B O 1
ATOM 2626 N N . ARG B 1 54 ? 12.947 73.948 31.284 1.00 11.24 35 ARG B N 1
ATOM 2627 C CA . ARG B 1 54 ? 12.262 73.938 30.009 1.00 10.96 35 ARG B CA 1
ATOM 2628 C C . ARG B 1 54 ? 12.892 73.057 28.941 1.00 13.61 35 ARG B C 1
ATOM 2629 O O . ARG B 1 54 ? 12.208 72.635 28.011 1.00 15.60 35 ARG B O 1
ATOM 2637 N N . GLN B 1 55 ? 14.168 72.746 29.118 1.00 12.32 36 GLN B N 1
ATOM 2638 C CA . GLN B 1 55 ? 14.900 71.850 28.194 1.00 14.52 36 GLN B CA 1
ATOM 2639 C C . GLN B 1 55 ? 14.857 70.408 28.603 1.00 15.45 36 GLN B C 1
ATOM 2640 O O . GLN B 1 55 ? 14.820 69.496 27.746 1.00 12.68 36 GLN B O 1
ATOM 2646 N N . TYR B 1 56 ? 14.862 70.192 29.907 1.00 14.79 37 TYR B N 1
ATOM 2647 C CA . TYR B 1 56 ? 15.059 68.851 30.482 1.00 17.24 37 TYR B CA 1
ATOM 2648 C C . TYR B 1 56 ? 13.819 68.331 31.224 1.00 17.99 37 TYR B C 1
ATOM 2649 O O . TYR B 1 56 ? 13.936 67.503 32.142 1.00 16.67 37 TYR B O 1
ATOM 2658 N N . GLY B 1 57 ? 12.628 68.769 30.829 1.00 15.53 38 GLY B N 1
ATOM 2659 C CA . GLY B 1 57 ? 11.406 68.360 31.554 1.00 15.30 38 GLY B CA 1
ATOM 2660 C C . GLY B 1 57 ? 11.116 66.868 31.563 1.00 14.42 38 GLY B C 1
ATOM 2661 O O . GLY B 1 57 ? 10.513 66.323 32.509 1.00 15.47 38 GLY B O 1
ATOM 2662 N N . GLY B 1 58 ? 11.582 66.163 30.535 1.00 13.69 39 GLY B N 1
ATOM 2663 C CA . GLY B 1 58 ? 11.390 64.702 30.508 1.00 14.53 39 GLY B CA 1
ATOM 2664 C C . GLY B 1 58 ? 12.040 63.980 31.696 1.00 12.93 39 GLY B C 1
ATOM 2665 O O . GLY B 1 58 ? 11.521 62.952 32.177 1.00 13.34 39 GLY B O 1
ATOM 2666 N N . ALA B 1 59 ? 13.131 64.524 32.213 1.00 13.88 40 ALA B N 1
ATOM 2667 C CA . ALA B 1 59 ? 13.815 63.909 33.371 1.00 14.19 40 ALA B CA 1
ATOM 2668 C C . ALA B 1 59 ? 12.874 63.786 34.555 1.00 14.44 40 ALA B C 1
ATOM 2669 O O . ALA B 1 59 ? 12.799 62.737 35.193 1.00 12.42 40 ALA B O 1
ATOM 2671 N N . ILE B 1 60 ? 12.191 64.876 34.899 1.00 12.80 41 ILE B N 1
ATOM 2672 C CA . ILE B 1 60 ? 11.309 64.856 36.057 1.00 10.97 41 ILE B CA 1
ATOM 2673 C C . ILE B 1 60 ? 10.066 64.020 35.808 1.00 11.87 41 ILE B C 1
ATOM 2674 O O . ILE B 1 60 ? 9.519 63.406 36.746 1.00 12.77 41 ILE B O 1
ATOM 2679 N N . ILE B 1 61 ? 9.643 63.951 34.557 1.00 11.58 42 ILE B N 1
ATOM 2680 C CA . ILE B 1 61 ? 8.506 63.112 34.192 1.00 14.19 42 ILE B CA 1
ATOM 2681 C C . ILE B 1 61 ? 8.863 61.652 34.443 1.00 12.39 42 ILE B C 1
ATOM 2682 O O . ILE B 1 61 ? 8.052 60.858 34.960 1.00 13.87 42 ILE B O 1
ATOM 2695 N N . SER B 1 63 ? 11.228 60.517 36.641 1.00 12.13 44 SER B N 1
ATOM 2696 C CA . SER B 1 63 ? 11.222 60.339 38.075 1.00 12.49 44 SER B CA 1
ATOM 2697 C C . SER B 1 63 ? 9.835 60.193 38.657 1.00 12.19 44 SER B C 1
ATOM 2698 O O . SER B 1 63 ? 9.627 59.413 39.595 1.00 11.58 44 SER B O 1
ATOM 2701 N N . THR B 1 64 ? 8.896 60.988 38.142 1.00 11.65 45 THR B N 1
ATOM 2702 C CA . THR B 1 64 ? 7.500 60.935 38.611 1.00 12.80 45 THR B CA 1
ATOM 2703 C C . THR B 1 64 ? 6.890 59.575 38.357 1.00 12.50 45 THR B C 1
ATOM 2704 O O . THR B 1 64 ? 6.277 59.006 39.250 1.00 12.93 45 THR B O 1
ATOM 2708 N N . GLU B 1 65 ? 7.061 59.031 37.164 1.00 13.47 46 GLU B N 1
ATOM 2709 C CA . GLU B 1 65 ? 6.492 57.720 36.844 1.00 13.11 46 GLU B CA 1
ATOM 2710 C C . GLU B 1 65 ? 7.068 56.639 37.796 1.00 12.60 46 GLU B C 1
ATOM 2711 O O . GLU B 1 65 ? 6.355 55.745 38.255 1.00 13.99 46 GLU B O 1
ATOM 2717 N N . ALA B 1 66 ? 8.369 56.725 38.068 1.00 12.09 47 ALA B N 1
ATOM 2718 C CA . ALA B 1 66 ? 9.057 55.785 38.975 1.00 11.98 47 ALA B CA 1
ATOM 2719 C C . ALA B 1 66 ? 8.468 55.897 40.382 1.00 14.34 47 ALA B C 1
ATOM 2720 O O . ALA B 1 66 ? 8.167 54.892 41.042 1.00 13.40 47 ALA B O 1
ATOM 2722 N N . CYS B 1 67 ? 8.292 57.121 40.846 1.00 14.50 48 CYS B N 1
ATOM 2723 C CA . CYS B 1 67 ? 7.779 57.347 42.208 1.00 14.15 48 CYS B CA 1
ATOM 2724 C C . CYS B 1 67 ? 6.355 56.811 42.416 1.00 15.32 48 CYS B C 1
ATOM 2725 O O . CYS B 1 67 ? 6.085 56.065 43.369 1.00 13.31 48 CYS B O 1
ATOM 2728 N N . ILE B 1 68 ? 5.461 57.142 41.488 1.00 13.03 49 ILE B N 1
ATOM 2729 C CA . ILE B 1 68 ? 4.084 56.656 41.531 1.00 14.01 49 ILE B CA 1
ATOM 2730 C C . ILE B 1 68 ? 4.057 55.151 41.481 1.00 12.74 49 ILE B C 1
ATOM 2731 O O . ILE B 1 68 ? 3.440 54.503 42.331 1.00 13.98 49 ILE B O 1
ATOM 2736 N N . ASN B 1 69 ? 4.755 54.576 40.506 1.00 13.59 50 ASN B N 1
ATOM 2737 C CA . ASN B 1 69 ? 4.756 53.126 40.358 1.00 12.25 50 ASN B CA 1
ATOM 2738 C C . ASN B 1 69 ? 5.441 52.357 41.512 1.00 13.45 50 ASN B C 1
ATOM 2739 O O . ASN B 1 69 ? 5.187 51.177 41.700 1.00 12.55 50 ASN B O 1
ATOM 2744 N N . SER B 1 70 ? 6.310 53.025 42.269 1.00 12.78 51 SER B N 1
ATOM 2745 C CA . SER B 1 70 ? 6.986 52.421 43.413 1.00 15.79 51 SER B CA 1
ATOM 2746 C C . SER B 1 70 ? 6.057 52.301 44.640 1.00 15.11 51 SER B C 1
ATOM 2747 O O . SER B 1 70 ? 6.371 51.565 45.588 1.00 17.13 51 SER B O 1
ATOM 2750 N N . GLY B 1 71 ? 4.939 53.002 44.611 1.00 15.87 52 GLY B N 1
ATOM 2751 C CA . GLY B 1 71 ? 3.971 52.955 45.695 1.00 14.59 52 GLY B CA 1
ATOM 2752 C C . GLY B 1 71 ? 3.845 54.183 46.577 1.00 16.53 52 GLY B C 1
ATOM 2753 O O . GLY B 1 71 ? 3.123 54.143 47.568 1.00 16.46 52 GLY B O 1
ATOM 2754 N N . ALA B 1 72 ? 4.531 55.275 46.270 1.00 13.82 53 ALA B N 1
ATOM 2755 C CA . ALA B 1 72 ? 4.345 56.494 47.045 1.00 13.66 53 ALA B CA 1
ATOM 2756 C C . ALA B 1 72 ? 2.879 56.860 47.160 1.00 13.43 53 ALA B C 1
ATOM 2757 O O . ALA B 1 72 ? 2.097 56.776 46.184 1.00 17.71 53 ALA B O 1
ATOM 2759 N N . GLY B 1 73 ? 2.484 57.287 48.359 1.00 15.33 54 GLY B N 1
ATOM 2760 C CA . GLY B 1 73 ? 1.067 57.548 48.624 1.00 14.04 54 GLY B CA 1
ATOM 2761 C C . GLY B 1 73 ? 0.549 58.715 47.817 1.00 16.97 54 GLY B C 1
ATOM 2762 O O . GLY B 1 73 ? -0.507 58.638 47.181 1.00 18.26 54 GLY B O 1
ATOM 2763 N N . LEU B 1 74 ? 1.324 59.808 47.851 1.00 14.77 55 LEU B N 1
ATOM 2764 C CA . LEU B 1 74 ? 0.972 61.039 47.163 1.00 15.81 55 LEU B CA 1
ATOM 2765 C C . LEU B 1 74 ? 2.218 61.649 46.569 1.00 15.10 55 LEU B C 1
ATOM 2766 O O . LEU B 1 74 ? 3.241 61.674 47.233 1.00 15.38 55 LEU B O 1
ATOM 2771 N N . THR B 1 75 ? 2.142 62.100 45.322 1.00 13.37 56 THR B N 1
ATOM 2772 C CA . THR B 1 75 ? 3.314 62.638 44.625 1.00 13.65 56 THR B CA 1
ATOM 2773 C C . THR B 1 75 ? 2.944 64.010 44.075 1.00 15.68 56 THR B C 1
ATOM 2774 O O . THR B 1 75 ? 1.954 64.143 43.345 1.00 15.02 56 THR B O 1
ATOM 2778 N N . THR B 1 76 ? 3.764 65.005 44.424 1.00 13.68 57 THR B N 1
ATOM 2779 C CA . THR B 1 76 ? 3.642 66.360 43.864 1.00 15.26 57 THR B CA 1
ATOM 2780 C C . THR B 1 76 ? 4.918 66.702 43.136 1.00 13.42 57 THR B C 1
ATOM 2781 O O . THR B 1 76 ? 6.020 66.395 43.641 1.00 14.61 57 THR B O 1
ATOM 2785 N N . VAL B 1 77 ? 4.787 67.355 41.982 1.00 12.76 58 VAL B N 1
ATOM 2786 C CA . VAL B 1 77 ? 5.939 67.718 41.182 1.00 13.62 58 VAL B CA 1
ATOM 2787 C C . VAL B 1 77 ? 6.018 69.230 41.075 1.00 12.35 58 VAL B C 1
ATOM 2788 O O . VAL B 1 77 ? 5.080 69.871 40.597 1.00 12.69 58 VAL B O 1
ATOM 2792 N N . ILE B 1 78 ? 7.150 69.788 41.502 1.00 11.37 59 ILE B N 1
ATOM 2793 C CA . ILE B 1 78 ? 7.481 71.201 41.244 1.00 11.43 59 ILE B CA 1
ATOM 2794 C C . ILE B 1 78 ? 8.410 71.243 40.035 1.00 13.21 59 ILE B C 1
ATOM 2795 O O . ILE B 1 78 ? 9.531 70.742 40.085 1.00 12.11 59 ILE B O 1
ATOM 2800 N N . THR B 1 79 ? 7.901 71.757 38.937 1.00 12.32 60 THR B N 1
ATOM 2801 C CA . THR B 1 79 ? 8.568 71.707 37.655 1.00 10.76 60 THR B CA 1
ATOM 2802 C C . THR B 1 79 ? 8.077 72.858 36.816 1.00 12.10 60 THR B C 1
ATOM 2803 O O . THR B 1 79 ? 7.068 73.456 37.118 1.00 12.41 60 THR B O 1
ATOM 2807 N N . ASP B 1 80 ? 8.803 73.221 35.772 1.00 11.63 61 ASP B N 1
ATOM 2808 C CA . ASP B 1 80 ? 8.302 74.313 34.923 1.00 12.48 61 ASP B CA 1
ATOM 2809 C C . ASP B 1 80 ? 6.900 73.999 34.412 1.00 13.41 61 ASP B C 1
ATOM 2810 O O . ASP B 1 80 ? 6.587 72.881 33.990 1.00 12.98 61 ASP B O 1
ATOM 2815 N N . VAL B 1 81 ? 6.045 75.012 34.440 1.00 13.18 62 VAL B N 1
ATOM 2816 C CA . VAL B 1 81 ? 4.662 74.868 33.964 1.00 13.37 62 VAL B CA 1
ATOM 2817 C C . VAL B 1 81 ? 4.566 74.307 32.539 1.00 14.50 62 VAL B C 1
ATOM 2818 O O . VAL B 1 81 ? 3.602 73.606 32.185 1.00 14.36 62 VAL B O 1
ATOM 2822 N N . LYS B 1 82 ? 5.584 74.580 31.738 1.00 14.57 63 LYS B N 1
ATOM 2823 C CA . LYS B 1 82 ? 5.716 73.980 30.389 1.00 15.00 63 LYS B CA 1
ATOM 2824 C C . LYS B 1 82 ? 5.526 72.465 30.416 1.00 13.13 63 LYS B C 1
ATOM 2825 O O . LYS B 1 82 ? 4.987 71.882 29.478 1.00 13.56 63 LYS B O 1
ATOM 2831 N N . ASN B 1 83 ? 6.013 71.832 31.480 1.00 11.55 64 ASN B N 1
ATOM 2832 C CA . ASN B 1 83 ? 6.055 70.369 31.569 1.00 11.48 64 ASN B CA 1
ATOM 2833 C C . ASN B 1 83 ? 4.791 69.745 32.132 1.00 11.18 64 ASN B C 1
ATOM 2834 O O . ASN B 1 83 ? 4.649 68.522 32.115 1.00 12.45 64 ASN B O 1
ATOM 2839 N N . HIS B 1 84 ? 3.852 70.546 32.630 1.00 11.33 65 HIS B N 1
ATOM 2840 C CA . HIS B 1 84 ? 2.731 69.948 33.341 1.00 10.35 65 HIS B CA 1
ATOM 2841 C C . HIS B 1 84 ? 1.803 69.113 32.455 1.00 11.27 65 HIS B C 1
ATOM 2842 O O . HIS B 1 84 ? 1.240 68.104 32.926 1.00 12.64 65 HIS B O 1
ATOM 2849 N N . GLY B 1 85 ? 1.621 69.543 31.210 1.00 12.19 66 GLY B N 1
ATOM 2850 C CA . GLY B 1 85 ? 0.777 68.833 30.221 1.00 13.06 66 GLY B CA 1
ATOM 2851 C C . GLY B 1 85 ? 1.315 67.433 29.939 1.00 12.50 66 GLY B C 1
ATOM 2852 O O . GLY B 1 85 ? 0.624 66.445 30.160 1.00 13.55 66 GLY B O 1
ATOM 2853 N N . PRO B 1 86 ? 2.542 67.330 29.415 1.00 12.52 67 PRO B N 1
ATOM 2854 C CA . PRO B 1 86 ? 3.019 65.967 29.130 1.00 12.99 67 PRO B CA 1
ATOM 2855 C C . PRO B 1 86 ? 3.141 65.111 30.376 1.00 11.87 67 PRO B C 1
ATOM 2856 O O . PRO B 1 86 ? 3.002 63.880 30.309 1.00 12.60 67 PRO B O 1
ATOM 2860 N N . LEU B 1 87 ? 3.419 65.743 31.514 1.00 12.71 68 LEU B N 1
ATOM 2861 C CA A LEU B 1 87 ? 3.504 65.001 32.765 0.70 10.14 68 LEU B CA 1
ATOM 2862 C CA B LEU B 1 87 ? 3.489 65.030 32.788 0.30 11.69 68 LEU B CA 1
ATOM 2863 C C . LEU B 1 87 ? 2.147 64.356 33.093 1.00 13.42 68 LEU B C 1
ATOM 2864 O O . LEU B 1 87 ? 2.074 63.167 33.419 1.00 14.53 68 LEU B O 1
ATOM 2873 N N . HIS B 1 88 ? 1.072 65.123 33.008 1.00 12.40 69 HIS B N 1
ATOM 2874 C CA . HIS B 1 88 ? -0.247 64.574 33.252 1.00 12.58 69 HIS B CA 1
ATOM 2875 C C . HIS B 1 88 ? -0.735 63.619 32.186 1.00 13.46 69 HIS B C 1
ATOM 2876 O O . HIS B 1 88 ? -1.551 62.740 32.483 1.00 15.61 69 HIS B O 1
ATOM 2883 N N . ALA B 1 89 ? -0.298 63.790 30.948 1.00 11.87 70 ALA B N 1
ATOM 2884 C CA . ALA B 1 89 ? -0.644 62.794 29.899 1.00 15.27 70 ALA B CA 1
ATOM 2885 C C . ALA B 1 89 ? -0.090 61.412 30.295 1.00 14.54 70 ALA B C 1
ATOM 2886 O O . ALA B 1 89 ? -0.686 60.399 29.967 1.00 16.50 70 ALA B O 1
ATOM 2888 N N . ARG B 1 90 ? 1.074 61.376 30.926 1.00 13.57 71 ARG B N 1
ATOM 2889 C CA . ARG B 1 90 ? 1.710 60.109 31.303 1.00 15.91 71 ARG B CA 1
ATOM 2890 C C . ARG B 1 90 ? 1.386 59.642 32.729 1.00 18.85 71 ARG B C 1
ATOM 2891 O O . ARG B 1 90 ? 1.343 58.432 33.020 1.00 18.51 71 ARG B O 1
ATOM 2899 N N . CYS B 1 91 ? 1.209 60.596 33.626 1.00 14.79 72 CYS B N 1
ATOM 2900 C CA . CYS B 1 91 ? 1.103 60.354 35.066 1.00 14.81 72 CYS B CA 1
ATOM 2901 C C . CYS B 1 91 ? 0.040 61.248 35.652 1.00 12.66 72 CYS B C 1
ATOM 2902 O O . CYS B 1 91 ? 0.370 62.226 36.335 1.00 12.75 72 CYS B O 1
ATOM 2905 N N . PRO B 1 92 ? -1.240 60.930 35.418 1.00 12.60 73 PRO B N 1
ATOM 2906 C CA . PRO B 1 92 ? -2.270 61.771 36.024 1.00 13.78 73 PRO B CA 1
ATOM 2907 C C . PRO B 1 92 ? -2.384 61.689 37.549 1.00 13.13 73 PRO B C 1
ATOM 2908 O O . PRO B 1 92 ? -3.040 62.537 38.144 1.00 13.49 73 PRO B O 1
ATOM 2912 N N . GLU B 1 93 ? -1.707 60.723 38.186 1.00 12.59 74 GLU B N 1
ATOM 2913 C CA . GLU B 1 93 ? -1.702 60.595 39.616 1.00 14.67 74 GLU B CA 1
ATOM 2914 C C . GLU B 1 93 ? -0.966 61.770 40.309 1.00 16.65 74 GLU B C 1
ATOM 2915 O O . GLU B 1 93 ? -1.217 62.054 41.460 1.00 16.0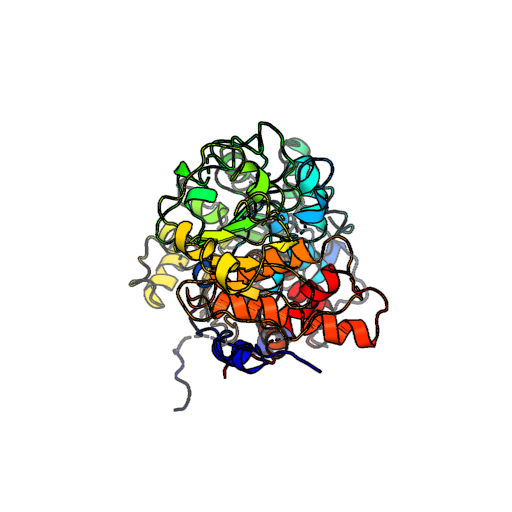1 74 GLU B O 1
ATOM 2921 N N . ALA B 1 94 ? -0.047 62.410 39.603 1.00 13.71 75 ALA B N 1
ATOM 2922 C CA . ALA B 1 94 ? 0.828 63.421 40.176 1.00 14.06 75 ALA B CA 1
ATOM 2923 C C . ALA B 1 94 ? 0.135 64.759 40.255 1.00 15.12 75 ALA B C 1
ATOM 2924 O O . ALA B 1 94 ? -0.558 65.169 39.298 1.00 17.28 75 ALA B O 1
ATOM 2934 N N . VAL B 1 96 ? 0.778 68.983 40.464 1.00 11.42 77 VAL B N 1
ATOM 2935 C CA . VAL B 1 96 ? 1.786 69.823 39.789 1.00 11.42 77 VAL B CA 1
ATOM 2936 C C . VAL B 1 96 ? 1.795 71.251 40.317 1.00 12.18 77 VAL B C 1
ATOM 2937 O O . VAL B 1 96 ? 0.747 71.885 40.485 1.00 12.21 77 VAL B O 1
ATOM 2941 N N . VAL B 1 97 ? 3.002 71.758 40.525 1.00 12.57 78 VAL B N 1
ATOM 2942 C CA . VAL B 1 97 ? 3.220 73.116 40.993 1.00 11.81 78 VAL B CA 1
ATOM 2943 C C . VAL B 1 97 ? 4.322 73.704 40.121 1.00 13.93 78 VAL B C 1
ATOM 2944 O O . VAL B 1 97 ? 5.325 73.037 39.847 1.00 12.97 78 VAL B O 1
ATOM 2948 N N . GLY B 1 98 ? 4.112 74.909 39.625 1.00 12.75 79 GLY B N 1
ATOM 2949 C CA . GLY B 1 98 ? 5.153 75.599 38.830 1.00 11.20 79 GLY B CA 1
ATOM 2950 C C . GLY B 1 98 ? 6.225 76.271 39.676 1.00 13.49 79 GLY B C 1
ATOM 2951 O O . GLY B 1 98 ? 6.041 76.601 40.849 1.00 14.19 79 GLY B O 1
ATOM 2952 N N . PHE B 1 99 ? 7.376 76.468 39.084 1.00 12.78 80 PHE B N 1
ATOM 2953 C CA . PHE B 1 99 ? 8.480 77.143 39.764 1.00 15.09 80 PHE B CA 1
ATOM 2954 C C . PHE B 1 99 ? 8.147 78.556 40.214 1.00 15.99 80 PHE B C 1
ATOM 2955 O O . PHE B 1 99 ? 8.758 79.061 41.180 1.00 17.18 80 PHE B O 1
ATOM 2963 N N . GLU B 1 100 ? 7.238 79.224 39.504 1.00 15.58 81 GLU B N 1
ATOM 2964 C CA A GLU B 1 100 ? 6.825 80.602 39.780 0.70 17.07 81 GLU B CA 1
ATOM 2965 C CA B GLU B 1 100 ? 6.925 80.613 39.872 0.30 16.21 81 GLU B CA 1
ATOM 2966 C C . GLU B 1 100 ? 5.865 80.707 40.963 1.00 17.78 81 GLU B C 1
ATOM 2967 O O . GLU B 1 100 ? 5.594 81.795 41.474 1.00 16.20 81 GLU B O 1
ATOM 2978 N N . GLU B 1 101 ? 5.296 79.570 41.368 1.00 13.79 82 GLU B N 1
ATOM 2979 C CA . GLU B 1 101 ? 4.272 79.514 42.401 1.00 13.22 82 GLU B CA 1
ATOM 2980 C C . GLU B 1 101 ? 4.936 79.444 43.784 1.00 15.47 82 GLU B C 1
ATOM 2981 O O . GLU B 1 101 ? 4.919 78.424 44.461 1.00 14.03 82 GLU B O 1
ATOM 2987 N N . THR B 1 102 ? 5.529 80.567 44.199 1.00 15.97 83 THR B N 1
ATOM 2988 C CA . THR B 1 102 ? 6.455 80.596 45.346 1.00 15.39 83 THR B CA 1
ATOM 2989 C C . THR B 1 102 ? 5.800 80.077 46.632 1.00 15.24 83 THR B C 1
ATOM 2990 O O . THR B 1 102 ? 6.369 79.272 47.341 1.00 15.00 83 THR B O 1
ATOM 2994 N N . VAL B 1 103 ? 4.618 80.575 46.940 1.00 15.45 84 VAL B N 1
ATOM 2995 C CA . VAL B 1 103 ? 3.938 80.205 48.172 1.00 16.07 84 VAL B CA 1
ATOM 2996 C C . VAL B 1 103 ? 3.476 78.758 48.147 1.00 16.22 84 VAL B C 1
ATOM 2997 O O . VAL B 1 103 ? 3.706 78.001 49.083 1.00 13.13 84 VAL B O 1
ATOM 3001 N N . LEU B 1 104 ? 2.864 78.364 47.046 1.00 14.37 85 LEU B N 1
ATOM 3002 C CA . LEU B 1 104 ? 2.361 76.989 46.916 1.00 14.78 85 LEU B CA 1
ATOM 3003 C C . LEU B 1 104 ? 3.497 75.970 46.938 1.00 14.38 85 LEU B C 1
ATOM 3004 O O . LEU B 1 104 ? 3.396 74.920 47.568 1.00 13.57 85 LEU B O 1
ATOM 3009 N N . LEU B 1 105 ? 4.605 76.280 46.286 1.00 12.59 86 LEU B N 1
ATOM 3010 C CA . LEU B 1 105 ? 5.727 75.340 46.277 1.00 14.70 86 LEU B CA 1
ATOM 3011 C C . LEU B 1 105 ? 6.315 75.206 47.698 1.00 16.07 86 LEU B C 1
ATOM 3012 O O . LEU B 1 105 ? 6.647 74.108 48.163 1.00 13.48 86 LEU B O 1
ATOM 3017 N N . THR B 1 106 ? 6.359 76.312 48.436 1.00 15.06 87 THR B N 1
ATOM 3018 C CA . THR B 1 106 ? 6.769 76.271 49.828 1.00 12.68 87 THR B CA 1
ATOM 3019 C C . THR B 1 106 ? 5.828 75.432 50.685 1.00 13.97 87 THR B C 1
ATOM 3020 O O . THR B 1 106 ? 6.263 74.683 51.544 1.00 15.16 87 THR B O 1
ATOM 3024 N N . ASN B 1 107 ? 4.537 75.507 50.411 1.00 14.99 88 ASN B N 1
ATOM 3025 C CA . ASN B 1 107 ? 3.542 74.745 51.125 1.00 16.44 88 ASN B CA 1
ATOM 3026 C C . ASN B 1 107 ? 3.741 73.262 50.912 1.00 15.02 88 ASN B C 1
ATOM 3027 O O . ASN B 1 107 ? 3.724 72.476 51.872 1.00 15.82 88 ASN B O 1
ATOM 3032 N N . VAL B 1 108 ? 3.894 72.863 49.656 1.00 14.45 89 VAL B N 1
ATOM 3033 C CA . VAL B 1 108 ? 4.055 71.447 49.358 1.00 13.02 89 VAL B CA 1
ATOM 3034 C C . VAL B 1 108 ? 5.370 70.899 49.900 1.00 12.72 89 VAL B C 1
ATOM 3035 O O . VAL B 1 108 ? 5.430 69.767 50.390 1.00 13.70 89 VAL B O 1
ATOM 3039 N N . VAL B 1 109 ? 6.432 71.678 49.842 1.00 12.61 90 VAL B N 1
ATOM 3040 C CA . VAL B 1 109 ? 7.687 71.226 50.453 1.00 12.37 90 VAL B CA 1
ATOM 3041 C C . VAL B 1 109 ? 7.561 71.080 51.981 1.00 14.10 90 VAL B C 1
ATOM 3042 O O . VAL B 1 109 ? 8.071 70.120 52.573 1.00 16.15 90 VAL B O 1
ATOM 3046 N N . GLU B 1 110 ? 6.852 72.011 52.616 1.00 15.94 91 GLU B N 1
ATOM 3047 C CA . GLU B 1 110 ? 6.645 71.980 54.078 1.00 16.12 91 GLU B CA 1
ATOM 3048 C C . GLU B 1 110 ? 5.911 70.711 54.541 1.00 15.14 91 GLU B C 1
ATOM 3049 O O . GLU B 1 110 ? 6.219 70.165 55.599 1.00 16.62 91 GLU B O 1
ATOM 3055 N N . GLN B 1 111 ? 4.969 70.243 53.729 1.00 15.22 92 GLN B N 1
ATOM 3056 C CA . GLN B 1 111 ? 4.198 69.030 54.016 1.00 14.07 92 GLN B CA 1
ATOM 3057 C C . GLN B 1 111 ? 4.861 67.699 53.619 1.00 15.97 92 GLN B C 1
ATOM 3058 O O . GLN B 1 111 ? 4.366 66.620 53.968 1.00 16.42 92 GLN B O 1
ATOM 3064 N N . ALA B 1 112 ? 5.935 67.763 52.859 1.00 14.71 93 ALA B N 1
ATOM 3065 C CA . ALA B 1 112 ? 6.525 66.550 52.288 1.00 13.65 93 ALA B CA 1
ATOM 3066 C C . ALA B 1 112 ? 7.166 65.669 53.343 1.00 16.88 93 ALA B C 1
ATOM 3067 O O . ALA B 1 112 ? 7.767 66.179 54.307 1.00 17.04 93 ALA B O 1
ATOM 3069 N N . ASP B 1 113 ? 7.089 64.347 53.141 1.00 17.00 94 ASP B N 1
ATOM 3070 C CA . ASP B 1 113 ? 7.902 63.413 53.909 1.00 14.59 94 ASP B CA 1
ATOM 3071 C C . ASP B 1 113 ? 9.273 63.206 53.261 1.00 15.91 94 ASP B C 1
ATOM 3072 O O . ASP B 1 113 ? 10.240 62.961 53.950 1.00 14.36 94 ASP B O 1
ATOM 3077 N N . VAL B 1 114 ? 9.320 63.286 51.935 1.00 13.59 95 VAL B N 1
ATOM 3078 C CA . VAL B 1 114 ? 10.515 63.049 51.088 1.00 12.89 95 VAL B CA 1
ATOM 3079 C C . VAL B 1 114 ? 10.525 64.107 50.005 1.00 13.06 95 VAL B C 1
ATOM 3080 O O . VAL B 1 114 ? 9.494 64.373 49.377 1.00 14.30 95 VAL B O 1
ATOM 3084 N N . ILE B 1 115 ? 11.684 64.729 49.821 1.00 14.04 96 ILE B N 1
ATOM 3085 C CA . ILE B 1 115 ? 11.940 65.683 48.769 1.00 13.10 96 ILE B CA 1
ATOM 3086 C C . ILE B 1 115 ? 13.070 65.151 47.893 1.00 13.72 96 ILE B C 1
ATOM 3087 O O . ILE B 1 115 ? 14.153 64.852 48.400 1.00 14.47 96 ILE B O 1
ATOM 3092 N N . LEU B 1 116 ? 12.825 65.083 46.582 1.00 11.57 97 LEU B N 1
ATOM 3093 C CA . LEU B 1 116 ? 13.847 64.822 45.587 1.00 11.59 97 LEU B CA 1
ATOM 3094 C C . LEU B 1 116 ? 14.031 66.095 44.793 1.00 11.95 97 LEU B C 1
ATOM 3095 O O . LEU B 1 116 ? 13.051 66.663 44.249 1.00 14.82 97 LEU B O 1
ATOM 3100 N N . ILE B 1 117 ? 15.269 66.569 44.741 1.00 13.36 98 ILE B N 1
ATOM 3101 C CA . ILE B 1 117 ? 15.603 67.717 43.924 1.00 13.44 98 ILE B CA 1
ATOM 3102 C C . ILE B 1 117 ? 16.751 67.399 42.967 1.00 14.13 98 ILE B C 1
ATOM 3103 O O . ILE B 1 117 ? 17.793 66.845 43.368 1.00 13.89 98 ILE B O 1
ATOM 3108 N N . GLY B 1 118 ? 16.533 67.690 41.684 1.00 13.15 99 GLY B N 1
ATOM 3109 C CA . GLY B 1 118 ? 17.631 67.661 40.725 1.00 14.45 99 GLY B CA 1
ATOM 3110 C C . GLY B 1 118 ? 17.433 67.118 39.324 1.00 14.49 99 GLY B C 1
ATOM 3111 O O . GLY B 1 118 ? 18.119 67.593 38.410 1.00 15.71 99 GLY B O 1
ATOM 3112 N N . PRO B 1 119 ? 16.554 66.103 39.129 1.00 16.15 100 PRO B N 1
ATOM 3113 C CA . PRO B 1 119 ? 16.365 65.590 37.755 1.00 17.75 100 PRO B CA 1
ATOM 3114 C C . PRO B 1 119 ? 15.949 66.666 36.748 1.00 15.00 100 PRO B C 1
ATOM 3115 O O . PRO B 1 119 ? 14.940 67.308 36.921 1.00 15.87 100 PRO B O 1
ATOM 3119 N N . GLY B 1 120 ? 16.764 66.879 35.726 1.00 14.31 101 GLY B N 1
ATOM 3120 C CA . GLY B 1 120 ? 16.500 67.900 34.725 1.00 13.60 101 GLY B CA 1
ATOM 3121 C C . GLY B 1 120 ? 16.462 69.327 35.266 1.00 11.52 101 GLY B C 1
ATOM 3122 O O . GLY B 1 120 ? 15.904 70.226 34.626 1.00 15.89 101 GLY B O 1
ATOM 3123 N N . LEU B 1 121 ? 17.025 69.568 36.448 1.00 13.72 102 LEU B N 1
ATOM 3124 C CA . LEU B 1 121 ? 16.856 70.899 37.047 1.00 13.49 102 LEU B CA 1
ATOM 3125 C C . LEU B 1 121 ? 17.669 71.955 36.321 1.00 17.22 102 LEU B C 1
ATOM 3126 O O . LEU B 1 121 ? 17.305 73.149 36.307 1.00 17.62 102 LEU B O 1
ATOM 3131 N N . GLY B 1 122 ? 18.781 71.550 35.737 1.00 16.46 103 GLY B N 1
ATOM 3132 C CA . GLY B 1 122 ? 19.652 72.528 35.080 1.00 17.67 103 GLY B CA 1
ATOM 3133 C C . GLY B 1 122 ? 20.467 73.327 36.087 1.00 21.49 103 GLY B C 1
ATOM 3134 O O . GLY B 1 122 ? 20.556 72.968 37.263 1.00 18.22 103 GLY B O 1
ATOM 3135 N N . LEU B 1 123 ? 21.048 74.432 35.616 1.00 20.40 104 LEU B N 1
ATOM 3136 C CA . LEU B 1 123 ? 22.081 75.137 36.377 1.00 22.47 104 LEU B CA 1
ATOM 3137 C C . LEU B 1 123 ? 21.821 76.634 36.449 1.00 27.81 104 LEU B C 1
ATOM 3138 O O . LEU B 1 123 ? 22.630 77.365 37.015 1.00 29.33 104 LEU B O 1
ATOM 3143 N N . ASP B 1 124 ? 20.686 77.092 35.917 1.00 27.28 105 ASP B N 1
ATOM 3144 C CA . ASP B 1 124 ? 20.458 78.535 35.786 1.00 29.76 105 ASP B CA 1
ATOM 3145 C C . ASP B 1 124 ? 19.993 79.160 37.096 1.00 27.61 105 ASP B C 1
ATOM 3146 O O . ASP B 1 124 ? 19.927 78.492 38.115 1.00 26.09 105 ASP B O 1
ATOM 3151 N N . ALA B 1 125 ? 19.679 80.460 37.064 1.00 27.56 106 ALA B N 1
ATOM 3152 C CA . ALA B 1 125 ? 19.432 81.224 38.283 1.00 26.84 106 ALA B CA 1
ATOM 3153 C C . ALA B 1 125 ? 18.189 80.745 38.994 1.00 26.52 106 ALA B C 1
ATOM 3154 O O . ALA B 1 125 ? 18.105 80.801 40.227 1.00 24.21 106 ALA B O 1
ATOM 3156 N N . THR B 1 126 ? 17.197 80.317 38.221 1.00 25.57 107 THR B N 1
ATOM 3157 C CA . THR B 1 126 ? 15.986 79.783 38.829 1.00 26.83 107 THR B CA 1
ATOM 3158 C C . THR B 1 126 ? 16.291 78.499 39.572 1.00 21.77 107 THR B C 1
A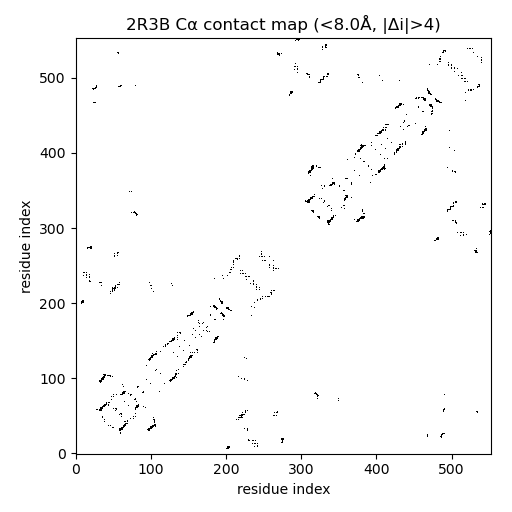TOM 3159 O O . THR B 1 126 ? 15.799 78.303 40.670 1.00 23.60 107 THR B O 1
ATOM 3163 N N . ALA B 1 127 ? 17.037 77.606 38.929 1.00 23.06 108 ALA B N 1
ATOM 3164 C CA . ALA B 1 127 ? 17.514 76.357 39.570 1.00 22.81 108 ALA B CA 1
ATOM 3165 C C . ALA B 1 127 ? 18.245 76.621 40.874 1.00 21.51 108 ALA B C 1
ATOM 3166 O O . ALA B 1 127 ? 17.985 75.987 41.889 1.00 20.81 108 ALA B O 1
ATOM 3168 N N . GLN B 1 128 ? 19.192 77.555 40.837 1.00 23.68 109 GLN B N 1
ATOM 3169 C CA . GLN B 1 128 ? 19.919 77.968 42.026 1.00 22.20 109 GLN B CA 1
ATOM 3170 C C . GLN B 1 128 ? 19.022 78.480 43.103 1.00 21.76 109 GLN B C 1
ATOM 3171 O O . GLN B 1 128 ? 19.190 78.118 44.242 1.00 20.84 109 GLN B O 1
ATOM 3177 N N . GLN B 1 129 ? 18.056 79.327 42.752 1.00 22.88 110 GLN B N 1
ATOM 3178 C CA . GLN B 1 129 ? 17.138 79.856 43.739 1.00 22.30 110 GLN B CA 1
ATOM 3179 C C . GLN B 1 129 ? 16.290 78.790 44.383 1.00 21.85 110 GLN B C 1
ATOM 3180 O O . GLN B 1 129 ? 16.141 78.772 45.595 1.00 22.11 110 GLN B O 1
ATOM 3186 N N . ILE B 1 130 ? 15.700 77.914 43.569 1.00 22.90 111 ILE B N 1
ATOM 3187 C CA . ILE B 1 130 ? 14.865 76.832 44.103 1.00 20.69 111 ILE B CA 1
ATOM 3188 C C . ILE B 1 130 ? 15.667 75.920 45.050 1.00 19.35 111 ILE B C 1
ATOM 3189 O O . ILE B 1 130 ? 15.194 75.560 46.141 1.00 19.10 111 ILE B O 1
ATOM 3194 N N . LEU B 1 131 ? 16.880 75.558 44.654 1.00 19.84 112 LEU B N 1
ATOM 3195 C CA . LEU B 1 131 ? 17.744 74.751 45.552 1.00 20.18 112 LEU B CA 1
ATOM 3196 C C . LEU B 1 131 ? 17.984 75.461 46.893 1.00 18.50 112 LEU B C 1
ATOM 3197 O O . LEU B 1 131 ? 17.845 74.866 47.950 1.00 17.70 112 LEU B O 1
ATOM 3202 N N . LYS B 1 132 ? 18.341 76.739 46.855 1.00 20.21 113 LYS B N 1
ATOM 3203 C CA . LYS B 1 132 ? 18.531 77.467 48.117 1.00 21.28 113 LYS B CA 1
ATOM 3204 C C . LYS B 1 132 ? 17.268 77.479 48.972 1.00 19.52 113 LYS B C 1
ATOM 3205 O O . LYS B 1 132 ? 17.362 77.321 50.173 1.00 20.68 113 LYS B O 1
ATOM 3224 N N . VAL B 1 134 ? 14.865 75.329 49.022 1.00 20.82 115 VAL B N 1
ATOM 3225 C CA . VAL B 1 134 ? 14.647 73.995 49.564 1.00 19.24 115 VAL B CA 1
ATOM 3226 C C . VAL B 1 134 ? 15.606 73.644 50.668 1.00 20.49 115 VAL B C 1
ATOM 3227 O O . VAL B 1 134 ? 15.227 73.073 51.686 1.00 21.89 115 VAL B O 1
ATOM 3231 N N . LEU B 1 135 ? 16.874 73.970 50.476 1.00 22.24 116 LEU B N 1
ATOM 3232 C CA . LEU B 1 135 ? 17.852 73.720 51.513 1.00 21.59 116 LEU B CA 1
ATOM 3233 C C . LEU B 1 135 ? 17.505 74.539 52.761 1.00 24.31 116 LEU B C 1
ATOM 3234 O O . LEU B 1 135 ? 17.650 74.040 53.858 1.00 24.03 116 LEU B O 1
ATOM 3239 N N . ALA B 1 136 ? 17.064 75.783 52.580 1.00 24.42 117 ALA B N 1
ATOM 3240 C CA . ALA B 1 136 ? 16.724 76.653 53.726 1.00 25.19 117 ALA B CA 1
ATOM 3241 C C . ALA B 1 136 ? 15.520 76.099 54.480 1.00 25.31 117 ALA B C 1
ATOM 3242 O O . ALA B 1 136 ? 15.470 76.128 55.713 1.00 28.06 117 ALA B O 1
ATOM 3244 N N . GLN B 1 137 ? 14.555 75.586 53.714 1.00 25.33 118 GLN B N 1
ATOM 3245 C CA A GLN B 1 137 ? 13.282 75.112 54.262 0.70 23.95 118 GLN B CA 1
ATOM 3246 C CA B GLN B 1 137 ? 13.270 75.127 54.271 0.30 23.70 118 GLN B CA 1
ATOM 3247 C C . GLN B 1 137 ? 13.334 73.721 54.902 1.00 24.30 118 GLN B C 1
ATOM 3248 O O . GLN B 1 137 ? 12.459 73.343 55.670 1.00 22.44 118 GLN B O 1
ATOM 3259 N N . HIS B 1 138 ? 14.351 72.937 54.568 1.00 22.71 119 HIS B N 1
ATOM 3260 C CA . HIS B 1 138 ? 14.440 71.529 54.985 1.00 22.85 119 HIS B CA 1
ATOM 3261 C C . HIS B 1 138 ? 14.273 71.326 56.478 1.00 24.90 119 HIS B C 1
ATOM 3262 O O . HIS B 1 138 ? 14.913 72.011 57.266 1.00 25.78 119 HIS B O 1
ATOM 3269 N N . GLN B 1 139 ? 13.457 70.336 56.827 1.00 22.56 120 GLN B N 1
ATOM 3270 C CA . GLN B 1 139 ? 13.124 69.994 58.203 1.00 23.79 120 GLN B CA 1
ATOM 3271 C C . GLN B 1 139 ? 13.798 68.708 58.552 1.00 26.28 120 GLN B C 1
ATOM 3272 O O . GLN B 1 139 ? 13.986 67.816 57.697 1.00 23.53 120 GLN B O 1
ATOM 3278 N N . LYS B 1 140 ? 14.133 68.587 59.828 1.00 26.10 121 LYS B N 1
ATOM 3279 C CA . LYS B 1 140 ? 14.990 67.508 60.274 1.00 28.47 121 LYS B CA 1
ATOM 3280 C C . LYS B 1 140 ? 14.428 66.148 59.909 1.00 27.93 121 LYS B C 1
ATOM 3281 O O . LYS B 1 140 ? 15.179 65.254 59.533 1.00 30.44 121 LYS B O 1
ATOM 3287 N N . GLN B 1 141 ? 13.122 65.987 60.028 1.00 26.54 122 GLN B N 1
ATOM 3288 C CA . GLN B 1 141 ? 12.504 64.686 59.799 1.00 26.85 122 GLN B CA 1
ATOM 3289 C C . GLN B 1 141 ? 12.297 64.294 58.322 1.00 23.90 122 GLN B C 1
ATOM 3290 O O . GLN B 1 141 ? 11.894 63.169 58.028 1.00 24.03 122 GLN B O 1
ATOM 3296 N N . GLN B 1 142 ? 12.530 65.227 57.418 1.00 20.87 123 GLN B N 1
ATOM 3297 C CA . GLN B 1 142 ? 12.305 64.995 55.997 1.00 16.96 123 GLN B CA 1
ATOM 3298 C C . GLN B 1 142 ? 13.547 64.386 55.339 1.00 16.75 123 GLN B C 1
ATOM 3299 O O . GLN B 1 142 ? 14.661 64.862 55.518 1.00 20.24 123 GLN B O 1
ATOM 3305 N N . TRP B 1 143 ? 13.344 63.369 54.508 1.00 14.92 124 TRP B N 1
ATOM 3306 C CA . TRP B 1 143 ? 14.401 62.891 53.636 1.00 14.39 124 TRP B CA 1
ATOM 3307 C C . TRP B 1 143 ? 14.572 63.881 52.496 1.00 15.57 124 TRP B C 1
ATOM 3308 O O . TRP B 1 143 ? 13.590 64.354 51.930 1.00 15.43 124 TRP B O 1
ATOM 3319 N N . LEU B 1 144 ? 15.817 64.174 52.141 1.00 13.05 125 LEU B N 1
ATOM 3320 C CA . LEU B 1 144 ? 16.133 65.086 51.064 1.00 14.32 125 LEU B CA 1
ATOM 3321 C C . LEU B 1 144 ? 17.138 64.395 50.151 1.00 16.08 125 LEU B C 1
ATOM 3322 O O . LEU B 1 144 ? 18.278 64.157 50.570 1.00 16.79 125 LEU B O 1
ATOM 3327 N N . ILE B 1 145 ? 16.739 64.099 48.914 1.00 13.65 126 ILE B N 1
ATOM 3328 C CA . ILE B 1 145 ? 17.609 63.445 47.929 1.00 14.17 126 ILE B CA 1
ATOM 3329 C C . ILE B 1 145 ? 18.076 64.508 46.951 1.00 16.48 126 ILE B C 1
ATOM 3330 O O . ILE B 1 145 ? 17.263 65.207 46.354 1.00 14.32 126 ILE B O 1
ATOM 3335 N N . ILE B 1 146 ? 19.387 64.667 46.832 1.00 15.14 127 ILE B N 1
ATOM 3336 C CA . ILE B 1 146 ? 20.004 65.694 45.981 1.00 15.07 127 ILE B CA 1
ATOM 3337 C C . ILE B 1 146 ? 20.696 64.943 44.857 1.00 15.85 127 ILE B C 1
ATOM 3338 O O . ILE B 1 146 ? 21.619 64.179 45.091 1.00 16.20 127 ILE B O 1
ATOM 3343 N N . ASP B 1 147 ? 20.239 65.193 43.638 1.00 12.83 128 ASP B N 1
ATOM 3344 C CA . ASP B 1 147 ? 20.553 64.387 42.469 1.00 14.73 128 ASP B CA 1
ATOM 3345 C C . ASP B 1 147 ? 21.018 65.299 41.342 1.00 17.57 128 ASP B C 1
ATOM 3346 O O . ASP B 1 147 ? 20.671 66.476 41.293 1.00 17.34 128 ASP B O 1
ATOM 3351 N N . GLY B 1 148 ? 21.820 64.770 40.431 1.00 17.14 129 GLY B N 1
ATOM 3352 C CA . GLY B 1 148 ? 22.093 65.452 39.152 1.00 19.13 129 GLY B CA 1
ATOM 3353 C C . GLY B 1 148 ? 22.719 66.821 39.307 1.00 18.75 129 GLY B C 1
ATOM 3354 O O . GLY B 1 148 ? 23.582 67.031 40.157 1.00 16.33 129 GLY B O 1
ATOM 3355 N N . SER B 1 149 ? 22.178 67.784 38.575 1.00 19.38 130 SER B N 1
ATOM 3356 C CA . SER B 1 149 ? 22.669 69.151 38.643 1.00 20.06 130 SER B CA 1
ATOM 3357 C C . SER B 1 149 ? 22.498 69.828 39.993 1.00 18.45 130 SER B C 1
ATOM 3358 O O . SER B 1 149 ? 23.195 70.811 40.265 1.00 18.92 130 SER B O 1
ATOM 3361 N N . ALA B 1 150 ? 21.625 69.312 40.867 1.00 14.93 131 ALA B N 1
ATOM 3362 C CA . ALA B 1 150 ? 21.469 69.858 42.196 1.00 15.51 131 ALA B CA 1
ATOM 3363 C C . ALA B 1 150 ? 22.747 69.544 43.019 1.00 16.70 131 ALA B C 1
ATOM 3364 O O . ALA B 1 150 ? 23.130 70.314 43.891 1.00 18.29 131 ALA B O 1
ATOM 3366 N N . ILE B 1 151 ? 23.427 68.449 42.700 1.00 15.57 132 ILE B N 1
ATOM 3367 C CA . ILE B 1 151 ? 24.701 68.131 43.374 1.00 16.22 132 ILE B CA 1
ATOM 3368 C C . ILE B 1 151 ? 25.768 69.156 42.944 1.00 18.56 132 ILE B C 1
ATOM 3369 O O . ILE B 1 151 ? 26.500 69.708 43.778 1.00 20.46 132 ILE B O 1
ATOM 3374 N N . THR B 1 152 ? 25.837 69.410 41.650 1.00 19.81 133 THR B N 1
ATOM 3375 C CA . THR B 1 152 ? 26.752 70.405 41.108 1.00 20.84 133 THR B CA 1
ATOM 3376 C C . THR B 1 152 ? 26.502 71.781 41.698 1.00 20.60 133 THR B C 1
ATOM 3377 O O . THR B 1 152 ? 27.447 72.464 42.111 1.00 22.87 133 THR B O 1
ATOM 3381 N N . LEU B 1 153 ? 25.244 72.215 41.741 1.00 19.74 134 LEU B N 1
ATOM 3382 C CA . LEU B 1 153 ? 24.912 73.512 42.364 1.00 19.52 134 LEU B CA 1
ATOM 3383 C C . LEU B 1 153 ? 25.228 73.535 43.854 1.00 19.51 134 LEU B C 1
ATOM 3384 O O . LEU B 1 153 ? 25.657 74.569 44.409 1.00 19.65 134 LEU B O 1
ATOM 3389 N N . PHE B 1 154 ? 24.986 72.410 44.524 1.00 18.86 135 PHE B N 1
ATOM 3390 C CA . PHE B 1 154 ? 25.262 72.292 45.946 1.00 18.77 135 PHE B CA 1
ATOM 3391 C C . PHE B 1 154 ? 26.753 72.509 46.202 1.00 21.92 135 PHE B C 1
ATOM 3392 O O . PHE B 1 154 ? 27.129 73.235 47.116 1.00 22.30 135 PHE B O 1
ATOM 3400 N N . SER B 1 155 ? 27.573 71.885 45.371 1.00 23.70 136 SER B N 1
ATOM 3401 C CA A SER B 1 155 ? 29.019 71.937 45.539 0.50 25.96 136 SER B CA 1
ATOM 3402 C CA B SER B 1 155 ? 29.022 71.934 45.509 0.50 25.91 136 SER B CA 1
ATOM 3403 C C . SER B 1 155 ? 29.575 73.317 45.177 1.00 26.95 136 SER B C 1
ATOM 3404 O O . SER B 1 155 ? 30.488 73.818 45.836 1.00 31.11 136 SER B O 1
ATOM 3409 N N . GLN B 1 156 ? 29.027 73.929 44.143 1.00 25.89 137 GLN B N 1
ATOM 3410 C CA . GLN B 1 156 ? 29.426 75.277 43.742 1.00 27.03 137 GLN B CA 1
ATOM 3411 C C . GLN B 1 156 ? 28.945 76.389 44.668 1.00 30.60 137 GLN B C 1
ATOM 3412 O O . GLN B 1 156 ? 29.507 77.484 44.649 1.00 32.86 137 GLN B O 1
ATOM 3418 N N . GLY B 1 157 ? 27.928 76.135 45.485 1.00 30.62 138 GLY B N 1
ATOM 3419 C CA . GLY B 1 157 ? 27.283 77.190 46.254 1.00 33.27 138 GLY B CA 1
ATOM 3420 C C . GLY B 1 157 ? 27.789 77.216 47.661 1.00 36.08 138 GLY B C 1
ATOM 3421 O O . GLY B 1 157 ? 27.227 77.881 48.537 1.00 36.49 138 GLY B O 1
ATOM 3422 N N . ASN B 1 158 ? 28.834 76.432 47.873 1.00 40.51 139 ASN B N 1
ATOM 3423 C CA . ASN B 1 158 ? 29.446 76.247 49.167 1.00 45.09 139 ASN B CA 1
ATOM 3424 C C . ASN B 1 158 ? 28.437 76.185 50.319 1.00 44.27 139 ASN B C 1
ATOM 3425 O O . ASN B 1 158 ? 28.647 76.766 51.368 1.00 46.39 139 ASN B O 1
ATOM 3430 N N . PHE B 1 159 ? 27.352 75.436 50.119 1.00 43.63 140 PHE B N 1
ATOM 3431 C CA . PHE B 1 159 ? 26.326 75.290 51.155 1.00 41.08 140 PHE B CA 1
ATOM 3432 C C . PHE B 1 159 ? 26.793 74.421 52.273 1.00 40.67 140 PHE B C 1
ATOM 3433 O O . PHE B 1 159 ? 27.746 73.636 52.108 1.00 43.67 140 PHE B O 1
ATOM 3441 N N . SER B 1 160 ? 26.078 74.555 53.392 1.00 39.80 141 SER B N 1
ATOM 3442 C CA A SER B 1 160 ? 26.260 73.683 54.542 0.33 39.11 141 SER B CA 1
ATOM 3443 C CA B SER B 1 160 ? 26.258 73.701 54.557 0.33 38.83 141 SER B CA 1
ATOM 3444 C CA C SER B 1 160 ? 26.263 73.678 54.530 0.33 38.92 141 SER B CA 1
ATOM 3445 C C . SER B 1 160 ? 24.917 73.069 54.926 1.00 38.39 141 SER B C 1
ATOM 3446 O O . SER B 1 160 ? 23.895 73.763 55.009 1.00 39.85 141 SER B O 1
ATOM 3453 N N . LEU B 1 161 ? 24.913 71.763 55.154 1.00 33.46 142 LEU B N 1
ATOM 3454 C CA . LEU B 1 161 ? 23.703 71.072 55.517 1.00 29.21 142 LEU B CA 1
ATOM 3455 C C . LEU B 1 161 ? 23.373 71.222 56.990 1.00 28.46 142 LEU B C 1
ATOM 3456 O O . LEU B 1 161 ? 24.194 70.909 57.838 1.00 30.26 142 LEU B O 1
ATOM 3461 N N . THR B 1 162 ? 22.139 71.615 57.291 1.00 28.52 143 THR B N 1
ATOM 3462 C CA . THR B 1 162 ? 21.676 71.726 58.667 1.00 30.33 143 THR B CA 1
ATOM 3463 C C . THR B 1 162 ? 21.374 70.378 59.305 1.00 30.32 143 THR B C 1
ATOM 3464 O O . THR B 1 162 ? 21.754 70.142 60.447 1.00 30.68 143 THR B O 1
ATOM 3468 N N . TYR B 1 163 ? 20.690 69.492 58.576 1.00 25.95 144 TYR B N 1
ATOM 3469 C CA . TYR B 1 163 ? 20.354 68.160 59.074 1.00 25.55 144 TYR B CA 1
ATOM 3470 C C . TYR B 1 163 ? 20.838 67.150 58.039 1.00 27.26 144 TYR B C 1
ATOM 3471 O O . TYR B 1 163 ? 20.046 66.640 57.248 1.00 28.30 144 TYR B O 1
ATOM 3480 N N . PRO B 1 164 ? 22.143 66.839 58.047 1.00 22.83 145 PRO B N 1
ATOM 3481 C CA . PRO B 1 164 ? 22.730 66.000 56.993 1.00 22.33 145 PRO B CA 1
ATOM 3482 C C . PRO B 1 164 ? 22.357 64.527 57.047 1.00 22.61 145 PRO B C 1
ATOM 3483 O O . PRO B 1 164 ? 22.428 63.840 56.019 1.00 18.98 145 PRO B O 1
ATOM 3487 N N . GLU B 1 165 ? 21.935 64.054 58.214 1.00 22.26 146 GLU B N 1
ATOM 3488 C CA . GLU B 1 165 ? 21.685 62.641 58.425 1.00 21.87 146 GLU B CA 1
ATOM 3489 C C . GLU B 1 165 ? 20.567 62.082 57.537 1.00 18.79 146 GLU B C 1
ATOM 3490 O O . GLU B 1 165 ? 20.590 60.889 57.194 1.00 18.79 146 GLU B O 1
ATOM 3496 N N . LYS B 1 166 ? 19.599 62.917 57.154 1.00 18.76 147 LYS B N 1
ATOM 3497 C CA . LYS B 1 166 ? 18.587 62.446 56.193 1.00 20.20 147 LYS B CA 1
ATOM 3498 C C . LYS B 1 166 ? 18.760 63.030 54.791 1.00 19.42 147 LYS B C 1
ATOM 3499 O O . LYS B 1 166 ? 17.824 63.002 53.993 1.00 18.75 147 LYS B O 1
ATOM 3505 N N . VAL B 1 167 ? 19.955 63.511 54.475 1.00 18.00 148 VAL B N 1
ATOM 3506 C CA . VAL B 1 167 ? 20.268 63.893 53.093 1.00 16.94 148 VAL B CA 1
ATOM 3507 C C . VAL B 1 167 ? 20.904 62.704 52.390 1.00 17.51 148 VAL B C 1
ATOM 3508 O O . VAL B 1 167 ? 21.748 61.970 52.989 1.00 15.86 148 VAL B O 1
ATOM 3512 N N . VAL B 1 168 ? 20.461 62.483 51.150 1.00 15.78 149 VAL B N 1
ATOM 3513 C CA . VAL B 1 168 ? 20.964 61.385 50.288 1.00 13.87 149 VAL B CA 1
ATOM 3514 C C . VAL B 1 168 ? 21.468 62.066 49.013 1.00 17.04 149 VAL B C 1
ATOM 3515 O O . VAL B 1 168 ? 20.694 62.701 48.298 1.00 15.83 149 VAL B O 1
ATOM 3519 N N . PHE B 1 169 ? 22.761 61.962 48.724 1.00 15.96 150 PHE B N 1
ATOM 3520 C CA . PHE B 1 169 ? 23.303 62.413 47.430 1.00 16.76 150 PHE B CA 1
ATOM 3521 C C . PHE B 1 169 ? 23.399 61.231 46.490 1.00 16.83 150 PHE B C 1
ATOM 3522 O O . PHE B 1 169 ? 23.806 60.135 46.899 1.00 17.97 150 PHE B O 1
ATOM 3530 N N . THR B 1 170 ? 23.031 61.431 45.229 1.00 15.21 151 THR B N 1
ATOM 3531 C CA . THR B 1 170 ? 23.132 60.355 44.244 1.00 16.78 151 THR B CA 1
ATOM 3532 C C . THR B 1 170 ? 24.047 60.673 43.041 1.00 18.97 151 THR B C 1
ATOM 3533 O O . THR B 1 170 ? 23.576 60.700 41.900 1.00 18.98 151 THR B O 1
ATOM 3537 N N . PRO B 1 171 ? 25.355 60.930 43.291 1.00 17.41 152 PRO B N 1
ATOM 3538 C CA . PRO B 1 171 ? 26.243 61.372 42.236 1.00 17.22 152 PRO B CA 1
ATOM 3539 C C . PRO B 1 171 ? 26.771 60.252 41.354 1.00 20.84 152 PRO B C 1
ATOM 3540 O O . PRO B 1 171 ? 26.974 59.138 41.834 1.00 19.12 152 PRO B O 1
ATOM 3544 N N . HIS B 1 172 ? 26.969 60.547 40.072 1.00 21.99 153 HIS B N 1
ATOM 3545 C CA A HIS B 1 172 ? 27.846 59.704 39.273 0.50 23.77 153 HIS B CA 1
ATOM 3546 C CA B HIS B 1 172 ? 27.845 59.754 39.213 0.50 23.22 153 HIS B CA 1
ATOM 3547 C C . HIS B 1 172 ? 29.281 60.137 39.603 1.00 24.85 153 HIS B C 1
ATOM 3548 O O . HIS B 1 172 ? 29.489 61.051 40.391 1.00 22.53 153 HIS B O 1
ATOM 3561 N N . GLN B 1 173 ? 30.267 59.459 39.044 1.00 26.04 154 GLN B N 1
ATOM 3562 C CA . GLN B 1 173 ? 31.672 59.684 39.445 1.00 31.08 154 GLN B CA 1
ATOM 3563 C C . GLN B 1 173 ? 32.186 61.129 39.313 1.00 26.60 154 GLN B C 1
ATOM 3564 O O . GLN B 1 173 ? 32.922 61.602 40.188 1.00 29.27 154 GLN B O 1
ATOM 3583 N N . GLU B 1 175 ? 30.244 63.917 39.330 1.00 25.92 156 GLU B N 1
ATOM 3584 C CA . GLU B 1 175 ? 29.521 64.703 40.327 1.00 23.33 156 GLU B CA 1
ATOM 3585 C C . GLU B 1 175 ? 30.161 64.484 41.682 1.00 22.49 156 GLU B C 1
ATOM 3586 O O . GLU B 1 175 ? 30.308 65.436 42.461 1.00 21.98 156 GLU B O 1
ATOM 3592 N N . TRP B 1 176 ? 30.561 63.243 41.977 1.00 20.29 157 TRP B N 1
ATOM 3593 C CA . TRP B 1 176 ? 31.224 62.943 43.256 1.00 22.25 157 TRP B CA 1
ATOM 3594 C C . TRP B 1 176 ? 32.600 63.626 43.378 1.00 23.26 157 TRP B C 1
ATOM 3595 O O . TRP B 1 176 ? 32.979 64.077 44.457 1.00 24.87 157 TRP B O 1
ATOM 3606 N N . GLN B 1 177 ? 33.327 63.685 42.270 1.00 26.87 158 GLN B N 1
ATOM 3607 C CA . GLN B 1 177 ? 34.599 64.416 42.230 1.00 29.34 158 GLN B CA 1
ATOM 3608 C C . GLN B 1 177 ? 34.375 65.843 42.654 1.00 27.95 158 GLN B C 1
ATOM 3609 O O . GLN B 1 177 ? 35.115 66.403 43.455 1.00 28.25 158 GLN B O 1
ATOM 3615 N N . ARG B 1 178 ? 33.309 66.417 42.122 1.00 30.43 159 ARG B N 1
ATOM 3616 C CA . ARG B 1 178 ? 32.955 67.795 42.418 1.00 30.39 159 ARG B CA 1
ATOM 3617 C C . ARG B 1 178 ? 32.543 67.977 43.867 1.00 28.70 159 ARG B C 1
ATOM 3618 O O . ARG B 1 178 ? 32.976 68.908 44.507 1.00 29.33 159 ARG B O 1
ATOM 3626 N N . LEU B 1 179 ? 31.717 67.076 44.399 1.00 25.56 160 LEU B N 1
ATOM 3627 C CA . LEU B 1 179 ? 31.247 67.191 45.784 1.00 24.26 160 LEU B CA 1
ATOM 3628 C C . LEU B 1 179 ? 32.337 66.868 46.820 1.00 26.46 160 LEU B C 1
ATOM 3629 O O . LEU B 1 179 ? 32.499 67.588 47.805 1.00 28.67 160 LEU B O 1
ATOM 3634 N N . SER B 1 180 ? 33.063 65.773 46.593 1.00 25.48 161 SER B N 1
ATOM 3635 C CA . SER B 1 180 ? 34.047 65.263 47.557 1.00 26.93 161 SER B CA 1
ATOM 3636 C C . SER B 1 180 ? 35.460 65.795 47.344 1.00 30.76 161 SER B C 1
ATOM 3637 O O . SER B 1 180 ? 36.320 65.640 48.221 1.00 30.98 161 SER B O 1
ATOM 3640 N N . HIS B 1 181 ? 35.698 66.360 46.165 1.00 31.73 162 HIS B N 1
ATOM 3641 C CA . HIS B 1 181 ? 37.029 66.770 45.704 1.00 35.69 162 HIS B CA 1
ATOM 3642 C C . HIS B 1 181 ? 37.981 65.597 45.493 1.00 36.34 162 HIS B C 1
ATOM 3643 O O . HIS B 1 181 ? 39.180 65.805 45.336 1.00 38.45 162 HIS B O 1
ATOM 3650 N N . LEU B 1 182 ? 37.450 64.378 45.438 1.00 34.43 163 LEU B N 1
ATOM 3651 C CA . LEU B 1 182 ? 38.251 63.206 45.098 1.00 33.61 163 LEU B CA 1
ATOM 3652 C C . LEU B 1 182 ? 38.299 63.017 43.595 1.00 35.87 163 LEU B C 1
ATOM 3653 O O . LEU B 1 182 ? 37.280 62.703 42.970 1.00 34.72 163 LEU B O 1
ATOM 3658 N N . PRO B 1 183 ? 39.495 63.178 42.989 1.00 39.08 164 PRO B N 1
ATOM 3659 C CA . PRO B 1 183 ? 39.653 62.773 41.600 1.00 40.65 164 PRO B CA 1
ATOM 3660 C C . PRO B 1 183 ? 39.296 61.316 41.450 1.00 41.32 164 PRO B C 1
ATOM 3661 O O . PRO B 1 183 ? 39.496 60.541 42.380 1.00 39.54 164 PRO B O 1
ATOM 3665 N N . ILE B 1 184 ? 38.787 60.943 40.286 1.00 45.16 165 ILE B N 1
ATOM 3666 C CA . ILE B 1 184 ? 38.255 59.598 40.079 1.00 48.32 165 ILE B CA 1
ATOM 3667 C C . ILE B 1 184 ? 39.283 58.529 40.426 1.00 50.34 165 ILE B C 1
ATOM 3668 O O . ILE B 1 184 ? 38.950 57.508 41.032 1.00 49.02 165 ILE B O 1
ATOM 3673 N N . GLU B 1 185 ? 40.532 58.775 40.043 1.00 53.21 166 GLU B N 1
ATOM 3674 C CA . GLU B 1 185 ? 41.663 57.931 40.469 1.00 54.28 166 GLU B CA 1
ATOM 3675 C C . GLU B 1 185 ? 41.742 57.726 41.988 1.00 51.39 166 GLU B C 1
ATOM 3676 O O . GLU B 1 185 ? 42.103 56.643 42.444 1.00 52.88 166 GLU B O 1
ATOM 3682 N N . GLN B 1 186 ? 41.374 58.743 42.764 1.00 47.80 167 GLN B N 1
ATOM 3683 C CA A GLN B 1 186 ? 41.448 58.674 44.227 0.70 46.50 167 GLN B CA 1
ATOM 3684 C CA B GLN B 1 186 ? 41.457 58.667 44.226 0.30 45.86 167 GLN B CA 1
ATOM 3685 C C . GLN B 1 186 ? 40.149 58.211 44.901 1.00 44.63 167 GLN B C 1
ATOM 3686 O O . GLN B 1 186 ? 40.074 58.148 46.123 1.00 42.48 167 GLN B O 1
ATOM 3697 N N . GLN B 1 187 ? 39.123 57.871 44.116 1.00 43.03 168 GLN B N 1
ATOM 3698 C CA . GLN B 1 187 ? 37.840 57.433 44.692 1.00 39.49 168 GLN B CA 1
ATOM 3699 C C . GLN B 1 187 ? 37.903 55.974 45.163 1.00 41.24 168 GLN B C 1
ATOM 3700 O O . GLN B 1 187 ? 37.219 55.089 44.631 1.00 40.96 168 GLN B O 1
ATOM 3706 N N . THR B 1 188 ? 38.729 55.748 46.181 1.00 39.68 169 THR B N 1
ATOM 3707 C CA . THR B 1 188 ? 38.900 54.451 46.795 1.00 38.50 169 THR B CA 1
ATOM 3708 C C . THR B 1 188 ? 37.831 54.279 47.842 1.00 37.85 169 THR B C 1
ATOM 3709 O O . THR B 1 188 ? 37.274 55.260 48.336 1.00 38.44 169 THR B O 1
ATOM 3713 N N . LEU B 1 189 ? 37.592 53.033 48.223 1.00 37.25 170 LEU B N 1
ATOM 3714 C CA . LEU B 1 189 ? 36.647 52.712 49.283 1.00 36.80 170 LEU B CA 1
ATOM 3715 C C . LEU B 1 189 ? 36.921 53.520 50.558 1.00 35.28 170 LEU B C 1
ATOM 3716 O O . LEU B 1 189 ? 36.010 54.111 51.143 1.00 33.50 170 LEU B O 1
ATOM 3721 N N . ALA B 1 190 ? 38.182 53.561 50.976 1.00 33.80 171 ALA B N 1
ATOM 3722 C CA . ALA B 1 190 ? 38.570 54.301 52.183 1.00 31.99 171 ALA B CA 1
ATOM 3723 C C . ALA B 1 190 ? 38.362 55.801 52.038 1.00 27.78 171 ALA B C 1
ATOM 3724 O O . ALA B 1 190 ? 37.850 56.454 52.950 1.00 28.40 171 ALA B O 1
ATOM 3726 N N . ASN B 1 191 ? 38.786 56.345 50.902 1.00 27.92 172 ASN B N 1
ATOM 3727 C CA . ASN B 1 191 ? 38.644 57.783 50.624 1.00 29.48 172 ASN B CA 1
ATOM 3728 C C . ASN B 1 191 ? 37.178 58.175 50.470 1.00 27.70 172 ASN B C 1
ATOM 3729 O O . ASN B 1 191 ? 36.733 59.165 51.050 1.00 27.34 172 ASN B O 1
ATOM 3734 N N . ASN B 1 192 ? 36.431 57.377 49.706 1.00 27.66 173 ASN B N 1
ATOM 3735 C CA . ASN B 1 192 ? 34.982 57.580 49.564 1.00 25.98 173 ASN B CA 1
ATOM 3736 C C . ASN B 1 192 ? 34.299 57.591 50.910 1.00 23.80 173 ASN B C 1
ATOM 3737 O O . ASN B 1 192 ? 33.513 58.477 51.212 1.00 24.23 173 ASN B O 1
ATOM 3742 N N . GLN B 1 193 ? 34.614 56.630 51.758 1.00 24.33 174 GLN B N 1
ATOM 3743 C CA . GLN B 1 193 ? 34.005 56.577 53.087 1.00 25.08 174 GLN B CA 1
ATOM 3744 C C . GLN B 1 193 ? 34.356 57.787 53.951 1.00 26.30 174 GLN B C 1
ATOM 3745 O O . GLN B 1 193 ? 33.517 58.320 54.703 1.00 24.39 174 GLN B O 1
ATOM 3751 N N . ARG B 1 194 ? 35.600 58.220 53.868 1.00 27.94 175 ARG B N 1
ATOM 3752 C CA . ARG B 1 194 ? 36.034 59.368 54.655 1.00 27.70 175 ARG B CA 1
ATOM 3753 C C . ARG B 1 194 ? 35.264 60.621 54.242 1.00 24.95 175 ARG B C 1
ATOM 3754 O O . ARG B 1 194 ? 34.905 61.459 55.075 1.00 25.65 175 ARG B O 1
ATOM 3762 N N . GLN B 1 195 ? 35.024 60.751 52.947 1.00 25.74 176 GLN B N 1
ATOM 3763 C CA . GLN B 1 195 ? 34.364 61.945 52.425 1.00 24.56 176 GLN B CA 1
ATOM 3764 C C . GLN B 1 195 ? 32.857 61.864 52.690 1.00 23.73 176 GLN B C 1
ATOM 3765 O O . GLN B 1 195 ? 32.212 62.884 52.953 1.00 24.68 176 GLN B O 1
ATOM 3771 N N . GLN B 1 196 ? 32.297 60.656 52.679 1.00 23.74 177 GLN B N 1
ATOM 3772 C CA . GLN B 1 196 ? 30.953 60.470 53.227 1.00 22.94 177 GLN B CA 1
ATOM 3773 C C . GLN B 1 196 ? 30.865 60.959 54.661 1.00 24.48 177 GLN B C 1
ATOM 3774 O O . GLN B 1 196 ? 29.917 61.644 55.035 1.00 24.15 177 GLN B O 1
ATOM 3780 N N . ALA B 1 197 ? 31.836 60.554 55.482 1.00 26.45 178 ALA B N 1
ATOM 3781 C CA . ALA B 1 197 ? 31.828 60.874 56.905 1.00 25.47 178 ALA B CA 1
ATOM 3782 C C . ALA B 1 197 ? 31.904 62.375 57.153 1.00 23.67 178 ALA B C 1
ATOM 3783 O O . ALA B 1 197 ? 31.259 62.895 58.063 1.00 26.38 178 ALA B O 1
ATOM 3785 N N . LYS B 1 198 ? 32.660 63.060 56.323 1.00 24.98 179 LYS B N 1
ATOM 3786 C CA . LYS B 1 198 ? 32.817 64.507 56.416 1.00 27.94 179 LYS B CA 1
ATOM 3787 C C . LYS B 1 198 ? 31.493 65.228 56.180 1.00 29.41 179 LYS B C 1
ATOM 3788 O O . LYS B 1 198 ? 31.176 66.189 56.882 1.00 28.73 179 LYS B O 1
ATOM 3794 N N . LEU B 1 199 ? 30.709 64.752 55.209 1.00 25.19 180 LEU B N 1
ATOM 3795 C CA . LEU B 1 199 ? 29.351 65.272 54.980 1.00 25.24 180 LEU B CA 1
ATOM 3796 C C . LEU B 1 199 ? 28.317 64.854 56.017 1.00 23.65 180 LEU B C 1
ATOM 3797 O O . LEU B 1 199 ? 27.414 65.624 56.328 1.00 26.03 180 LEU B O 1
ATOM 3802 N N . GLY B 1 200 ? 28.406 63.638 56.539 1.00 21.48 181 GLY B N 1
ATOM 3803 C CA . GLY B 1 200 ? 27.390 63.133 57.450 1.00 22.90 181 GLY B CA 1
ATOM 3804 C C . GLY B 1 200 ? 26.109 62.685 56.760 1.00 21.63 181 GLY B C 1
ATOM 3805 O O . GLY B 1 200 ? 25.055 62.551 57.398 1.00 22.09 181 GLY B O 1
ATOM 3806 N N . SER B 1 201 ? 26.201 62.443 55.449 1.00 22.31 182 SER B N 1
ATOM 3807 C CA . SER B 1 201 ? 25.047 62.106 54.618 1.00 22.19 182 SER B CA 1
ATOM 3808 C C . SER B 1 201 ? 25.261 60.765 53.950 1.00 22.75 182 SER B C 1
ATOM 3809 O O . SER B 1 201 ? 26.350 60.197 54.017 1.00 25.27 182 SER B O 1
ATOM 3812 N N . THR B 1 202 ? 24.232 60.256 53.282 1.00 18.51 183 THR B N 1
ATOM 3813 C CA . THR B 1 202 ? 24.361 59.025 52.527 1.00 18.36 183 THR B CA 1
ATOM 3814 C C . THR B 1 202 ? 24.823 59.375 51.133 1.00 18.55 183 THR B C 1
ATOM 3815 O O . THR B 1 202 ? 24.335 60.344 50.519 1.00 18.48 183 THR B O 1
ATOM 3819 N N . ILE B 1 203 ? 25.771 58.605 50.618 1.00 15.87 184 ILE B N 1
ATOM 3820 C CA . ILE B 1 203 ? 26.244 58.786 49.256 1.00 15.68 184 ILE B CA 1
ATOM 3821 C C . ILE B 1 203 ? 25.941 57.535 48.441 1.00 18.39 184 ILE B C 1
ATOM 3822 O O . ILE B 1 203 ? 26.490 56.479 48.700 1.00 18.70 184 ILE B O 1
ATOM 3827 N N . VAL B 1 204 ? 25.054 57.662 47.446 1.00 14.90 185 VAL B N 1
ATOM 3828 C CA . VAL B 1 204 ? 24.795 56.593 46.492 1.00 17.31 185 VAL B CA 1
ATOM 3829 C C . VAL B 1 204 ? 25.686 56.878 45.293 1.00 19.74 185 VAL B C 1
ATOM 3830 O O . VAL B 1 204 ? 25.381 57.742 44.459 1.00 16.98 185 VAL B O 1
ATOM 3834 N N . LEU B 1 205 ? 26.838 56.202 45.241 1.00 17.75 186 LEU B N 1
ATOM 3835 C CA . LEU B 1 205 ? 27.848 56.513 44.242 1.00 16.85 186 LEU B CA 1
ATOM 3836 C C . LEU B 1 205 ? 27.587 55.618 43.058 1.00 19.27 186 LEU B C 1
ATOM 3837 O O . LEU B 1 205 ? 27.913 54.427 43.058 1.00 15.30 186 LEU B O 1
ATOM 3842 N N . LYS B 1 206 ? 26.966 56.197 42.031 1.00 19.23 187 LYS B N 1
ATOM 3843 C CA . LYS B 1 206 ? 26.439 55.405 40.929 1.00 19.96 187 LYS B CA 1
ATOM 3844 C C . LYS B 1 206 ? 27.547 54.989 39.997 1.00 23.01 187 LYS B C 1
ATOM 3845 O O . LYS B 1 206 ? 28.435 55.786 39.705 1.00 22.06 187 LYS B O 1
ATOM 3851 N N . SER B 1 207 ? 27.472 53.749 39.521 1.00 23.56 188 SER B N 1
ATOM 3852 C CA . SER B 1 207 ? 28.448 53.232 38.543 1.00 27.30 188 SER B CA 1
ATOM 3853 C C . SER B 1 207 ? 27.921 51.942 37.958 1.00 26.11 188 SER B C 1
ATOM 3854 O O . SER B 1 207 ? 26.754 51.621 38.145 1.00 24.19 188 SER B O 1
ATOM 3857 N N . HIS B 1 208 ? 28.790 51.196 37.266 1.00 26.86 189 HIS B N 1
ATOM 3858 C CA . HIS B 1 208 ? 28.447 49.862 36.765 1.00 28.28 189 HIS B CA 1
ATOM 3859 C C . HIS B 1 208 ? 28.052 48.988 37.943 1.00 23.44 189 HIS B C 1
ATOM 3860 O O . HIS B 1 208 ? 27.200 48.110 37.814 1.00 23.55 189 HIS B O 1
ATOM 3867 N N . ARG B 1 209 ? 28.665 49.249 39.096 1.00 22.82 190 ARG B N 1
ATOM 3868 C CA . ARG B 1 209 ? 28.333 48.540 40.337 1.00 22.03 190 ARG B CA 1
ATOM 3869 C C . ARG B 1 209 ? 28.242 49.567 41.479 1.00 19.57 190 ARG B C 1
ATOM 3870 O O . ARG B 1 209 ? 29.213 49.834 42.214 1.00 20.32 190 ARG B O 1
ATOM 3878 N N . THR B 1 210 ? 27.046 50.150 41.591 1.00 16.21 191 THR B N 1
ATOM 3879 C CA . THR B 1 210 ? 26.779 51.214 42.521 1.00 15.66 191 THR B CA 1
ATOM 3880 C C . THR B 1 210 ? 27.134 50.810 43.953 1.00 16.13 191 THR B C 1
ATOM 3881 O O . THR B 1 210 ? 26.905 49.671 44.349 1.00 17.38 191 THR B O 1
ATOM 3885 N N . THR B 1 211 ? 27.697 51.759 44.697 1.00 15.86 192 THR B N 1
ATOM 3886 C CA . THR B 1 211 ? 28.118 51.582 46.076 1.00 16.92 192 THR B CA 1
ATOM 3887 C C . THR B 1 211 ? 27.460 52.635 46.928 1.00 18.81 192 THR B C 1
ATOM 3888 O O . THR B 1 211 ? 27.414 53.817 46.551 1.00 21.86 192 THR B O 1
ATOM 3892 N N . ILE B 1 212 ? 26.925 52.213 48.063 1.00 17.12 193 ILE B N 1
ATOM 3893 C CA . ILE B 1 212 ? 26.268 53.133 48.990 1.00 17.68 193 ILE B CA 1
ATOM 3894 C C . ILE B 1 212 ? 27.092 53.277 50.268 1.00 18.56 193 ILE B C 1
ATOM 3895 O O . ILE B 1 212 ? 27.280 52.298 51.011 1.00 19.19 193 ILE B O 1
ATOM 3900 N N . PHE B 1 213 ? 27.562 54.497 50.499 1.00 20.03 194 PHE B N 1
ATOM 3901 C CA . PHE B 1 213 ? 28.316 54.872 51.706 1.00 17.24 194 PHE B CA 1
ATOM 3902 C C . PHE B 1 213 ? 27.404 55.581 52.688 1.00 18.37 194 PHE B C 1
ATOM 3903 O O . PHE B 1 213 ? 26.637 56.466 52.327 1.00 18.32 194 PHE B O 1
ATOM 3911 N N . HIS B 1 214 ? 27.540 55.225 53.953 1.00 15.71 195 HIS B N 1
ATOM 3912 C CA . HIS B 1 214 ? 26.732 55.796 55.015 1.00 19.49 195 HIS B CA 1
ATOM 3913 C C . HIS B 1 214 ? 27.446 55.513 56.354 1.00 23.31 195 HIS B C 1
ATOM 3914 O O . HIS B 1 214 ? 28.621 55.133 56.370 1.00 24.54 195 HIS B O 1
ATOM 3921 N N . ALA B 1 215 ? 26.735 55.719 57.457 1.00 26.46 196 ALA B N 1
ATOM 3922 C CA . ALA B 1 215 ? 27.333 55.575 58.797 1.00 29.15 196 ALA B CA 1
ATOM 3923 C C . ALA B 1 215 ? 27.716 54.144 59.155 1.00 30.91 196 ALA B C 1
ATOM 3924 O O . ALA B 1 215 ? 28.553 53.940 60.032 1.00 36.66 196 ALA B O 1
ATOM 3926 N N . GLY B 1 216 ? 27.153 53.172 58.450 1.00 28.08 197 GLY B N 1
ATOM 3927 C CA . GLY B 1 216 ? 27.410 51.740 58.641 1.00 28.64 197 GLY B CA 1
ATOM 3928 C C . GLY B 1 216 ? 28.300 51.151 57.571 1.00 26.49 197 GLY B C 1
ATOM 3929 O O . GLY B 1 216 ? 28.988 51.893 56.874 1.00 27.68 197 GLY B O 1
ATOM 3930 N N . GLU B 1 217 ? 28.337 49.816 57.476 1.00 26.38 198 GLU B N 1
ATOM 3931 C CA . GLU B 1 217 ? 29.120 49.129 56.447 1.00 28.87 198 GLU B CA 1
ATOM 3932 C C . GLU B 1 217 ? 28.490 49.440 55.107 1.00 24.57 198 GLU B C 1
ATOM 3933 O O . GLU B 1 217 ? 27.275 49.304 54.975 1.00 25.01 198 GLU B O 1
ATOM 3939 N N . PRO B 1 218 ? 29.307 49.794 54.120 1.00 23.59 199 PRO B N 1
ATOM 3940 C CA . PRO B 1 218 ? 28.754 50.145 52.821 1.00 23.08 199 PRO B CA 1
ATOM 3941 C C . PRO B 1 218 ? 28.064 48.971 52.148 1.00 23.19 199 PRO B C 1
ATOM 3942 O O . PRO B 1 218 ? 28.396 47.816 52.403 1.00 22.45 199 PRO B O 1
ATOM 3946 N N . PHE B 1 219 ? 27.116 49.286 51.267 1.00 21.83 200 PHE B N 1
ATOM 3947 C CA . PHE B 1 219 ? 26.427 48.292 50.469 1.00 20.48 200 PHE B CA 1
ATOM 3948 C C . PHE B 1 219 ? 26.990 48.374 49.063 1.00 20.62 200 PHE B C 1
ATOM 3949 O O . PHE B 1 219 ? 27.167 49.466 48.523 1.00 20.66 200 PHE B O 1
ATOM 3957 N N . GLN B 1 220 ? 27.189 47.215 48.454 1.00 19.27 201 GLN B N 1
ATOM 3958 C CA . GLN B 1 220 ? 27.715 47.103 47.109 1.00 19.31 201 GLN B CA 1
ATOM 3959 C C . GLN B 1 220 ? 26.673 46.455 46.224 1.00 18.50 201 GLN B C 1
ATOM 3960 O O . GLN B 1 220 ? 26.325 45.309 46.441 1.00 16.73 201 GLN B O 1
ATOM 3966 N N . ASN B 1 221 ? 26.157 47.193 45.234 1.00 15.77 202 ASN B N 1
ATOM 3967 C CA . ASN B 1 221 ? 25.178 46.602 44.342 1.00 18.11 202 ASN B CA 1
ATOM 3968 C C . ASN B 1 221 ? 25.856 45.588 43.419 1.00 18.32 202 ASN B C 1
ATOM 3969 O O . ASN B 1 221 ? 27.033 45.719 43.082 1.00 21.71 202 ASN B O 1
ATOM 3974 N N . THR B 1 222 ? 25.117 44.557 43.042 1.00 17.06 203 THR B N 1
ATOM 3975 C CA . THR B 1 222 ? 25.654 43.453 42.280 1.00 17.23 203 THR B CA 1
ATOM 3976 C C . THR B 1 222 ? 25.001 43.320 40.911 1.00 19.36 203 THR B C 1
ATOM 3977 O O . THR B 1 222 ? 25.206 42.332 40.217 1.00 22.86 203 THR B O 1
ATOM 3981 N N . GLY B 1 223 ? 24.220 44.324 40.517 1.00 20.74 204 GLY B N 1
ATOM 3982 C CA . GLY B 1 223 ? 23.556 44.315 39.199 1.00 18.34 204 GLY B CA 1
ATOM 3983 C C . GLY B 1 223 ? 23.866 45.578 38.442 1.00 19.57 204 GLY B C 1
ATOM 3984 O O . GLY B 1 223 ? 24.590 46.444 38.927 1.00 19.18 204 GLY B O 1
ATOM 3985 N N . GLY B 1 224 ? 23.296 45.677 37.243 1.00 18.75 205 GLY B N 1
ATOM 3986 C CA . GLY B 1 224 ? 23.536 46.811 36.369 1.00 19.60 205 GLY B CA 1
ATOM 3987 C C . GLY B 1 224 ? 24.120 46.319 35.065 1.00 19.49 205 GLY B C 1
ATOM 3988 O O . GLY B 1 224 ? 24.871 45.355 35.030 1.00 17.91 205 GLY B O 1
ATOM 3989 N N . ASN B 1 225 ? 23.762 46.956 33.972 1.00 18.59 206 ASN B N 1
ATOM 3990 C CA . ASN B 1 225 ? 24.245 46.515 32.689 1.00 16.57 206 ASN B CA 1
ATOM 3991 C C . ASN B 1 225 ? 24.261 47.684 31.723 1.00 17.03 206 ASN B C 1
ATOM 3992 O O . ASN B 1 225 ? 23.543 48.671 31.944 1.00 17.91 206 ASN B O 1
ATOM 3997 N N . PRO B 1 226 ? 25.114 47.608 30.677 1.00 17.88 207 PRO B N 1
ATOM 3998 C CA . PRO B 1 226 ? 25.194 48.737 29.740 1.00 16.97 207 PRO B CA 1
ATOM 3999 C C . PRO B 1 226 ? 23.978 48.979 28.839 1.00 16.44 207 PRO B C 1
ATOM 4000 O O . PRO B 1 226 ? 23.936 50.013 28.182 1.00 16.87 207 PRO B O 1
ATOM 4004 N N . GLY B 1 227 ? 22.992 48.089 28.846 1.00 15.56 208 GLY B N 1
ATOM 4005 C CA . GLY B 1 227 ? 21.683 48.371 28.219 1.00 15.52 208 GLY B CA 1
ATOM 4006 C C . GLY B 1 227 ? 20.900 49.480 28.921 1.00 16.93 208 GLY B C 1
ATOM 4007 O O . GLY B 1 227 ? 19.985 50.067 28.345 1.00 14.46 208 GLY B O 1
ATOM 4016 N N . ALA B 1 229 ? 22.439 52.211 29.992 1.00 16.77 210 ALA B N 1
ATOM 4017 C CA . ALA B 1 229 ? 23.258 53.417 29.814 1.00 18.69 210 ALA B CA 1
ATOM 4018 C C . ALA B 1 229 ? 22.563 54.343 28.807 1.00 18.69 210 ALA B C 1
ATOM 4019 O O . ALA B 1 229 ? 23.028 54.542 27.675 1.00 18.62 210 ALA B O 1
ATOM 4021 N N . THR B 1 230 ? 21.445 54.904 29.236 1.00 18.81 211 THR B N 1
ATOM 4022 C CA . THR B 1 230 ? 20.646 55.722 28.364 1.00 17.18 211 THR B CA 1
ATOM 4023 C C . THR B 1 230 ? 20.017 56.826 29.209 1.00 17.53 211 THR B C 1
ATOM 4024 O O . THR B 1 230 ? 19.840 56.680 30.425 1.00 17.90 211 THR B O 1
ATOM 4028 N N . GLY B 1 231 ? 19.721 57.954 28.582 1.00 17.10 212 GLY B N 1
ATOM 4029 C CA . GLY B 1 231 ? 19.156 59.083 29.341 1.00 17.50 212 GLY B CA 1
ATOM 4030 C C . GLY B 1 231 ? 17.878 58.714 30.049 1.00 16.40 212 GLY B C 1
ATOM 4031 O O . GLY B 1 231 ? 16.960 58.182 29.428 1.00 18.00 212 GLY B O 1
ATOM 4032 N N . GLY B 1 232 ? 17.801 59.027 31.348 1.00 15.09 213 GLY B N 1
ATOM 4033 C CA . GLY B 1 232 ? 16.604 58.781 32.150 1.00 14.42 213 GLY B CA 1
ATOM 4034 C C . GLY B 1 232 ? 16.775 57.675 33.175 1.00 13.80 213 GLY B C 1
ATOM 4035 O O . GLY B 1 232 ? 15.985 57.556 34.094 1.00 15.54 213 GLY B O 1
ATOM 4036 N N . THR B 1 233 ? 17.780 56.819 32.981 1.00 14.67 214 THR B N 1
ATOM 4037 C CA . THR B 1 233 ? 18.022 55.732 33.954 1.00 14.42 214 THR B CA 1
ATOM 4038 C C . THR B 1 233 ? 18.245 56.281 35.347 1.00 14.49 214 THR B C 1
ATOM 4039 O O . THR B 1 233 ? 17.700 55.776 36.309 1.00 16.21 214 THR B O 1
ATOM 4043 N N . GLY B 1 234 ? 19.025 57.345 35.468 1.00 13.70 215 GLY B N 1
ATOM 4044 C CA . GLY B 1 234 ? 19.279 57.936 36.753 1.00 16.22 215 GLY B CA 1
ATOM 4045 C C . GLY B 1 234 ? 18.097 58.667 37.348 1.00 15.40 215 GLY B C 1
ATOM 4046 O O . GLY B 1 234 ? 17.883 58.628 38.553 1.00 14.81 215 GLY B O 1
ATOM 4047 N N . ASP B 1 235 ? 17.332 59.352 36.504 1.00 16.09 216 ASP B N 1
ATOM 4048 C CA . ASP B 1 235 ? 16.083 59.999 36.924 1.00 14.97 216 ASP B CA 1
ATOM 4049 C C . ASP B 1 235 ? 15.114 58.960 37.486 1.00 13.90 216 ASP B C 1
ATOM 4050 O O . ASP B 1 235 ? 14.414 59.199 38.469 1.00 13.53 216 ASP B O 1
ATOM 4055 N N . THR B 1 236 ? 15.040 57.824 36.817 1.00 12.80 217 THR B N 1
ATOM 4056 C CA . THR B 1 236 ? 14.209 56.708 37.270 1.00 12.19 217 THR B CA 1
ATOM 4057 C C . THR B 1 236 ? 14.616 56.187 38.641 1.00 13.10 217 THR B C 1
ATOM 4058 O O . THR B 1 236 ? 13.759 56.031 39.553 1.00 12.03 217 THR B O 1
ATOM 4062 N N . LEU B 1 237 ? 15.910 55.924 38.810 1.00 12.20 218 LEU B N 1
ATOM 4063 C CA . LEU B 1 237 ? 16.414 55.468 40.100 1.00 11.93 218 LEU B CA 1
ATOM 4064 C C . LEU B 1 237 ? 16.068 56.443 41.219 1.00 12.26 218 LEU B C 1
ATOM 4065 O O . LEU B 1 237 ? 15.657 56.026 42.300 1.00 13.35 218 LEU B O 1
ATOM 4070 N N . ALA B 1 238 ? 16.262 57.735 40.966 1.00 14.96 219 ALA B N 1
ATOM 4071 C CA . ALA B 1 238 ? 16.020 58.763 41.981 1.00 14.19 219 ALA B CA 1
ATOM 4072 C C . ALA B 1 238 ? 14.576 58.711 42.423 1.00 12.93 219 ALA B C 1
ATOM 4073 O O . ALA B 1 238 ? 14.282 58.824 43.621 1.00 14.52 219 ALA B O 1
ATOM 4075 N N . GLY B 1 239 ? 13.654 58.515 41.477 1.00 14.10 220 GLY B N 1
ATOM 4076 C CA . GLY B 1 239 ? 12.255 58.391 41.804 1.00 13.31 220 GLY B CA 1
ATOM 4077 C C . GLY B 1 239 ? 11.884 57.170 42.625 1.00 13.45 220 GLY B C 1
ATOM 4078 O O . GLY B 1 239 ? 11.017 57.237 43.493 1.00 13.59 220 GLY B O 1
ATOM 4079 N N . ILE B 1 240 ? 12.518 56.052 42.320 1.00 13.65 221 ILE B N 1
ATOM 4080 C CA . ILE B 1 240 ? 12.379 54.825 43.110 1.00 12.97 221 ILE B CA 1
ATOM 4081 C C . ILE B 1 240 ? 12.892 55.026 44.527 1.00 12.78 221 ILE B C 1
ATOM 4082 O O . ILE B 1 240 ? 12.232 54.590 45.497 1.00 12.93 221 ILE B O 1
ATOM 4087 N N . ILE B 1 241 ? 14.055 55.668 44.664 1.00 12.88 222 ILE B N 1
ATOM 4088 C CA . ILE B 1 241 ? 14.605 55.939 45.997 1.00 13.62 222 ILE B CA 1
ATOM 4089 C C . ILE B 1 241 ? 13.600 56.771 46.787 1.00 12.62 222 ILE B C 1
ATOM 4090 O O . ILE B 1 241 ? 13.245 56.463 47.939 1.00 13.50 222 ILE B O 1
ATOM 4095 N N . ALA B 1 242 ? 13.095 57.814 46.158 1.00 13.83 223 ALA B N 1
ATOM 4096 C CA . ALA B 1 242 ? 12.121 58.689 46.839 1.00 12.43 223 ALA B CA 1
ATOM 4097 C C . ALA B 1 242 ? 10.859 57.935 47.287 1.00 13.30 223 ALA B C 1
ATOM 4098 O O . ALA B 1 242 ? 10.395 58.086 48.412 1.00 14.96 223 ALA B O 1
ATOM 4100 N N . GLY B 1 243 ? 10.278 57.125 46.398 1.00 13.22 224 GLY B N 1
ATOM 4101 C CA . GLY B 1 243 ? 9.103 56.309 46.715 1.00 14.31 224 GLY B CA 1
ATOM 4102 C C . GLY B 1 243 ? 9.369 55.279 47.814 1.00 12.60 224 GLY B C 1
ATOM 4103 O O . GLY B 1 243 ? 8.507 55.014 48.641 1.00 14.41 224 GLY B O 1
ATOM 4104 N N . PHE B 1 244 ? 10.572 54.693 47.820 1.00 12.76 225 PHE B N 1
ATOM 4105 C CA . PHE B 1 244 ? 10.928 53.764 48.868 1.00 12.06 225 PHE B CA 1
ATOM 4106 C C . PHE B 1 244 ? 11.022 54.449 50.223 1.00 14.53 225 PHE B C 1
ATOM 4107 O O . PHE B 1 244 ? 10.468 53.953 51.207 1.00 15.31 225 PHE B O 1
ATOM 4115 N N . LEU B 1 245 ? 11.709 55.584 50.277 1.00 15.33 226 LEU B N 1
ATOM 4116 C CA . LEU B 1 245 ? 11.865 56.328 51.544 1.00 14.43 226 LEU B CA 1
ATOM 4117 C C . LEU B 1 245 ? 10.508 56.838 52.062 1.00 15.16 226 LEU B C 1
ATOM 4118 O O . LEU B 1 245 ? 10.320 57.054 53.256 1.00 17.04 226 LEU B O 1
ATOM 4123 N N . ALA B 1 246 ? 9.556 57.013 51.154 1.00 15.21 227 ALA B N 1
ATOM 4124 C CA . ALA B 1 246 ? 8.216 57.460 51.503 1.00 15.65 227 ALA B CA 1
ATOM 4125 C C . ALA B 1 246 ? 7.425 56.404 52.265 1.00 18.16 227 ALA B C 1
ATOM 4126 O O . ALA B 1 246 ? 6.611 56.758 53.110 1.00 17.97 227 ALA B O 1
ATOM 4128 N N . GLN B 1 247 ? 7.725 55.127 52.006 1.00 16.01 228 GLN B N 1
ATOM 4129 C CA . GLN B 1 247 ? 6.893 54.013 52.438 1.00 17.60 228 GLN B CA 1
ATOM 4130 C C . GLN B 1 247 ? 7.522 53.108 53.485 1.00 18.19 228 GLN B C 1
ATOM 4131 O O . GLN B 1 247 ? 6.799 52.475 54.250 1.00 17.81 228 GLN B O 1
ATOM 4137 N N . PHE B 1 248 ? 8.846 52.976 53.463 1.00 15.61 229 PHE B N 1
ATOM 4138 C CA . PHE B 1 248 ? 9.510 51.894 54.187 1.00 16.26 229 PHE B CA 1
ATOM 4139 C C . PHE B 1 248 ? 10.314 52.444 55.355 1.00 16.33 229 PHE B C 1
ATOM 4140 O O . PHE B 1 248 ? 10.291 53.641 55.615 1.00 16.59 229 PHE B O 1
ATOM 4148 N N . LYS B 1 249 ? 11.009 51.581 56.077 1.00 17.32 230 LYS B N 1
ATOM 4149 C CA . LYS B 1 249 ? 11.678 52.001 57.291 1.00 20.35 230 LYS B CA 1
ATOM 4150 C C . LYS B 1 249 ? 12.748 53.035 56.992 1.00 19.84 230 LYS B C 1
ATOM 4151 O O . LYS B 1 249 ? 13.403 52.991 55.958 1.00 20.64 230 LYS B O 1
ATOM 4155 N N . PRO B 1 250 ? 12.883 54.023 57.869 1.00 21.22 231 PRO B N 1
ATOM 4156 C CA . PRO B 1 250 ? 13.843 55.110 57.650 1.00 21.32 231 PRO B CA 1
ATOM 4157 C C . PRO B 1 250 ? 15.299 54.726 57.922 1.00 23.28 231 PRO B C 1
ATOM 4158 O O . PRO B 1 250 ? 15.965 55.378 58.702 1.00 23.49 231 PRO B O 1
ATOM 4162 N N . THR B 1 251 ? 15.791 53.680 57.266 1.00 22.32 232 THR B N 1
ATOM 4163 C CA . THR B 1 251 ? 17.166 53.243 57.403 1.00 22.94 232 THR B CA 1
ATOM 4164 C C . THR B 1 251 ? 17.812 53.152 56.025 1.00 22.57 232 THR B C 1
ATOM 4165 O O . THR B 1 251 ? 17.116 53.111 55.012 1.00 22.66 232 THR B O 1
ATOM 4169 N N . ILE B 1 252 ? 19.137 53.100 55.955 1.00 19.06 233 ILE B N 1
ATOM 4170 C CA A ILE B 1 252 ? 19.792 53.121 54.653 0.70 18.40 233 ILE B CA 1
ATOM 4171 C CA B ILE B 1 252 ? 19.807 53.111 54.651 0.30 19.42 233 ILE B CA 1
ATOM 4172 C C . ILE B 1 252 ? 19.553 51.819 53.884 1.00 19.06 233 ILE B C 1
ATOM 4173 O O . ILE B 1 252 ? 19.684 51.793 52.661 1.00 19.42 233 ILE B O 1
ATOM 4182 N N . GLU B 1 253 ? 19.118 50.749 54.568 1.00 18.38 234 GLU B N 1
ATOM 4183 C CA . GLU B 1 253 ? 18.770 49.524 53.866 1.00 17.05 234 GLU B CA 1
ATOM 4184 C C . GLU B 1 253 ? 17.668 49.781 52.825 1.00 17.53 234 GLU B C 1
ATOM 4185 O O . GLU B 1 253 ? 17.614 49.144 51.766 1.00 16.89 234 GLU B O 1
ATOM 4191 N N . THR B 1 254 ? 16.778 50.713 53.149 1.00 15.52 235 THR B N 1
ATOM 4192 C CA . THR B 1 254 ? 15.679 51.063 52.246 1.00 17.13 235 THR B CA 1
ATOM 4193 C C . THR B 1 254 ? 16.217 51.626 50.945 1.00 15.07 235 THR B C 1
ATOM 4194 O O . THR B 1 254 ? 15.718 51.298 49.900 1.00 14.88 235 THR B O 1
ATOM 4198 N N . ILE B 1 255 ? 17.239 52.462 51.032 1.00 14.09 236 ILE B N 1
ATOM 4199 C CA . ILE B 1 255 ? 17.877 53.057 49.870 1.00 14.68 236 ILE B CA 1
ATOM 4200 C C . ILE B 1 255 ? 18.570 51.960 49.063 1.00 16.15 236 ILE B C 1
ATOM 4201 O O . ILE B 1 255 ? 18.464 51.920 47.857 1.00 15.08 236 ILE B O 1
ATOM 4206 N N . ALA B 1 256 ? 19.290 51.052 49.739 1.00 15.15 237 ALA B N 1
ATOM 4207 C CA . ALA B 1 256 ? 19.899 49.926 49.078 1.00 14.72 237 ALA B CA 1
ATOM 4208 C C . ALA B 1 256 ? 18.890 49.047 48.335 1.00 15.75 237 ALA B C 1
ATOM 4209 O O . ALA B 1 256 ? 19.169 48.536 47.252 1.00 15.39 237 ALA B O 1
ATOM 4211 N N . GLY B 1 257 ? 17.714 48.843 48.922 1.00 14.15 238 GLY B N 1
ATOM 4212 C CA . GLY B 1 257 ? 16.646 48.076 48.275 1.00 14.61 238 GLY B CA 1
ATOM 4213 C C . GLY B 1 257 ? 16.179 48.696 46.955 1.00 14.96 238 GLY B C 1
ATOM 4214 O O . GLY B 1 257 ? 15.947 47.987 45.969 1.00 16.81 238 GLY B O 1
ATOM 4215 N N . ALA B 1 258 ? 15.980 50.005 46.969 1.00 14.12 239 ALA B N 1
ATOM 42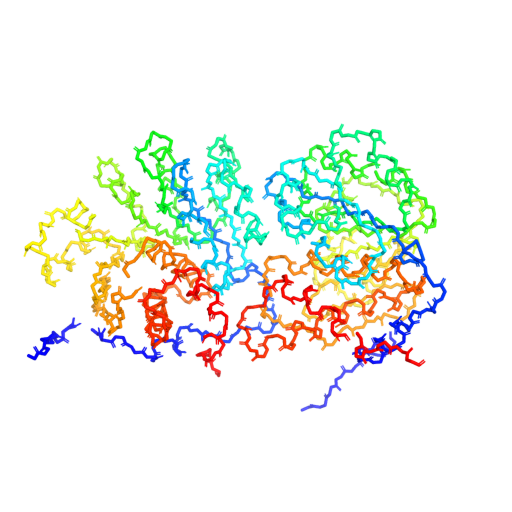16 C CA . ALA B 1 258 ? 15.671 50.784 45.772 1.00 13.00 239 ALA B CA 1
ATOM 4217 C C . ALA B 1 258 ? 16.724 50.614 44.672 1.00 14.85 239 ALA B C 1
ATOM 4218 O O . ALA B 1 258 ? 16.404 50.357 43.503 1.00 14.95 239 ALA B O 1
ATOM 4220 N N . VAL B 1 259 ? 17.987 50.792 45.042 1.00 13.40 240 VAL B N 1
ATOM 4221 C CA . VAL B 1 259 ? 19.098 50.661 44.093 1.00 14.18 240 VAL B CA 1
ATOM 4222 C C . VAL B 1 259 ? 19.142 49.251 43.521 1.00 14.36 240 VAL B C 1
ATOM 4223 O O . VAL B 1 259 ? 19.315 49.060 42.314 1.00 15.26 240 VAL B O 1
ATOM 4227 N N . TYR B 1 260 ? 18.962 48.241 44.374 1.00 15.18 241 TYR B N 1
ATOM 4228 C CA . TYR B 1 260 ? 18.974 46.867 43.910 1.00 15.34 241 TYR B CA 1
ATOM 4229 C C . TYR B 1 260 ? 17.821 46.546 42.963 1.00 12.91 241 TYR B C 1
ATOM 4230 O O . TYR B 1 260 ? 18.003 45.886 41.931 1.00 12.87 241 TYR B O 1
ATOM 4239 N N . LEU B 1 261 ? 16.616 46.962 43.327 1.00 13.90 242 LEU B N 1
ATOM 4240 C CA . LEU B 1 261 ? 15.448 46.668 42.505 1.00 14.86 242 LEU B CA 1
ATOM 4241 C C . LEU B 1 261 ? 15.578 47.317 41.146 1.00 14.31 242 LEU B C 1
ATOM 4242 O O . LEU B 1 261 ? 15.275 46.691 40.139 1.00 14.73 242 LEU B O 1
ATOM 4247 N N . HIS B 1 262 ? 16.012 48.574 41.110 1.00 13.52 243 HIS B N 1
ATOM 4248 C CA . HIS B 1 262 ? 16.236 49.282 39.836 1.00 12.24 243 HIS B CA 1
ATOM 4249 C C . HIS B 1 262 ? 17.109 48.464 38.859 1.00 15.04 243 HIS B C 1
ATOM 4250 O O . HIS B 1 262 ? 16.762 48.295 37.713 1.00 15.00 243 HIS B O 1
ATOM 4257 N N . SER B 1 263 ? 18.238 47.964 39.354 1.00 15.21 244 SER B N 1
ATOM 4258 C CA A SER B 1 263 ? 19.144 47.175 38.518 0.70 14.99 244 SER B CA 1
ATOM 4259 C CA B SER B 1 263 ? 19.157 47.160 38.543 0.30 15.14 244 SER B CA 1
ATOM 4260 C C . SER B 1 263 ? 18.650 45.739 38.264 1.00 14.49 244 SER B C 1
ATOM 4261 O O . SER B 1 263 ? 18.994 45.151 37.233 1.00 16.56 244 SER B O 1
ATOM 4266 N N . LEU B 1 264 ? 17.878 45.149 39.178 1.00 14.41 245 LEU B N 1
ATOM 4267 C CA . LEU B 1 264 ? 17.322 43.809 38.968 1.00 13.40 245 LEU B CA 1
ATOM 4268 C C . LEU B 1 264 ? 16.366 43.830 37.806 1.00 13.75 245 LEU B C 1
ATOM 4269 O O . LEU B 1 264 ? 16.415 43.008 36.894 1.00 14.04 245 LEU B O 1
ATOM 4274 N N . ILE B 1 265 ? 15.482 44.814 37.820 1.00 14.25 246 ILE B N 1
ATOM 4275 C CA . ILE B 1 265 ? 14.518 44.955 36.730 1.00 11.84 246 ILE B CA 1
ATOM 4276 C C . ILE B 1 265 ? 15.246 45.273 35.422 1.00 13.96 246 ILE B C 1
ATOM 4277 O O . ILE B 1 265 ? 14.935 44.711 34.372 1.00 15.77 246 ILE B O 1
ATOM 4282 N N . GLY B 1 266 ? 16.206 46.182 35.469 1.00 12.87 247 GLY B N 1
ATOM 4283 C CA . GLY B 1 266 ? 16.908 46.585 34.266 1.00 14.25 247 GLY B CA 1
ATOM 4284 C C . GLY B 1 266 ? 17.696 45.411 33.717 1.00 13.28 247 GLY B C 1
ATOM 4285 O O . GLY B 1 266 ? 17.785 45.238 32.528 1.00 14.96 247 GLY B O 1
ATOM 4286 N N . ASP B 1 267 ? 18.255 44.581 34.608 1.00 12.58 248 ASP B N 1
ATOM 4287 C CA . ASP B 1 267 ? 19.030 43.426 34.164 1.00 15.99 248 ASP B CA 1
ATOM 4288 C C . ASP B 1 267 ? 18.123 42.403 33.508 1.00 15.66 248 ASP B C 1
ATOM 4289 O O . ASP B 1 267 ? 18.491 41.817 32.492 1.00 16.29 248 ASP B O 1
ATOM 4294 N N . ASP B 1 268 ? 16.942 42.191 34.085 1.00 13.82 249 ASP B N 1
ATOM 4295 C CA . ASP B 1 268 ? 15.931 41.300 33.516 1.00 14.04 249 ASP B CA 1
ATOM 4296 C C . ASP B 1 268 ? 15.488 41.788 32.130 1.00 15.97 249 ASP B C 1
ATOM 4297 O O . ASP B 1 268 ? 15.383 40.997 31.180 1.00 14.44 249 ASP B O 1
ATOM 4302 N N . LEU B 1 269 ? 15.179 43.084 32.023 1.00 14.93 250 LEU B N 1
ATOM 4303 C CA . LEU B 1 269 ? 14.737 43.615 30.736 1.00 14.78 250 LEU B CA 1
ATOM 4304 C C . LEU B 1 269 ? 15.822 43.541 29.659 1.00 15.32 250 LEU B C 1
ATOM 4305 O O . LEU B 1 269 ? 15.511 43.337 28.500 1.00 15.92 250 LEU B O 1
ATOM 4310 N N . ALA B 1 270 ? 17.086 43.707 30.054 1.00 14.23 251 ALA B N 1
ATOM 4311 C CA . ALA B 1 270 ? 18.183 43.701 29.119 1.00 16.14 251 ALA B CA 1
ATOM 4312 C C . ALA B 1 270 ? 18.375 42.330 28.493 1.00 17.62 251 ALA B C 1
ATOM 4313 O O . ALA B 1 270 ? 19.101 42.199 27.507 1.00 18.30 251 ALA B O 1
ATOM 4315 N N . LYS B 1 271 ? 17.769 41.300 29.084 1.00 16.41 252 LYS B N 1
ATOM 4316 C CA . LYS B 1 271 ? 17.861 39.971 28.499 1.00 18.51 252 LYS B CA 1
ATOM 4317 C C . LYS B 1 271 ? 17.157 39.921 27.153 1.00 19.15 252 LYS B C 1
ATOM 4318 O O . LYS B 1 271 ? 17.567 39.150 26.278 1.00 19.93 252 LYS B O 1
ATOM 4324 N N . THR B 1 272 ? 16.115 40.747 26.997 1.00 16.47 253 THR B N 1
ATOM 4325 C CA . THR B 1 272 ? 15.337 40.790 25.771 1.00 15.86 253 THR B CA 1
ATOM 4326 C C . THR B 1 272 ? 15.520 42.102 24.971 1.00 17.69 253 THR B C 1
ATOM 4327 O O . THR B 1 272 ? 15.233 42.109 23.782 1.00 16.23 253 THR B O 1
ATOM 4331 N N . ASP B 1 273 ? 15.971 43.172 25.636 1.00 15.85 254 ASP B N 1
ATOM 4332 C CA . ASP B 1 273 ? 15.989 44.547 25.088 1.00 15.47 254 ASP B CA 1
ATOM 4333 C C . ASP B 1 273 ? 17.422 45.052 24.982 1.00 15.75 254 ASP B C 1
ATOM 4334 O O . ASP B 1 273 ? 18.136 45.111 25.965 1.00 16.45 254 ASP B O 1
ATOM 4339 N N . TYR B 1 274 ? 17.858 4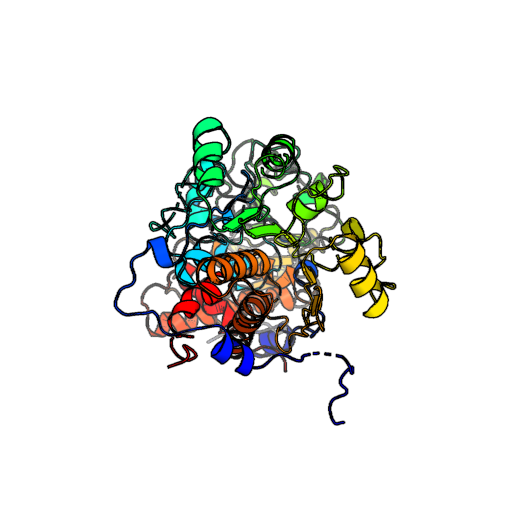5.436 23.777 1.00 13.22 255 TYR B N 1
ATOM 4340 C CA . TYR B 1 274 ? 19.231 45.915 23.580 1.00 13.94 255 TYR B CA 1
ATOM 4341 C C . TYR B 1 274 ? 19.509 47.178 24.420 1.00 15.02 255 TYR B C 1
ATOM 4342 O O . TYR B 1 274 ? 20.536 47.270 25.092 1.00 17.34 255 TYR B O 1
ATOM 4351 N N . VAL B 1 275 ? 18.574 48.133 24.385 1.00 13.59 256 VAL B N 1
ATOM 4352 C CA . VAL B 1 275 ? 18.552 49.269 25.300 1.00 13.22 256 VAL B CA 1
ATOM 4353 C C . VAL B 1 275 ? 17.271 49.127 26.115 1.00 13.25 256 VAL B C 1
ATOM 4354 O O . VAL B 1 275 ? 16.195 48.746 25.571 1.00 13.14 256 VAL B O 1
ATOM 4358 N N . VAL B 1 276 ? 17.409 49.409 27.419 1.00 12.74 257 VAL B N 1
ATOM 4359 C CA . VAL B 1 276 ? 16.317 49.303 28.366 1.00 12.66 257 VAL B CA 1
ATOM 4360 C C . VAL B 1 276 ? 15.742 50.717 28.571 1.00 12.89 257 VAL B C 1
ATOM 4361 O O . VAL B 1 276 ? 16.365 51.574 29.163 1.00 14.35 257 VAL B O 1
ATOM 4365 N N . LEU B 1 277 ? 14.576 50.950 28.020 1.00 13.70 258 LEU B N 1
ATOM 4366 C CA . LEU B 1 277 ? 13.909 52.252 28.166 1.00 13.72 258 LEU B CA 1
ATOM 4367 C C . LEU B 1 277 ? 13.628 52.457 29.635 1.00 12.87 258 LEU B C 1
ATOM 4368 O O . LEU B 1 277 ? 13.012 51.600 30.275 1.00 14.55 258 LEU B O 1
ATOM 4373 N N . PRO B 1 278 ? 14.085 53.583 30.200 1.00 13.10 259 PRO B N 1
ATOM 4374 C CA . PRO B 1 278 ? 13.894 53.744 31.657 1.00 14.77 259 PRO B CA 1
ATOM 4375 C C . PRO B 1 278 ? 12.462 53.664 32.160 1.00 15.51 259 PRO B C 1
ATOM 4376 O O . PRO B 1 278 ? 12.205 53.188 33.290 1.00 15.47 259 PRO B O 1
ATOM 4380 N N . THR B 1 279 ? 11.520 54.135 31.356 1.00 14.56 260 THR B N 1
ATOM 4381 C CA . THR B 1 279 ? 10.129 54.048 31.722 1.00 15.43 260 THR B CA 1
ATOM 4382 C C . THR B 1 279 ? 9.636 52.611 31.841 1.00 15.01 260 THR B C 1
ATOM 4383 O O . THR B 1 279 ? 8.707 52.361 32.607 1.00 14.95 260 THR B O 1
ATOM 4387 N N . LYS B 1 280 ? 10.275 51.658 31.139 1.00 12.93 261 LYS B N 1
ATOM 4388 C CA . LYS B 1 280 ? 9.919 50.232 31.329 1.00 13.85 261 LYS B CA 1
ATOM 4389 C C . LYS B 1 280 ? 10.291 49.677 32.699 1.00 13.00 261 LYS B C 1
ATOM 4390 O O . LYS B 1 280 ? 9.596 48.780 33.227 1.00 14.39 261 LYS B O 1
ATOM 4396 N N . ILE B 1 281 ? 11.355 50.214 33.313 1.00 12.74 262 ILE B N 1
ATOM 4397 C CA . ILE B 1 281 ? 11.704 49.821 34.660 1.00 12.45 262 ILE B CA 1
ATOM 4398 C C . ILE B 1 281 ? 10.604 50.294 35.590 1.00 14.07 262 ILE B C 1
ATOM 4399 O O . ILE B 1 281 ? 10.085 49.533 36.391 1.00 14.45 262 ILE B O 1
ATOM 4404 N N . SER B 1 282 ? 10.213 51.549 35.465 1.00 13.76 263 SER B N 1
ATOM 4405 C CA . SER B 1 282 ? 9.125 52.067 36.321 1.00 13.94 263 SER B CA 1
ATOM 4406 C C . SER B 1 282 ? 7.826 51.253 36.198 1.00 15.01 263 SER B C 1
ATOM 4407 O O . SER B 1 282 ? 7.148 50.956 37.203 1.00 15.90 263 SER B O 1
ATOM 4410 N N . GLN B 1 283 ? 7.438 50.924 34.967 1.00 13.54 264 GLN B N 1
ATOM 4411 C CA . GLN B 1 283 ? 6.158 50.248 34.724 1.00 13.73 264 GLN B CA 1
ATOM 4412 C C . GLN B 1 283 ? 6.157 48.834 35.308 1.00 13.92 264 GLN B C 1
ATOM 4413 O O . GLN B 1 283 ? 5.125 48.308 35.650 1.00 16.06 264 GLN B O 1
ATOM 4419 N N . ALA B 1 284 ? 7.341 48.257 35.464 1.00 15.56 265 ALA B N 1
ATOM 4420 C CA . ALA B 1 284 ? 7.513 46.915 36.063 1.00 15.00 265 ALA B CA 1
ATOM 4421 C C . ALA B 1 284 ? 7.502 46.894 37.580 1.00 13.80 265 ALA B C 1
ATOM 4422 O O . ALA B 1 284 ? 7.399 45.811 38.192 1.00 15.32 265 ALA B O 1
ATOM 4424 N N . LEU B 1 285 ? 7.577 48.064 38.227 1.00 13.59 266 LEU B N 1
ATOM 4425 C CA . LEU B 1 285 ? 7.683 48.091 39.684 1.00 12.87 266 LEU B CA 1
ATOM 4426 C C . LEU B 1 285 ? 6.568 47.362 40.427 1.00 12.93 266 LEU B C 1
ATOM 4427 O O . LEU B 1 285 ? 6.871 46.574 41.332 1.00 14.86 266 LEU B O 1
ATOM 4432 N N . PRO B 1 286 ? 5.300 47.625 40.092 1.00 14.09 267 PRO B N 1
ATOM 4433 C CA . PRO B 1 286 ? 4.243 46.958 40.873 1.00 14.34 267 PRO B CA 1
ATOM 4434 C C . PRO B 1 286 ? 4.285 45.421 40.878 1.00 15.71 267 PRO B C 1
ATOM 4435 O O . PRO B 1 286 ? 4.067 44.812 41.929 1.00 18.15 267 PRO B O 1
ATOM 4439 N N . THR B 1 287 ? 4.593 44.804 39.741 1.00 15.33 268 THR B N 1
ATOM 4440 C CA . THR B 1 287 ? 4.692 43.329 39.676 1.00 15.48 268 THR B CA 1
ATOM 4441 C C . THR B 1 287 ? 5.915 42.785 40.384 1.00 18.67 268 THR B C 1
ATOM 4442 O O . THR B 1 287 ? 5.841 41.799 41.120 1.00 17.35 268 THR B O 1
ATOM 4446 N N . TYR B 1 288 ? 7.053 43.455 40.229 1.00 16.17 269 TYR B N 1
ATOM 4447 C CA . TYR B 1 288 ? 8.243 43.024 40.947 1.00 16.90 269 TYR B CA 1
ATOM 4448 C C . TYR B 1 288 ? 8.125 43.176 42.456 1.00 18.19 269 TYR B C 1
ATOM 4449 O O . TYR B 1 288 ? 8.530 42.285 43.203 1.00 16.74 269 TYR B O 1
ATOM 4466 N N . LYS B 1 290 ? 5.470 43.145 44.313 1.00 15.38 271 LYS B N 1
ATOM 4467 C CA . LYS B 1 290 ? 4.546 42.158 44.837 1.00 14.71 271 LYS B CA 1
ATOM 4468 C C . LYS B 1 290 ? 5.263 40.826 45.111 1.00 18.55 271 LYS B C 1
ATOM 4469 O O . LYS B 1 290 ? 4.993 40.162 46.103 1.00 20.26 271 LYS B O 1
ATOM 4475 N N . LYS B 1 291 ? 6.187 40.470 44.238 1.00 17.95 272 LYS B N 1
ATOM 4476 C CA A LYS B 1 291 ? 6.877 39.183 44.322 0.70 21.56 272 LYS B CA 1
ATOM 4477 C CA B LYS B 1 291 ? 6.876 39.188 44.324 0.30 21.43 272 LYS B CA 1
ATOM 4478 C C . LYS B 1 291 ? 7.737 39.121 45.586 1.00 24.62 272 LYS B C 1
ATOM 4479 O O . LYS B 1 291 ? 7.807 38.085 46.224 1.00 23.57 272 LYS B O 1
ATOM 4490 N N . TYR B 1 292 ? 8.366 40.240 45.961 1.00 26.61 273 TYR B N 1
ATOM 4491 C CA . TYR B 1 292 ? 9.240 40.308 47.157 1.00 26.80 273 TYR B CA 1
ATOM 4492 C C . TYR B 1 292 ? 8.580 40.748 48.443 1.00 30.87 273 TYR B C 1
ATOM 4493 O O . TYR B 1 292 ? 9.166 40.605 49.534 1.00 33.13 273 TYR B O 1
ATOM 4502 N N . ALA B 1 293 ? 7.359 41.246 48.357 1.00 31.43 274 ALA B N 1
ATOM 4503 C CA . ALA B 1 293 ? 6.743 41.851 49.517 1.00 36.29 274 ALA B CA 1
ATOM 4504 C C . ALA B 1 293 ? 6.781 40.797 50.577 1.00 43.73 274 ALA B C 1
ATOM 4505 O O . ALA B 1 293 ? 6.276 39.675 50.335 1.00 46.47 274 ALA B O 1
ATOM 4507 N N . GLN B 1 294 ? 7.396 41.161 51.718 1.00 50.85 275 GLN B N 1
ATOM 4508 C CA . GLN B 1 294 ? 7.663 40.262 52.851 1.00 55.98 275 GLN B CA 1
ATOM 4509 C C . GLN B 1 294 ? 6.366 39.896 53.547 1.00 61.07 275 GLN B C 1
ATOM 4510 O O . GLN B 1 294 ? 5.830 40.728 54.292 1.00 61.86 275 GLN B O 1
ATOM 4512 N N . PRO B 1 295 ? 5.868 38.649 53.333 1.00 65.73 276 PRO B N 1
ATOM 4513 C CA . PRO B 1 295 ? 4.617 38.221 53.953 1.00 67.10 276 PRO B CA 1
ATOM 4514 C C . PRO B 1 295 ? 4.840 37.653 55.357 1.00 67.93 276 PRO B C 1
ATOM 4515 O O . PRO B 1 295 ? 4.949 38.426 56.316 1.00 68.90 276 PRO B O 1
#

Radius of gyration: 24.89 Å; Cα contacts (8 Å, |Δi|>4): 1211; chains: 2; bounding box: 47×49×76 Å

Nearest PDB structures (foldseek):
  2r3b-assembly1_B  TM=9.962E-01  e=4.121E-52  Enterococcus faecalis V583
  3bgk-assembly1_A  TM=9.668E-01  e=3.182E-27  Streptococcus mutans
  1kyh-assembly1_A  TM=8.390E-01  e=1.405E-16  Bacillus subtilis
  6efw-assembly1_A  TM=8.616E-01  e=2.023E-15  Cryptococcus neoformans H99
  6efx-assembly1_A  TM=8.413E-01  e=3.567E-15  Cryptococcus neoformans H99

CATH classification: 3.40.1190.20

Solvent-accessible surface area: 23209 Å² total

Organism: Enterococcus faecalis (strain ATCC 700802 / V583) (NCBI:txid226185)

InterPro domains:
  IPR000631 ATP/ADP-dependent (S)-NAD(P)H-hydrate dehydratase [MF_01965] (5-275)
  IPR000631 ATP/ADP-dependent (S)-NAD(P)H-hydrate dehydratase [PF01256] (28-267)
  IPR000631 ATP/ADP-dependent (S)-NAD(P)H-hydrate dehydratase [PS51383] (5-273)
  IPR000631 ATP/ADP-dependent (S)-NAD(P)H-hydrate dehydratase [TIGR00196] (4-271)
  IPR000631 ATP/ADP-dependent (S)-NAD(P)H-hydrate dehydratase [cd01171] (19-267)
  IPR017953 Carbohydrate kinase, predicted, conserved site [PS01049] (95-105)
  IPR017953 Carbohydrate kinase, predicted, conserved site [PS01050] (212-222)
  IPR029056 Ribokinase-like [G3DSA:3.40.1190.20] (2-291)
  IPR029056 Ribokinase-like [SSF53613] (3-272)

Sequence (553 aa):
ENLYFQGGRRYLSKDILEEVITQRPSDSYKSNFGRRVVLLIGGNRQYGGAIISTEACINSGAGLTTVITDVKNHGPLHARCPEAVVGFEEETVLLLTTNNVVEQADVILIGPGLGLDATAQQQILKVLAQHQKQQWLIIDGSAITLFSSQGNFSLTYPEKVVFTPHQEWQRRLSHLPIEQQTLANNQRRQQAKLGSTIVLKSHRTTIFHAGEPFQNTGGNPGATGGTGDTLAGIIAGFLAQFKPTIIETIAGAVYLHSSLIGDDLAKTDYVVLPTKISQALPTYKKYAQPHENLYFQQGRRYLSKDILEEVITQRPSDSYKSNFGRRVVLLIGGNRQYGGAIISTEACINSGAGLTTVITDVKNHGPLLHARCPEAVVGFEEETVLLTNVVEQADVILIGPGLGLDATAQQILKVLAQQHQKQQWLIIDGSAITLFSSQGNFSSSLTYPEKVVFTPHHQEWQRLSHLPIEQQQTLANNQRQQAKLGSTIVLKSHRTTIFHAGEPFQNTGGNPGATGGTGDTLAGIIAGFLAQFKPTIIETIAGAVYLHSSLIGDDLAKTDYVVLPTKISQALPTYKKKYAQP

Secondary structure (DSSP, 8-state):
--------B--HHHHHHH-BPPPTT--GGGG-EEEEE---SSSHHHH--HHHHHHHT-SEEEEE--GGGHHHHHHH-TT--B-TT-HHHHHHHHHH-SEEEE-TT--SSHHHHHHH--TTT--TT-EEEEETHHHHHHHHTT---SSGGGEEEE----HHHHH---GGG--HHHHHHHHHHHTSEEEE-STT-EEE-SSSPEE---------TTHHHHHHHHHHHHHHHS-SSHHHHHHHHHHHHHHHHHHTTT-SS--HHHHHHHTTT---SSB-/---------B--HHHHHHH-BPPPTT--GGGG-EEEEE---SSSHHHH--HHHHHHHT-SEEEEE--GGGHHHHHHH-TT--B-TT-HHHHHHHHHH-SEEEE-TT--SSHHHHHHH--TTT--TTSEEEEETHHHHHHHHTT---SSGGGEEEE----HHHHH---GGG--HHHHHHHHHHHTSEEEE-STT-EEESSSS-EE---------TTHHHHHHHHHHHHHHHS-SSHHHHHHHHHHHHHHHHHHTTT-SS--HHHHHHHTTT---S-B-

Foldseek 3Di:
DDDDDPLAEDDLVLLLVWFADDDPPDALCLLWEEEEEAEEPVQNVLSLLQLLQVLLRRSAYEYEYAPNNPVVSCVSPVRYYDYLVNVVVVVVSLLRGQEYEYAGHHDDDPSSLVVLLSQVNDDQRHAYEQEHVSLVSCLVDPGAHPNQARYEYEDECNCCSRQVQRNVRCDPVSVQVSCVVSQHWYQYDDQFTWIHHPGGIYTYDFHDVLPDPNLVSSLSSSLRSQCRNTDSDVSSNVNSVNLSRVLVRVVVVPRVRDDSSSSSNCNNVVVVSHND/DDDDDDPLAEDDLVLLLVWFADDDPVDALVLLWEEEEEAEEPVQNVLLLLLLLQVLLRRSAYEYEYAPNNPVVSCVSCVRYYDYLVNVVVVLVSLLRGQEYEYAGNHDDDPSSLVVLVNQVSDDQRHAYEQEHVSLVSCLVVVDAHPRAQRYEYEDECNCCSNQVQDNVRCDPVSVQVSQVVRQHWYFHDDQWTWIHHPGRIYIYDFHDVLPDPNLRSSLSSLLRSQCSNTDVDCSSNVSSVNLSRVLLRVVVVPRVRDDSSSSSVCNVVVVPSHND